Protein AF-0000000069700325 (afdb_homodimer)

Solvent-accessible surface area (backbone atoms only — not comparable to full-atom values): 22956 Å² total; per-residue (Å²): 132,89,83,74,77,67,70,79,57,58,68,39,50,51,52,53,48,63,68,46,52,84,75,38,42,82,45,92,32,44,57,68,37,73,42,68,58,60,57,96,91,34,53,35,29,36,43,39,59,43,49,35,41,29,40,29,34,63,90,79,58,39,40,77,47,75,44,62,65,64,44,80,44,40,67,42,45,70,77,44,76,69,79,56,53,33,39,31,19,68,33,64,30,46,34,28,37,34,49,44,70,57,50,52,52,49,32,61,75,67,66,35,34,60,37,52,31,48,50,40,21,38,52,36,43,39,53,55,45,47,46,61,38,66,65,55,86,45,72,61,55,27,52,51,42,51,51,58,54,52,66,74,47,54,71,71,57,27,70,72,44,29,51,66,57,58,49,44,42,51,44,81,61,52,71,67,61,52,52,53,52,52,50,52,35,40,75,69,59,22,36,44,56,46,92,84,40,23,60,70,48,72,75,55,77,72,91,77,123,132,89,84,73,77,68,68,80,59,57,69,39,47,50,53,52,47,64,68,46,53,86,72,39,42,81,45,92,33,44,58,68,38,72,42,69,57,60,57,97,91,34,54,35,28,36,41,38,59,44,48,35,40,28,39,29,33,64,89,78,58,39,40,75,47,74,44,63,64,62,43,78,45,40,68,40,44,70,77,45,74,68,79,54,52,31,38,31,19,67,32,63,29,46,34,27,35,34,48,45,69,59,51,51,51,48,30,61,75,68,66,36,34,58,37,52,30,48,52,40,21,39,52,34,43,39,52,55,45,46,44,63,37,65,66,56,86,44,72,63,54,27,51,50,43,49,51,58,55,51,66,72,48,54,72,70,58,28,70,73,43,30,52,66,58,56,49,43,42,52,44,80,62,50,71,67,59,52,50,52,52,51,50,52,36,40,74,70,58,22,38,45,57,46,90,84,41,23,60,71,49,73,76,54,76,73,91,78,124

Radius of gyration: 22.25 Å; Cα contacts (8 Å, |Δi|>4): 697; chains: 2; bounding box: 56×55×49 Å

Foldseek 3Di:
DDQDADDDPVVLFVVLCVQCVVVWAWDFAAAFDKAFQDDPRFGKKKWFDAAKKWKFFPPPGATQDIDGHTGIDRPCCNVPPDRRIIMHGNHGTTMIMDTPVVSVVSCVVVVSVVSVVSRVVSVVRNNVSSCQLADDDDPLSNLVSQLVVLVVDDLVVLVVAASLRSSVSHYVDDSVSNVVSVVVCVVVVQFDADPVRRGDDGPDDDPPD/DDQDADDDPVVLFVVLCVQCVVVWAWDFAAAFDKAFQDDPRFGKKKWFDAAKKWKFFPPPGATQDIDGHTGIDRPCCNVVPDRRIIMHGNHGTTMIMDTPVVSVVSCVVVVSVVSVVSRVVSVVRNNVSSCQLAPDDDPLSNLVSQLVVLVVDDLVVLVVAASLRSSVSHYVDDSVSNVVSVVVCVVVVQFDDDPVRRGDDGPDDDPPD

pLDDT: mean 95.8, std 4.56, range [57.22, 98.88]

Organism: Klebsiella variicola (NCBI:txid244366)

Nearest PDB structures (foldseek):
  4d7s-assembly1_A  TM=7.593E-01  e=1.023E-05  Spirochaeta thermophila DSM 6192
  7rys-assembly1_A  TM=7.926E-01  e=2.111E-05  Spirochaeta thermophila
  7tj6-assembly1_A  TM=7.792E-01  e=2.687E-05  Spirochaeta thermophila DSM 6578
  6vxz-assembly1_A  TM=6.273E-01  e=1.987E-05  Spirochaeta thermophila DSM 6578
  7ru0-assembly1_A  TM=7.202E-01  e=2.360E-04  Spirochaeta thermophila

Secondary structure (DSSP, 8-state):
--PPPPPP-HHHHHHHHHHHGGG-EEEEE-TT-EE-SEETTEEEEEEEEES-EEEEETTT--EEEEE-S-EEE-HHHHHS----EEEEESSSEEEEEEEHHHHHHHHHHTT-HHHHHHHHHHHHHHHHHHHHHH--SSHHHHHHHHHHHHTTS-HHHHTTS-HHHHHHHHS---HHHHHHHHHHHHHTTSEEEETTTEEEEES---S--/--PPPPPP-HHHHHHHHHHHGGG-EEEEE-TT-EE-SEETTEEEEEEEEES-EEEEETTT--EEEEE-S-EEE-HHHHHS----EEEEESSSEEEEEEEHHHHHHHHHHTT-HHHHHHHHHHHHHHHHHHHHHH--SSHHHHHHHHHHHHTTS-HHHHTTS-HHHHHHHHS---HHHHHHHHHHHHHTTSEEEETTTEEEEES---S--

Sequence (418 aa):
MNIKPPIRPQKAIDRLIDVLEPHATPVNAIARKRLTWEYKGKTQLFIFKKGELSIIRNSDKLLMVTVYEPHLFGVAEMLQPSRSHSLRAEVSSELLRIDYDLASALFRQHNLWEEVTSLLAYHTSYLVYRDDLVLQQRTYSVIRNHLLEMMLLTAETRQRVSILEYIQDRTHLSRSSILNVLSALKKGGYITFARGGYLQSIASLPEKFMNIKPPIRPQKAIDRLIDVLEPHATPVNAIARKRLTWEYKGKTQLFIFKKGELSIIRNSDKLLMVTVYEPHLFGVAEMLQPSRSHSLRAEVSSELLRIDYDLASALFRQHNLWEEVTSLLAYHTSYLVYRDDLVLQQRTYSVIRNHLLEMMLLTAETRQRVSILEYIQDRTHLSRSSILNVLSALKKGGYITFARGGYLQSIASLPEKF

InterPro domains:
  IPR014710 RmlC-like jelly roll fold [G3DSA:2.60.120.10] (20-203)
  IPR018490 Cyclic nucleotide-binding domain superfamily [SSF51206] (18-113)
  IPR041687 IprA, winged helix-turn-helix domain [PF15977] (139-206)

Structure (mmCIF, N/CA/C/O backbone):
data_AF-0000000069700325-model_v1
#
loop_
_entity.id
_entity.type
_entity.pdbx_description
1 polymer 'IprA winged helix-turn-helix domain-containing protein'
#
loop_
_atom_site.group_PDB
_atom_site.id
_atom_site.type_symbol
_atom_site.label_atom_id
_atom_site.label_alt_id
_atom_site.label_comp_id
_atom_site.label_asym_id
_atom_site.label_entity_id
_atom_site.label_seq_id
_atom_site.pdbx_PDB_ins_code
_atom_site.Cartn_x
_atom_site.Cartn_y
_atom_site.Cartn_z
_atom_site.occupancy
_atom_site.B_iso_or_equiv
_atom_site.auth_seq_id
_atom_site.auth_comp_id
_atom_site.auth_asym_id
_atom_site.auth_atom_id
_atom_site.pdbx_PDB_model_num
ATOM 1 N N . MET A 1 1 ? -8.719 -5.133 16.797 1 57.22 1 MET A N 1
ATOM 2 C CA . MET A 1 1 ? -7.316 -4.867 17.094 1 57.22 1 MET A CA 1
ATOM 3 C C . MET A 1 1 ? -6.945 -3.432 16.734 1 57.22 1 MET A C 1
ATOM 5 O O . MET A 1 1 ? -7.441 -2.889 15.742 1 57.22 1 MET A O 1
ATOM 9 N N . ASN A 1 2 ? -6.289 -2.674 17.609 1 65.25 2 ASN A N 1
ATOM 10 C CA . ASN A 1 2 ? -5.863 -1.302 17.359 1 65.25 2 ASN A CA 1
ATOM 11 C C . ASN A 1 2 ? -4.664 -1.249 16.422 1 65.25 2 ASN A C 1
ATOM 13 O O . ASN A 1 2 ? -3.619 -1.842 16.703 1 65.25 2 ASN A O 1
ATOM 17 N N . ILE A 1 3 ? -4.883 -0.774 15.188 1 80.88 3 ILE A N 1
ATOM 18 C CA . ILE A 1 3 ? -3.812 -0.625 14.211 1 80.88 3 ILE A CA 1
ATOM 19 C C . ILE A 1 3 ? -3.021 0.649 14.492 1 80.88 3 ILE A C 1
ATOM 21 O O . ILE A 1 3 ? -3.605 1.71 14.727 1 80.88 3 ILE A O 1
ATOM 25 N N . LYS A 1 4 ? -1.722 0.549 14.688 1 86.56 4 LYS A N 1
ATOM 26 C CA . LYS A 1 4 ? -0.87 1.704 14.961 1 86.56 4 LYS A CA 1
ATOM 27 C C . LYS A 1 4 ? -0.24 2.232 13.672 1 86.56 4 LYS A C 1
ATOM 29 O O . LYS A 1 4 ? 0.267 1.457 12.859 1 86.56 4 LYS A O 1
ATOM 34 N N . PRO A 1 5 ? -0.366 3.562 13.516 1 93.69 5 PRO A N 1
ATOM 35 C CA . PRO A 1 5 ? 0.284 4.125 12.328 1 93.69 5 PRO A CA 1
ATOM 36 C C . PRO A 1 5 ? 1.802 3.961 12.359 1 93.69 5 PRO A C 1
ATOM 38 O O . PRO A 1 5 ? 2.391 3.799 13.43 1 93.69 5 PRO A O 1
ATOM 41 N N . PRO A 1 6 ? 2.447 3.953 11.211 1 96.5 6 PRO A N 1
ATOM 42 C CA . PRO A 1 6 ? 3.91 3.891 11.188 1 96.5 6 PRO A CA 1
ATOM 43 C C . PRO A 1 6 ? 4.566 5.148 11.758 1 96.5 6 PRO A C 1
ATOM 45 O O . PRO A 1 6 ? 3.887 6.156 11.977 1 96.5 6 PRO A O 1
ATOM 48 N N . ILE A 1 7 ? 5.863 5.02 11.977 1 96.56 7 ILE A N 1
ATOM 49 C CA . ILE A 1 7 ? 6.609 6.117 12.586 1 96.56 7 ILE A CA 1
ATOM 50 C C . ILE A 1 7 ? 7.406 6.855 11.508 1 96.56 7 ILE A C 1
ATOM 52 O O . ILE A 1 7 ? 8.18 6.242 10.773 1 96.56 7 ILE A O 1
ATOM 56 N N . ARG A 1 8 ? 7.227 8.125 11.484 1 97.38 8 ARG A N 1
ATOM 57 C CA . ARG A 1 8 ? 7.93 8.953 10.516 1 97.38 8 ARG A CA 1
ATOM 58 C C . ARG A 1 8 ? 9.43 8.938 10.766 1 97.38 8 ARG A C 1
ATOM 60 O O . ARG A 1 8 ? 9.883 9.203 11.883 1 97.38 8 ARG A O 1
ATOM 67 N N . PRO A 1 9 ? 10.203 8.609 9.758 1 98.19 9 PRO A N 1
ATOM 68 C CA . PRO A 1 9 ? 11.656 8.711 9.93 1 98.19 9 PRO A CA 1
ATOM 69 C C . PRO A 1 9 ? 12.172 10.141 9.805 1 98.19 9 PRO A C 1
ATOM 71 O O . PRO A 1 9 ? 12.82 10.484 8.812 1 98.19 9 PRO A O 1
ATOM 74 N N . GLN A 1 10 ? 12.023 10.906 10.828 1 98.38 10 GLN A N 1
ATOM 75 C CA . GLN A 1 10 ? 12.219 12.359 10.812 1 98.38 10 GLN A CA 1
ATOM 76 C C . GLN A 1 10 ? 13.648 12.719 10.438 1 98.38 10 GLN A C 1
ATOM 78 O O . GLN A 1 10 ? 13.875 13.594 9.602 1 98.38 10 GLN A O 1
ATOM 83 N N . LYS A 1 11 ? 14.594 12.039 11.008 1 98.31 11 LYS A N 1
ATOM 84 C CA . LYS A 1 11 ? 15.992 12.359 10.742 1 98.31 11 LYS A CA 1
ATOM 85 C C . LYS A 1 11 ? 16.344 12.156 9.273 1 98.31 11 LYS A C 1
ATOM 87 O O . LYS A 1 11 ? 17.031 12.977 8.672 1 98.31 11 LYS A O 1
ATOM 92 N N . ALA A 1 12 ? 15.898 11.039 8.719 1 98.56 12 ALA A N 1
ATOM 93 C CA . ALA A 1 12 ? 16.156 10.758 7.309 1 98.56 12 ALA A CA 1
ATOM 94 C C . ALA A 1 12 ? 15.508 11.812 6.41 1 98.56 12 ALA A C 1
ATOM 96 O O . ALA A 1 12 ? 16.141 12.312 5.477 1 98.56 12 ALA A O 1
ATOM 97 N N . ILE A 1 13 ? 14.281 12.211 6.688 1 98.75 13 ILE A N 1
ATOM 98 C CA . ILE A 1 13 ? 13.555 13.195 5.891 1 98.75 13 ILE A CA 1
ATOM 99 C C . ILE A 1 13 ? 14.273 14.547 5.957 1 98.75 13 ILE A C 1
ATOM 101 O O . ILE A 1 13 ? 14.477 15.195 4.934 1 98.75 13 ILE A O 1
ATOM 105 N N . ASP A 1 14 ? 14.656 14.906 7.152 1 98.75 14 ASP A N 1
ATOM 106 C CA . ASP A 1 14 ? 15.359 16.172 7.328 1 98.75 14 ASP A CA 1
ATOM 107 C C . ASP A 1 14 ? 16.641 16.219 6.496 1 98.75 14 ASP A C 1
ATOM 109 O O . ASP A 1 14 ? 16.922 17.203 5.828 1 98.75 14 ASP A O 1
ATOM 113 N N . ARG A 1 15 ? 17.375 15.164 6.574 1 98.81 15 ARG A N 1
ATOM 114 C CA . ARG A 1 15 ? 18.641 15.109 5.852 1 98.81 15 ARG A CA 1
ATOM 115 C C . ARG A 1 15 ? 18.406 15.172 4.344 1 98.81 15 ARG A C 1
ATOM 117 O O . ARG A 1 15 ? 19.125 15.867 3.629 1 98.81 15 ARG A O 1
ATOM 124 N N . LEU A 1 16 ? 17.469 14.43 3.863 1 98.88 16 LEU A N 1
ATOM 125 C CA . LEU A 1 16 ? 17.141 14.445 2.441 1 98.88 16 LEU A CA 1
ATOM 126 C C . LEU A 1 16 ? 16.766 15.844 1.982 1 98.88 16 LEU A C 1
ATOM 128 O O . LEU A 1 16 ? 17.281 16.328 0.973 1 98.88 16 LEU A O 1
ATOM 132 N N . ILE A 1 17 ? 15.914 16.484 2.729 1 98.81 17 ILE A N 1
ATOM 133 C CA . ILE A 1 17 ? 15.453 17.828 2.371 1 98.81 17 ILE A CA 1
ATOM 134 C C . ILE A 1 17 ? 16.625 18.797 2.41 1 98.81 17 ILE A C 1
ATOM 136 O O . ILE A 1 17 ? 16.781 19.625 1.501 1 98.81 17 ILE A O 1
ATOM 140 N N . ASP A 1 18 ? 17.438 18.688 3.4 1 98.75 18 ASP A N 1
ATOM 141 C CA . ASP A 1 18 ? 18.562 19.594 3.562 1 98.75 18 ASP A CA 1
ATOM 142 C C . ASP A 1 18 ? 19.5 19.531 2.35 1 98.75 18 ASP A C 1
ATOM 144 O O . ASP A 1 18 ? 20 20.562 1.895 1 98.75 18 ASP A O 1
ATOM 148 N N . VAL A 1 19 ? 19.734 18.406 1.861 1 98.81 19 VAL A N 1
ATOM 149 C CA . VAL A 1 19 ? 20.672 18.219 0.77 1 98.81 19 VAL A CA 1
ATOM 150 C C . VAL A 1 19 ? 20.031 18.625 -0.552 1 98.81 19 VAL A C 1
ATOM 152 O O . VAL A 1 19 ? 20.688 19.219 -1.412 1 98.81 19 VAL A O 1
ATOM 155 N N . LEU A 1 20 ? 18.766 18.359 -0.744 1 98.81 20 LEU A N 1
ATOM 156 C CA . LEU A 1 20 ? 18.125 18.547 -2.041 1 98.81 20 LEU A CA 1
ATOM 157 C C . LEU A 1 20 ? 17.641 19.984 -2.209 1 98.81 20 LEU A C 1
ATOM 159 O O . LEU A 1 20 ? 17.625 20.516 -3.324 1 98.81 20 LEU A O 1
ATOM 163 N N . GLU A 1 21 ? 17.219 20.625 -1.154 1 98.69 21 GLU A N 1
ATOM 164 C CA . GLU A 1 21 ? 16.5 21.891 -1.189 1 98.69 21 GLU A CA 1
ATOM 165 C C . GLU A 1 21 ? 17.312 22.969 -1.928 1 98.69 21 GLU A C 1
ATOM 167 O O . GLU A 1 21 ? 16.766 23.688 -2.758 1 98.69 21 GLU A O 1
ATOM 172 N N . PRO A 1 22 ? 18.625 23.078 -1.701 1 98.62 22 PRO A N 1
ATOM 173 C CA . PRO A 1 22 ? 19.391 24.125 -2.383 1 98.62 22 PRO A CA 1
ATOM 174 C C . PRO A 1 22 ? 19.406 23.953 -3.9 1 98.62 22 PRO A C 1
ATOM 176 O O . PRO A 1 22 ? 19.734 24.891 -4.625 1 98.62 22 PRO A O 1
ATOM 179 N N . HIS A 1 23 ? 19.062 22.844 -4.406 1 98.69 23 HIS A N 1
ATOM 180 C CA . HIS A 1 23 ? 19.141 22.562 -5.836 1 98.69 23 HIS A CA 1
ATOM 181 C C . HIS A 1 23 ? 17.75 22.516 -6.457 1 98.69 23 HIS A C 1
ATOM 183 O O . HIS A 1 23 ? 17.594 22.234 -7.652 1 98.69 23 HIS A O 1
ATOM 189 N N . ALA A 1 24 ? 16.734 22.688 -5.66 1 98.69 24 ALA A N 1
ATOM 190 C CA . ALA A 1 24 ? 15.352 22.547 -6.102 1 98.69 24 ALA A CA 1
ATOM 191 C C . ALA A 1 24 ? 14.773 23.891 -6.52 1 98.69 24 ALA A C 1
ATOM 193 O O . ALA A 1 24 ? 15.367 24.953 -6.25 1 98.69 24 ALA A O 1
ATOM 194 N N . THR A 1 25 ? 13.648 23.891 -7.219 1 98.38 25 THR A N 1
ATOM 195 C CA . THR A 1 25 ? 12.977 25.078 -7.727 1 98.38 25 THR A CA 1
ATOM 196 C C . THR A 1 25 ? 11.594 25.234 -7.102 1 98.38 25 THR A C 1
ATOM 198 O O . THR A 1 25 ? 10.836 24.266 -7.016 1 98.38 25 THR A O 1
ATOM 201 N N . PRO A 1 26 ? 11.211 26.422 -6.742 1 97.62 26 PRO A N 1
ATOM 202 C CA . PRO A 1 26 ? 9.883 26.641 -6.156 1 97.62 26 PRO A CA 1
ATOM 203 C C . PRO A 1 26 ? 8.75 26.359 -7.141 1 97.62 26 PRO A C 1
ATOM 205 O O . PRO A 1 26 ? 8.875 26.656 -8.328 1 97.62 26 PRO A O 1
ATOM 208 N N . VAL A 1 27 ? 7.719 25.828 -6.656 1 97.06 27 VAL A N 1
ATOM 209 C CA . VAL A 1 27 ? 6.504 25.531 -7.414 1 97.06 27 VAL A CA 1
ATOM 210 C C . VAL A 1 27 ? 5.34 26.344 -6.852 1 97.06 27 VAL A C 1
ATOM 212 O O . VAL A 1 27 ? 5.191 26.469 -5.633 1 97.06 27 VAL A O 1
ATOM 215 N N . ASN A 1 28 ? 4.609 26.938 -7.699 1 92.62 28 ASN A N 1
ATOM 216 C CA . ASN A 1 28 ? 3.373 27.578 -7.285 1 92.62 28 ASN A CA 1
ATOM 217 C C . ASN A 1 28 ? 2.309 26.562 -6.887 1 92.62 28 ASN A C 1
ATOM 219 O O . ASN A 1 28 ? 1.722 25.906 -7.75 1 92.62 28 ASN A O 1
ATOM 223 N N . ALA A 1 29 ? 2.049 26.406 -5.641 1 95.31 29 ALA A N 1
ATOM 224 C CA . ALA A 1 29 ? 1.064 25.453 -5.125 1 95.31 29 ALA A CA 1
ATOM 225 C C . ALA A 1 29 ? -0.058 26.188 -4.387 1 95.31 29 ALA A C 1
ATOM 227 O O . ALA A 1 29 ? -0.144 26.125 -3.156 1 95.31 29 ALA A O 1
ATOM 228 N N . ILE A 1 30 ? -0.955 26.719 -5.16 1 96.12 30 ILE A N 1
ATOM 229 C CA . ILE A 1 30 ? -2.111 27.391 -4.586 1 96.12 30 ILE A CA 1
ATOM 230 C C . ILE A 1 30 ? -3.166 26.359 -4.188 1 96.12 30 ILE A C 1
ATOM 232 O O . ILE A 1 30 ? -3.072 25.203 -4.562 1 96.12 30 ILE A O 1
ATOM 236 N N . ALA A 1 31 ? -4.137 26.828 -3.508 1 95.19 31 ALA A N 1
ATOM 237 C CA . ALA A 1 31 ? -5.184 25.938 -2.998 1 95.19 31 ALA A CA 1
ATOM 238 C C . ALA A 1 31 ? -5.887 25.203 -4.137 1 95.19 31 ALA A C 1
ATOM 240 O O . ALA A 1 31 ? -6.219 25.812 -5.16 1 95.19 31 ALA A O 1
ATOM 241 N N . ARG A 1 32 ? -5.977 23.906 -3.943 1 94.31 32 ARG A N 1
ATOM 242 C CA . ARG A 1 32 ? -6.715 22.984 -4.801 1 94.31 32 ARG A CA 1
ATOM 243 C C . ARG A 1 32 ? -5.941 22.688 -6.082 1 94.31 32 ARG A C 1
ATOM 245 O O . ARG A 1 32 ? -6.41 21.938 -6.938 1 94.31 32 ARG A O 1
ATOM 252 N N . LYS A 1 33 ? -4.77 23.25 -6.238 1 96 33 LYS A N 1
ATOM 253 C CA . LYS A 1 33 ? -3.965 22.938 -7.414 1 96 33 LYS A CA 1
ATOM 254 C C . LYS A 1 33 ? -3.512 21.484 -7.398 1 96 33 LYS A C 1
ATOM 256 O O . LYS A 1 33 ? -3.027 20.984 -6.375 1 96 33 LYS A O 1
ATOM 261 N N . ARG A 1 34 ? -3.645 20.828 -8.531 1 95.62 34 ARG A N 1
ATOM 262 C CA . ARG A 1 34 ? -3.146 19.469 -8.719 1 95.62 34 ARG A CA 1
ATOM 263 C C . ARG A 1 34 ? -1.786 19.469 -9.414 1 95.62 34 ARG A C 1
ATOM 265 O O . ARG A 1 34 ? -1.555 20.266 -10.328 1 95.62 34 ARG A O 1
ATOM 272 N N . LEU A 1 35 ? -0.944 18.703 -8.93 1 95.62 35 LEU A N 1
ATOM 273 C CA . LEU A 1 35 ? 0.399 18.609 -9.484 1 95.62 35 LEU A CA 1
ATOM 274 C C . LEU A 1 35 ? 0.674 17.188 -9.992 1 95.62 35 LEU A C 1
ATOM 276 O O . LEU A 1 35 ? 0.336 16.203 -9.328 1 95.62 35 LEU A O 1
ATOM 280 N N . THR A 1 36 ? 1.208 17.156 -11.156 1 92.31 36 THR A N 1
ATOM 281 C CA . THR A 1 36 ? 1.618 15.875 -11.734 1 92.31 36 THR A CA 1
ATOM 282 C C . THR A 1 36 ? 3.104 15.625 -11.484 1 92.31 36 THR A C 1
ATOM 284 O O . THR A 1 36 ? 3.83 16.531 -11.07 1 92.31 36 THR A O 1
ATOM 287 N N . TRP A 1 37 ? 3.531 14.438 -11.773 1 94.69 37 TRP A N 1
ATOM 288 C CA . TRP A 1 37 ? 4.887 14.016 -11.438 1 94.69 37 TRP A CA 1
ATOM 289 C C . TRP A 1 37 ? 5.871 14.422 -12.531 1 94.69 37 TRP A C 1
ATOM 291 O O . TRP A 1 37 ? 7.074 14.18 -12.414 1 94.69 37 TRP A O 1
ATOM 301 N N . GLU A 1 38 ? 5.395 15.055 -13.57 1 93.25 38 GLU A N 1
ATOM 302 C CA . GLU A 1 38 ? 6.238 15.406 -14.703 1 93.25 38 GLU A CA 1
ATOM 303 C C . GLU A 1 38 ? 6.223 16.906 -14.953 1 93.25 38 GLU A C 1
ATOM 305 O O . GLU A 1 38 ? 5.184 17.562 -14.805 1 93.25 38 GLU A O 1
ATOM 310 N N . TYR A 1 39 ? 7.414 17.406 -15.25 1 92.94 39 TYR A N 1
ATOM 311 C CA . TYR A 1 39 ? 7.605 18.781 -15.68 1 92.94 39 TYR A CA 1
ATOM 312 C C . TYR A 1 39 ? 8.57 18.859 -16.859 1 92.94 39 TYR A C 1
ATOM 314 O O . TYR A 1 39 ? 9.719 18.422 -16.766 1 92.94 39 TYR A O 1
ATOM 322 N N . LYS A 1 40 ? 8.141 19.406 -17.984 1 93.12 40 LYS A N 1
ATOM 323 C CA . LYS A 1 40 ? 8.93 19.547 -19.203 1 93.12 40 LYS A CA 1
ATOM 324 C C . LYS A 1 40 ? 9.539 18.219 -19.625 1 93.12 40 LYS A C 1
ATOM 326 O O . LYS A 1 40 ? 10.734 18.141 -19.906 1 93.12 40 LYS A O 1
ATOM 331 N N . GLY A 1 41 ? 8.75 17.125 -19.469 1 90.31 41 GLY A N 1
ATOM 332 C CA . GLY A 1 41 ? 9.125 15.82 -19.969 1 90.31 41 GLY A CA 1
ATOM 333 C C . GLY A 1 41 ? 10 15.039 -19.016 1 90.31 41 GLY A C 1
ATOM 334 O O . GLY A 1 41 ? 10.445 13.93 -19.328 1 90.31 41 GLY A O 1
ATOM 335 N N . LYS A 1 42 ? 10.195 15.656 -17.859 1 93.81 42 LYS A N 1
ATOM 336 C CA . LYS A 1 42 ? 11.07 14.984 -16.906 1 93.81 42 LYS A CA 1
ATOM 337 C C . LYS A 1 42 ? 10.32 14.648 -15.617 1 93.81 42 LYS A C 1
ATOM 339 O O . LYS A 1 42 ? 9.5 15.438 -15.148 1 93.81 42 LYS A O 1
ATOM 344 N N . THR A 1 43 ? 10.609 13.484 -15.086 1 94.75 43 THR A N 1
ATOM 345 C CA . THR A 1 43 ? 10.039 13.094 -13.805 1 94.75 43 THR A CA 1
ATOM 346 C C . THR A 1 43 ? 10.586 13.961 -12.68 1 94.75 43 THR A C 1
ATOM 348 O O . THR A 1 43 ? 11.789 14.242 -12.633 1 94.75 43 THR A O 1
ATOM 351 N N . GLN A 1 44 ? 9.672 14.375 -11.82 1 96.75 44 GLN A N 1
ATOM 352 C CA . GLN A 1 44 ? 10.055 15.289 -10.75 1 96.75 44 GLN A CA 1
ATOM 353 C C . GLN A 1 44 ? 9.867 14.633 -9.383 1 96.75 44 GLN A C 1
ATOM 355 O O . GLN A 1 44 ? 9.016 13.75 -9.219 1 96.75 44 GLN A O 1
ATOM 360 N N . LEU A 1 45 ? 10.719 15.023 -8.414 1 98.25 45 LEU A N 1
ATOM 361 C CA . LEU A 1 45 ? 10.43 14.883 -6.992 1 98.25 45 LEU A CA 1
ATOM 362 C C . LEU A 1 45 ? 9.945 16.203 -6.402 1 98.25 45 LEU A C 1
ATOM 364 O O . LEU A 1 45 ? 10.297 17.281 -6.898 1 98.25 45 LEU A O 1
ATOM 368 N N . PHE A 1 46 ? 9.18 16.109 -5.328 1 98.69 46 PHE A N 1
ATOM 369 C CA . PHE A 1 46 ? 8.633 17.312 -4.707 1 98.69 46 PHE A CA 1
ATOM 370 C C . PHE A 1 46 ? 9.023 17.391 -3.236 1 98.69 46 PHE A C 1
ATOM 372 O O . PHE A 1 46 ? 8.875 16.422 -2.498 1 98.69 46 PHE A O 1
ATOM 379 N N . ILE A 1 47 ? 9.547 18.484 -2.869 1 98.81 47 ILE A N 1
ATOM 380 C CA . ILE A 1 47 ? 9.844 18.797 -1.475 1 98.81 47 ILE A CA 1
ATOM 381 C C . ILE A 1 47 ? 8.727 19.672 -0.897 1 98.81 47 ILE A C 1
ATOM 383 O O . ILE A 1 47 ? 8.57 20.828 -1.292 1 98.81 47 ILE A O 1
ATOM 387 N N . PHE A 1 48 ? 7.973 19.094 -0.035 1 98.81 48 PHE A N 1
ATOM 388 C CA . PHE A 1 48 ? 6.91 19.797 0.667 1 98.81 48 PHE A CA 1
ATOM 389 C C . PHE A 1 48 ? 7.434 20.438 1.952 1 98.81 48 PHE A C 1
ATOM 391 O O . PHE A 1 48 ? 7.949 19.734 2.826 1 98.81 48 PHE A O 1
ATOM 398 N N . LYS A 1 49 ? 7.262 21.719 2.1 1 98.38 49 LYS A N 1
ATOM 399 C CA . LYS A 1 49 ? 7.844 22.422 3.246 1 98.38 49 LYS A CA 1
ATOM 400 C C . LYS A 1 49 ? 6.766 22.812 4.254 1 98.38 49 LYS A C 1
ATOM 402 O O . LYS A 1 49 ? 6.957 22.641 5.465 1 98.38 49 LYS A O 1
ATOM 407 N N . LYS A 1 50 ? 5.742 23.391 3.807 1 97.62 50 LYS A N 1
ATOM 408 C CA . LYS A 1 50 ? 4.691 23.922 4.66 1 97.62 50 LYS A CA 1
ATOM 409 C C . LYS A 1 50 ? 3.342 23.922 3.943 1 97.62 50 LYS A C 1
ATOM 411 O O . LYS A 1 50 ? 3.27 24.203 2.744 1 97.62 50 LYS A O 1
ATOM 416 N N . GLY A 1 51 ? 2.252 23.734 4.734 1 96.62 51 GLY A N 1
ATOM 417 C CA . GLY A 1 51 ? 0.905 23.703 4.184 1 96.62 51 GLY A CA 1
ATOM 418 C C . GLY A 1 51 ? 0.196 22.375 4.438 1 96.62 51 GLY A C 1
ATOM 419 O O . GLY A 1 51 ? 0.326 21.797 5.512 1 96.62 51 GLY A O 1
ATOM 420 N N . GLU A 1 52 ? -0.644 22.031 3.506 1 96.62 52 GLU A N 1
ATOM 421 C CA . GLU A 1 52 ? -1.432 20.797 3.514 1 96.62 52 GLU A CA 1
ATOM 422 C C . GLU A 1 52 ? -1.461 20.156 2.131 1 96.62 52 GLU A C 1
ATOM 424 O O . GLU A 1 52 ? -2.049 20.703 1.196 1 96.62 52 GLU A O 1
ATOM 429 N N . LEU A 1 53 ? -0.791 19.031 2.055 1 98 53 LEU A N 1
ATOM 430 C CA . LEU A 1 53 ? -0.636 18.375 0.757 1 98 53 LEU A CA 1
ATOM 431 C C . LEU A 1 53 ? -1.224 16.969 0.781 1 98 53 LEU A C 1
ATOM 433 O O . LEU A 1 53 ? -0.918 16.188 1.677 1 98 53 LEU A O 1
ATOM 437 N N . SER A 1 54 ? -2.066 16.656 -0.215 1 98 54 SER A N 1
ATOM 438 C CA . SER A 1 54 ? -2.725 15.352 -0.28 1 98 54 SER A CA 1
ATOM 439 C C . SER A 1 54 ? -2.254 14.555 -1.492 1 98 54 SER A C 1
ATOM 441 O O . SER A 1 54 ? -1.84 15.133 -2.5 1 98 54 SER A O 1
ATOM 443 N N . ILE A 1 55 ? -2.203 13.273 -1.395 1 97.94 55 ILE A N 1
ATOM 444 C CA . ILE A 1 55 ? -2.076 12.367 -2.529 1 97.94 55 ILE A CA 1
ATOM 445 C C . ILE A 1 55 ? -3.459 11.875 -2.951 1 97.94 55 ILE A C 1
ATOM 447 O O . ILE A 1 55 ? -4.199 11.32 -2.139 1 97.94 55 ILE A O 1
ATOM 451 N N . ILE A 1 56 ? -3.781 12.07 -4.246 1 97.69 56 ILE A N 1
ATOM 452 C CA . ILE A 1 56 ? -5.105 11.766 -4.773 1 97.69 56 ILE A CA 1
ATOM 453 C C . ILE A 1 56 ? -5 10.695 -5.859 1 97.69 56 ILE A C 1
ATOM 455 O O . ILE A 1 56 ? -4.188 10.82 -6.781 1 97.69 56 ILE A O 1
ATOM 459 N N . ARG A 1 57 ? -5.758 9.641 -5.699 1 96.25 57 ARG A N 1
ATOM 460 C CA . ARG A 1 57 ? -5.828 8.625 -6.738 1 96.25 57 ARG A CA 1
ATOM 461 C C . ARG A 1 57 ? -6.547 9.148 -7.977 1 96.25 57 ARG A C 1
ATOM 463 O O . ARG A 1 57 ? -7.648 9.688 -7.879 1 96.25 57 ARG A O 1
ATOM 470 N N . ASN A 1 58 ? -5.977 8.969 -9.133 1 94.56 58 ASN A N 1
ATOM 471 C CA . ASN A 1 58 ? -6.477 9.609 -10.336 1 94.56 58 ASN A CA 1
ATOM 472 C C . ASN A 1 58 ? -7.727 8.922 -10.867 1 94.56 58 ASN A C 1
ATOM 474 O O . ASN A 1 58 ? -8.578 9.562 -11.484 1 94.56 58 ASN A O 1
ATOM 478 N N . SER A 1 59 ? -7.91 7.688 -10.641 1 92 59 SER A N 1
ATOM 479 C CA . SER A 1 59 ? -8.977 6.891 -11.234 1 92 59 SER A CA 1
ATOM 480 C C . SER A 1 59 ? -10.344 7.289 -10.68 1 92 59 SER A C 1
ATOM 482 O O . SER A 1 59 ? -11.344 7.277 -11.398 1 92 59 SER A O 1
ATOM 484 N N . ASP A 1 60 ? -10.383 7.695 -9.43 1 94.56 60 ASP A N 1
ATOM 485 C CA . ASP A 1 60 ? -11.688 7.949 -8.82 1 94.56 60 ASP A CA 1
ATOM 486 C C . ASP A 1 60 ? -11.602 9.078 -7.801 1 94.56 60 ASP A C 1
ATOM 488 O O . ASP A 1 60 ? -12.539 9.297 -7.027 1 94.56 60 ASP A O 1
ATOM 492 N N . LYS A 1 61 ? -10.438 9.68 -7.648 1 95.19 61 LYS A N 1
ATOM 493 C CA . LYS A 1 61 ? -10.219 10.898 -6.867 1 95.19 61 LYS A CA 1
ATOM 494 C C . LYS A 1 61 ? -10.234 10.594 -5.371 1 95.19 61 LYS A C 1
ATOM 496 O O . LYS A 1 61 ? -10.414 11.5 -4.555 1 95.19 61 LYS A O 1
ATOM 501 N N . LEU A 1 62 ? -10.008 9.359 -5.027 1 96.75 62 LEU A N 1
ATOM 502 C CA . LEU A 1 62 ? -9.891 9.039 -3.609 1 96.75 62 LEU A CA 1
ATOM 503 C C . LEU A 1 62 ? -8.664 9.703 -3 1 96.75 62 LEU A C 1
ATOM 505 O O . LEU A 1 62 ? -7.594 9.719 -3.611 1 96.75 62 LEU A O 1
ATOM 509 N N . LEU A 1 63 ? -8.852 10.297 -1.853 1 97.75 63 LEU A N 1
ATOM 510 C CA . LEU A 1 63 ? -7.754 10.867 -1.085 1 97.75 63 LEU A CA 1
ATOM 511 C C . LEU A 1 63 ? -7.031 9.789 -0.284 1 97.75 63 LEU A C 1
ATOM 513 O O . LEU A 1 63 ? -7.625 9.156 0.592 1 97.75 63 LEU A O 1
ATOM 517 N N . MET A 1 64 ? -5.801 9.617 -0.559 1 96.81 64 MET A N 1
ATOM 518 C CA . MET A 1 64 ? -5.055 8.516 0.053 1 96.81 64 MET A CA 1
ATOM 519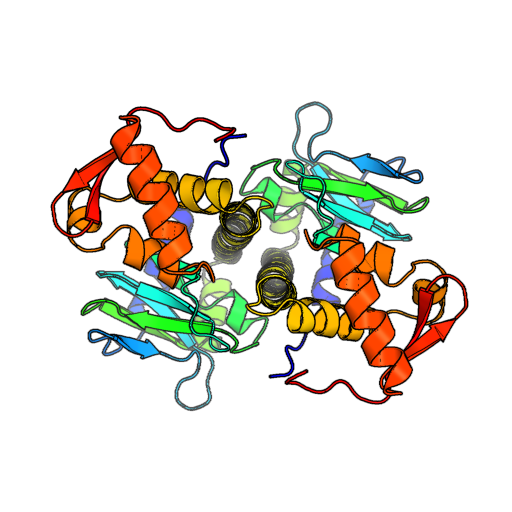 C C . MET A 1 64 ? -4.418 8.961 1.368 1 96.81 64 MET A C 1
ATOM 521 O O . MET A 1 64 ? -4.398 8.195 2.336 1 96.81 64 MET A O 1
ATOM 525 N N . VAL A 1 65 ? -3.912 10.117 1.381 1 96.25 65 VAL A N 1
ATOM 526 C CA . VAL A 1 65 ? -3.238 10.641 2.566 1 96.25 65 VAL A CA 1
ATOM 527 C C . VAL A 1 65 ? -3.105 12.156 2.461 1 96.25 65 VAL A C 1
ATOM 529 O O . VAL A 1 65 ? -3.039 12.703 1.359 1 96.25 65 VAL A O 1
ATOM 532 N N . THR A 1 66 ? -3.176 12.789 3.557 1 97 66 THR A N 1
ATOM 533 C CA . THR A 1 66 ? -2.826 14.203 3.664 1 97 66 THR A CA 1
ATOM 534 C C . THR A 1 66 ? -1.622 14.391 4.578 1 97 66 THR A C 1
ATOM 536 O O . THR A 1 66 ? -1.591 13.867 5.691 1 97 66 THR A O 1
ATOM 539 N N . VAL A 1 67 ? -0.712 15.141 4.113 1 97.25 67 VAL A N 1
ATOM 540 C CA . VAL A 1 67 ? 0.523 15.375 4.855 1 97.25 67 VAL A CA 1
ATOM 541 C C . VAL A 1 67 ? 0.606 16.844 5.273 1 97.25 67 VAL A C 1
ATOM 543 O O . VAL A 1 67 ? 0.346 17.734 4.473 1 97.25 67 VAL A O 1
ATOM 546 N N . TYR A 1 68 ? 1.028 17.047 6.531 1 95.88 68 TYR A N 1
ATOM 547 C CA . TYR A 1 68 ? 1.05 18.391 7.094 1 95.88 68 TYR A CA 1
ATOM 548 C C . TYR A 1 68 ? 2.471 18.812 7.445 1 95.88 68 TYR A C 1
ATOM 550 O O . TYR A 1 68 ? 2.736 20 7.672 1 95.88 68 TYR A O 1
ATOM 558 N N . GLU A 1 69 ? 3.377 17.859 7.57 1 96.94 69 GLU A N 1
ATOM 559 C CA . GLU A 1 69 ? 4.77 18.125 7.922 1 96.94 69 GLU A CA 1
ATOM 560 C C . GLU A 1 69 ? 5.668 18.062 6.688 1 96.94 69 GLU A C 1
ATOM 562 O O . GLU A 1 69 ? 5.324 17.438 5.688 1 96.94 69 GLU A O 1
ATOM 567 N N . PRO A 1 70 ? 6.848 18.734 6.781 1 98.5 70 PRO A N 1
ATOM 568 C CA . PRO A 1 70 ? 7.773 18.656 5.648 1 98.5 70 PRO A CA 1
ATOM 569 C C . PRO A 1 70 ? 8.055 17.219 5.215 1 98.5 70 PRO A C 1
ATOM 571 O O . PRO A 1 70 ? 8.164 16.328 6.059 1 98.5 70 PRO A O 1
ATOM 574 N N . HIS A 1 71 ? 8.141 17.062 3.945 1 98.75 71 HIS A N 1
ATOM 575 C CA . HIS A 1 71 ? 8.211 15.703 3.416 1 98.75 71 HIS A CA 1
ATOM 576 C C . HIS A 1 71 ? 8.766 15.695 1.996 1 98.75 71 HIS A C 1
ATOM 578 O O . HIS A 1 71 ? 8.766 16.719 1.318 1 98.75 71 HIS A O 1
ATOM 584 N N . LEU A 1 72 ? 9.359 14.562 1.592 1 98.75 72 LEU A N 1
ATOM 585 C CA . LEU A 1 72 ? 9.812 14.344 0.222 1 98.75 72 LEU A CA 1
ATOM 586 C C . LEU A 1 72 ? 8.914 13.344 -0.497 1 98.75 72 LEU A C 1
ATOM 588 O O . LEU A 1 72 ? 8.703 12.234 -0.012 1 98.75 72 LEU A O 1
ATOM 592 N N . PHE A 1 73 ? 8.359 13.734 -1.657 1 98.25 73 PHE A N 1
ATOM 593 C CA . PHE A 1 73 ? 7.477 12.891 -2.453 1 98.25 73 PHE A CA 1
ATOM 594 C C . PHE A 1 73 ? 8.125 12.531 -3.785 1 98.25 73 PHE A C 1
ATOM 596 O O . PHE A 1 73 ? 8.945 13.289 -4.309 1 98.25 73 PHE A O 1
ATOM 603 N N . GLY A 1 74 ? 7.742 11.32 -4.309 1 97.19 74 GLY A N 1
ATOM 604 C CA . GLY A 1 74 ? 8.023 11.047 -5.707 1 97.19 74 GLY A CA 1
ATOM 605 C C . GLY A 1 74 ? 9.094 9.992 -5.906 1 97.19 74 GLY A C 1
ATOM 606 O O . GLY A 1 74 ? 9.375 9.586 -7.035 1 97.19 74 GLY A O 1
ATOM 607 N N . VAL A 1 75 ? 9.664 9.477 -4.879 1 96.5 75 VAL A N 1
ATOM 608 C CA . VAL A 1 75 ? 10.75 8.516 -5.008 1 96.5 75 VAL A CA 1
ATOM 609 C C . VAL A 1 75 ? 10.242 7.234 -5.656 1 96.5 75 VAL A C 1
ATOM 611 O O . VAL A 1 75 ? 10.844 6.727 -6.609 1 96.5 75 VAL A O 1
ATOM 614 N N . ALA A 1 76 ? 9.148 6.727 -5.125 1 95.75 76 ALA A N 1
ATOM 615 C CA . ALA A 1 76 ? 8.586 5.508 -5.703 1 95.75 76 ALA A CA 1
ATOM 616 C C . ALA A 1 76 ? 8.18 5.73 -7.16 1 95.75 76 ALA A C 1
ATOM 618 O O . ALA A 1 76 ? 8.406 4.871 -8.016 1 95.75 76 ALA A O 1
ATOM 619 N N . GLU A 1 77 ? 7.625 6.84 -7.445 1 93.31 77 GLU A N 1
ATOM 620 C CA . GLU A 1 77 ? 7.176 7.168 -8.797 1 93.31 77 GLU A CA 1
ATOM 621 C C . GLU A 1 77 ? 8.352 7.254 -9.766 1 93.31 77 GLU A C 1
ATOM 623 O O . GLU A 1 77 ? 8.219 6.898 -10.938 1 93.31 77 GLU A O 1
ATOM 628 N N . MET A 1 78 ? 9.383 7.699 -9.32 1 91.31 78 MET A N 1
ATOM 629 C CA . MET A 1 78 ? 10.586 7.828 -10.141 1 91.31 78 MET A CA 1
ATOM 630 C C . MET A 1 78 ? 11.094 6.461 -10.57 1 91.31 78 MET A C 1
ATOM 632 O O . MET A 1 78 ? 11.539 6.289 -11.711 1 91.31 78 MET A O 1
ATOM 636 N N . LEU A 1 79 ? 11 5.574 -9.742 1 93.94 79 LEU A N 1
ATOM 637 C CA . LEU A 1 79 ? 11.586 4.254 -9.969 1 93.94 79 LEU A CA 1
ATOM 638 C C . LEU A 1 79 ? 10.555 3.301 -10.562 1 93.94 79 LEU A C 1
ATOM 640 O O . LEU A 1 79 ? 10.914 2.305 -11.195 1 93.94 79 LEU A O 1
ATOM 644 N N . GLN A 1 80 ? 9.281 3.588 -10.242 1 95.12 80 GLN A N 1
ATOM 645 C CA . GLN A 1 80 ? 8.133 2.842 -10.742 1 95.12 80 GLN A CA 1
ATOM 646 C C . GLN A 1 80 ? 7.055 3.781 -11.281 1 95.12 80 GLN A C 1
ATOM 648 O O . GLN A 1 80 ? 6.016 3.971 -10.641 1 95.12 80 GLN A O 1
ATOM 653 N N . PRO A 1 81 ? 7.293 4.305 -12.461 1 91.5 81 PRO A N 1
ATOM 654 C CA . PRO A 1 81 ? 6.32 5.281 -12.961 1 91.5 81 PRO A CA 1
ATOM 655 C C . PRO A 1 81 ? 4.965 4.652 -13.273 1 91.5 81 PRO A C 1
ATOM 657 O O . PRO A 1 81 ? 4.887 3.719 -14.078 1 91.5 81 PRO A O 1
ATOM 660 N N . SER A 1 82 ? 4.012 5.051 -12.625 1 88.12 82 SER A N 1
ATOM 661 C CA . SER A 1 82 ? 2.65 4.578 -12.859 1 88.12 82 SER A CA 1
ATOM 662 C C . SER A 1 82 ? 1.709 5.734 -13.18 1 88.12 82 SER A C 1
ATOM 664 O O . SER A 1 82 ? 0.744 5.566 -13.93 1 88.12 82 SER A O 1
ATOM 666 N N . ARG A 1 83 ? 1.935 6.871 -12.594 1 87.81 83 ARG A N 1
ATOM 667 C CA . ARG A 1 83 ? 1.151 8.094 -12.734 1 87.81 83 ARG A CA 1
ATOM 668 C C . ARG A 1 83 ? -0.305 7.859 -12.352 1 87.81 83 ARG A C 1
ATOM 670 O O . ARG A 1 83 ? -1.211 8.461 -12.93 1 87.81 83 ARG A O 1
ATOM 677 N N . SER A 1 84 ? -0.508 6.969 -11.438 1 92.75 84 SER A N 1
ATOM 678 C CA . SER A 1 84 ? -1.855 6.613 -11.008 1 92.75 84 SER A CA 1
ATOM 679 C C . SER A 1 84 ? -2.369 7.578 -9.945 1 92.75 84 SER A C 1
ATOM 681 O O . SER A 1 84 ? -3.561 7.586 -9.633 1 92.75 84 SER A O 1
ATOM 683 N N . HIS A 1 85 ? -1.439 8.422 -9.43 1 95.31 85 HIS A N 1
ATOM 684 C CA . HIS A 1 85 ? -1.778 9.383 -8.383 1 95.31 85 HIS A CA 1
ATOM 685 C C . HIS A 1 85 ? -1.189 10.75 -8.688 1 95.31 85 HIS A C 1
ATOM 687 O O . HIS A 1 85 ? -0.277 10.875 -9.508 1 95.31 85 HIS A O 1
ATOM 693 N N . SER A 1 86 ? -1.785 11.711 -8.047 1 96.75 86 SER A N 1
ATOM 694 C CA . SER A 1 86 ? -1.293 13.078 -8.141 1 96.75 86 SER A CA 1
ATOM 695 C C . SER A 1 86 ? -1.261 13.75 -6.773 1 96.75 86 SER A C 1
ATOM 697 O O . SER A 1 86 ? -1.812 13.219 -5.805 1 96.75 86 SER A O 1
ATOM 699 N N . LEU A 1 87 ? -0.54 14.836 -6.73 1 97.62 87 LEU A N 1
ATOM 700 C CA . LEU A 1 87 ? -0.54 15.672 -5.535 1 97.62 87 LEU A CA 1
ATOM 701 C C . LEU A 1 87 ? -1.563 16.797 -5.656 1 97.62 87 LEU A C 1
ATOM 703 O O . LEU A 1 87 ? -1.79 17.328 -6.754 1 97.62 87 LEU A O 1
ATOM 707 N N . ARG A 1 88 ? -2.156 17.109 -4.562 1 98.06 88 ARG A N 1
ATOM 708 C CA . ARG A 1 88 ? -3.039 18.266 -4.527 1 98.06 88 ARG A CA 1
ATOM 709 C C . ARG A 1 88 ? -2.77 19.125 -3.295 1 98.06 88 ARG A C 1
ATOM 711 O O . ARG A 1 88 ? -2.77 18.625 -2.17 1 98.06 88 ARG A O 1
ATOM 718 N N . ALA A 1 89 ? -2.539 20.406 -3.529 1 98 89 ALA A N 1
ATOM 719 C CA . ALA A 1 89 ? -2.434 21.344 -2.416 1 98 89 ALA A CA 1
ATOM 720 C C . ALA A 1 89 ? -3.811 21.688 -1.86 1 98 8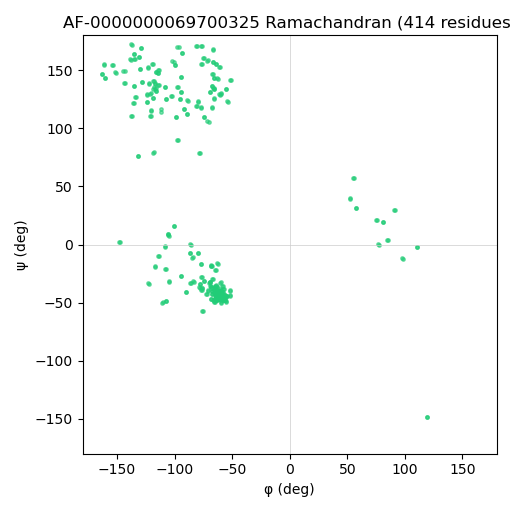9 ALA A C 1
ATOM 722 O O . ALA A 1 89 ? -4.637 22.281 -2.559 1 98 89 ALA A O 1
ATOM 723 N N . GLU A 1 90 ? -4.039 21.359 -0.617 1 95.44 90 GLU A N 1
ATOM 724 C CA . GLU A 1 90 ? -5.34 21.656 -0.02 1 95.44 90 GLU A CA 1
ATOM 725 C C . GLU A 1 90 ? -5.457 23.125 0.356 1 95.44 90 GLU A C 1
ATOM 727 O O . GLU A 1 90 ? -6.555 23.672 0.381 1 95.44 90 GLU A O 1
ATOM 732 N N . VAL A 1 91 ? -4.43 23.719 0.743 1 95.38 91 VAL A N 1
ATOM 733 C CA . VAL A 1 91 ? -4.254 25.141 0.976 1 95.38 91 VAL A CA 1
ATOM 734 C C . VAL A 1 91 ? -3.01 25.641 0.245 1 95.38 91 VAL A C 1
ATOM 736 O O . VAL A 1 91 ? -2.248 24.844 -0.309 1 95.38 91 VAL A O 1
ATOM 739 N N . SER A 1 92 ? -2.881 27 0.205 1 97.31 92 SER A N 1
ATOM 740 C CA . SER A 1 92 ? -1.618 27.5 -0.315 1 97.31 92 SER A CA 1
ATOM 741 C C . SER A 1 92 ? -0.43 26.906 0.428 1 97.31 92 SER A C 1
ATOM 743 O O . SER A 1 92 ? -0.357 26.984 1.656 1 97.31 92 SER A O 1
ATOM 745 N N . SER A 1 93 ? 0.487 26.25 -0.352 1 97.69 93 SER A N 1
ATOM 746 C CA . SER A 1 93 ? 1.556 25.469 0.264 1 97.69 93 SER A CA 1
ATOM 747 C C . SER A 1 93 ? 2.914 25.828 -0.327 1 97.69 93 SER A C 1
ATOM 749 O O . SER A 1 93 ? 2.996 26.312 -1.457 1 97.69 93 SER A O 1
ATOM 751 N N . GLU A 1 94 ? 3.91 25.672 0.465 1 98.44 94 GLU A N 1
ATOM 752 C CA . GLU A 1 94 ? 5.289 25.828 0.016 1 98.44 94 GLU A CA 1
ATOM 753 C C . GLU A 1 94 ? 5.855 24.516 -0.507 1 98.44 94 GLU A C 1
ATOM 755 O O . GLU A 1 94 ? 6.086 23.578 0.265 1 98.44 94 GLU A O 1
ATOM 760 N N . LEU A 1 95 ? 6.09 24.516 -1.776 1 98.44 95 LEU A N 1
ATOM 761 C CA . LEU A 1 95 ? 6.5 23.297 -2.477 1 98.44 95 LEU A CA 1
ATOM 762 C C . LEU A 1 95 ? 7.648 23.578 -3.436 1 98.44 95 LEU A C 1
ATOM 764 O O . LEU A 1 95 ? 7.656 24.625 -4.109 1 98.44 95 LEU A O 1
ATOM 768 N N . LEU A 1 96 ? 8.641 22.703 -3.449 1 98.69 96 LEU A N 1
ATOM 769 C CA . LEU A 1 96 ? 9.727 22.75 -4.422 1 98.69 96 LEU A CA 1
ATOM 770 C C . LEU A 1 96 ? 9.766 21.484 -5.262 1 98.69 96 LEU A C 1
ATOM 772 O O . LEU A 1 96 ? 9.297 20.438 -4.824 1 98.69 96 LEU A O 1
ATOM 776 N N . ARG A 1 97 ? 10.305 21.562 -6.438 1 98.5 97 ARG A N 1
ATOM 777 C CA . ARG A 1 97 ? 10.5 20.391 -7.289 1 98.5 97 ARG A CA 1
ATOM 778 C C . ARG A 1 97 ? 11.969 20.234 -7.676 1 98.5 97 ARG A C 1
ATOM 780 O O . ARG A 1 97 ? 12.711 21.219 -7.746 1 98.5 97 ARG A O 1
ATOM 787 N N . ILE A 1 98 ? 12.375 19.062 -7.918 1 98.44 98 ILE A N 1
ATOM 788 C CA . ILE A 1 98 ? 13.719 18.75 -8.375 1 98.44 98 ILE A CA 1
ATOM 789 C C . ILE A 1 98 ? 13.672 17.594 -9.375 1 98.44 98 ILE A C 1
ATOM 791 O O . ILE A 1 98 ? 12.922 16.641 -9.188 1 98.44 98 ILE A O 1
ATOM 795 N N . ASP A 1 99 ? 14.453 17.672 -10.453 1 97.56 99 ASP A N 1
ATOM 796 C CA . ASP A 1 99 ? 14.523 16.625 -11.461 1 97.56 99 ASP A CA 1
ATOM 797 C C . ASP A 1 99 ? 15.055 15.32 -10.852 1 97.56 99 ASP A C 1
ATOM 799 O O . ASP A 1 99 ? 15.984 15.344 -10.039 1 97.56 99 ASP A O 1
ATOM 803 N N . TYR A 1 100 ? 14.484 14.281 -11.312 1 95.5 100 TYR A N 1
ATOM 804 C CA . TYR A 1 100 ? 14.891 12.969 -10.812 1 95.5 100 TYR A CA 1
ATOM 805 C C . TYR A 1 100 ? 16.391 12.75 -11.008 1 95.5 100 TYR A C 1
ATOM 807 O O . TYR A 1 100 ? 17.078 12.273 -10.102 1 95.5 100 TYR A O 1
ATOM 815 N N . ASP A 1 101 ? 16.859 13.055 -12.219 1 96.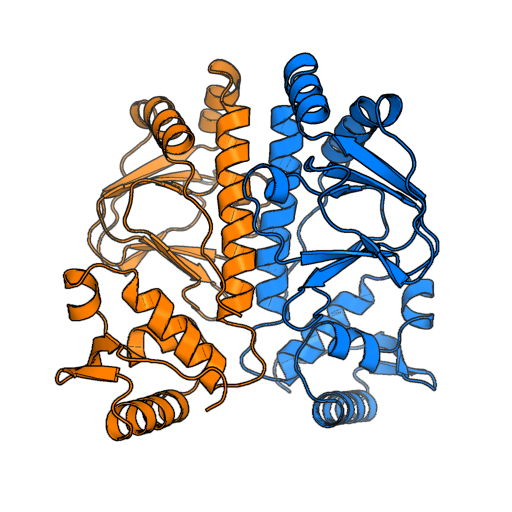56 101 ASP A N 1
ATOM 816 C CA . ASP A 1 101 ? 18.266 12.805 -12.523 1 96.56 101 ASP A CA 1
ATOM 817 C C . ASP A 1 101 ? 19.172 13.539 -11.547 1 96.56 101 ASP A C 1
ATOM 819 O O . ASP A 1 101 ? 20.172 12.984 -11.07 1 96.56 101 ASP A O 1
ATOM 823 N N . LEU A 1 102 ? 18.844 14.742 -11.352 1 98 102 LEU A N 1
ATOM 824 C CA . LEU A 1 102 ? 19.641 15.539 -10.422 1 98 102 LEU A CA 1
ATOM 825 C C . LEU A 1 102 ? 19.547 14.992 -9.008 1 98 102 LEU A C 1
ATOM 827 O O . LEU A 1 102 ? 20.547 14.875 -8.305 1 98 102 LEU A O 1
ATOM 831 N N . ALA A 1 103 ? 18.344 14.672 -8.516 1 98.25 103 ALA A N 1
ATOM 832 C CA . ALA A 1 103 ? 18.156 14.109 -7.18 1 98.25 103 ALA A CA 1
ATOM 833 C C . ALA A 1 103 ? 18.953 12.82 -7.004 1 98.25 103 ALA A C 1
ATOM 835 O O . ALA A 1 103 ? 19.625 12.633 -5.98 1 98.25 103 ALA A O 1
ATOM 836 N N . SER A 1 104 ? 18.875 11.992 -8.016 1 96.75 104 SER A N 1
ATOM 837 C CA . SER A 1 104 ? 19.609 10.727 -7.977 1 96.75 104 SER A CA 1
ATOM 838 C C . SER A 1 104 ? 21.109 10.953 -7.875 1 96.75 104 SER A C 1
ATOM 840 O O . SER A 1 104 ? 21.797 10.234 -7.145 1 96.75 104 SER A O 1
ATOM 842 N N . ALA A 1 105 ? 21.625 11.883 -8.625 1 97.88 105 ALA A N 1
ATOM 843 C CA . ALA A 1 105 ? 23.031 12.219 -8.555 1 97.88 105 ALA A CA 1
ATOM 844 C C . ALA A 1 105 ? 23.406 12.695 -7.152 1 97.88 105 ALA A C 1
ATOM 846 O O . ALA A 1 105 ? 24.469 12.344 -6.633 1 97.88 105 ALA A O 1
ATOM 847 N N . LEU A 1 106 ? 22.578 13.469 -6.574 1 98.56 106 LEU A N 1
ATOM 848 C CA . LEU A 1 106 ? 22.828 13.977 -5.23 1 98.56 106 LEU A CA 1
ATOM 849 C C . LEU A 1 106 ? 22.766 12.859 -4.199 1 98.56 106 LEU A C 1
ATOM 851 O O . LEU A 1 106 ? 23.547 12.828 -3.252 1 98.56 106 LEU A O 1
ATOM 855 N N . PHE A 1 107 ? 21.797 11.914 -4.348 1 97.94 107 PHE A N 1
ATOM 856 C CA . PHE A 1 107 ? 21.75 10.75 -3.465 1 97.94 107 PHE A CA 1
ATOM 857 C C . PHE A 1 107 ? 23.062 10 -3.473 1 97.94 107 PHE A C 1
ATOM 859 O O . PHE A 1 107 ? 23.578 9.609 -2.42 1 97.94 107 PHE A O 1
ATOM 866 N N . ARG A 1 108 ? 23.594 9.812 -4.648 1 96.62 108 ARG A N 1
ATOM 867 C CA . ARG A 1 108 ? 24.844 9.094 -4.789 1 96.62 108 ARG A CA 1
ATOM 868 C C . ARG A 1 108 ? 26.016 9.891 -4.203 1 96.62 108 ARG A C 1
ATOM 870 O O . ARG A 1 108 ? 26.828 9.352 -3.451 1 96.62 108 ARG A O 1
ATOM 877 N N . GLN A 1 109 ? 26.078 11.117 -4.531 1 97.75 109 GLN A N 1
ATOM 878 C CA . GLN A 1 109 ? 27.172 11.992 -4.113 1 97.75 109 GLN A CA 1
ATOM 879 C C . GLN A 1 109 ? 27.25 12.078 -2.592 1 97.75 109 GLN A C 1
ATOM 881 O O . GLN A 1 109 ? 28.344 12.102 -2.021 1 97.75 109 GLN A O 1
ATOM 886 N N . HIS A 1 110 ? 26.141 12.125 -1.954 1 97.88 110 HIS A N 1
ATOM 887 C CA . HIS A 1 110 ? 26.125 12.344 -0.513 1 97.88 110 HIS A CA 1
ATOM 888 C C . HIS A 1 110 ? 25.797 11.055 0.237 1 97.88 110 HIS A C 1
ATOM 890 O O . HIS A 1 110 ? 25.547 11.078 1.443 1 97.88 110 HIS A O 1
ATOM 896 N N . ASN A 1 111 ? 25.75 9.93 -0.469 1 96 111 ASN A N 1
ATOM 897 C CA . ASN A 1 111 ? 25.484 8.617 0.119 1 96 111 ASN A CA 1
ATOM 898 C C . ASN A 1 111 ? 24.188 8.609 0.918 1 96 111 ASN A C 1
ATOM 900 O O . ASN A 1 111 ? 24.188 8.234 2.092 1 96 111 ASN A O 1
ATOM 904 N N . LEU A 1 112 ? 23.062 8.961 0.245 1 98 112 LEU A N 1
ATOM 905 C CA . LEU A 1 112 ? 21.797 9.18 0.938 1 98 112 LEU A CA 1
ATOM 906 C C . LEU A 1 112 ? 20.844 8.016 0.691 1 98 112 LEU A C 1
ATOM 908 O O . LEU A 1 112 ? 19.688 8.07 1.097 1 98 112 LEU A O 1
ATOM 912 N N . TRP A 1 113 ? 21.312 6.977 0.093 1 97.5 113 TRP A N 1
ATOM 913 C CA . TRP A 1 113 ? 20.391 5.914 -0.304 1 97.5 113 TRP A CA 1
ATOM 914 C C . TRP A 1 113 ? 19.797 5.219 0.919 1 97.5 113 TRP A C 1
ATOM 916 O O . TRP A 1 113 ? 18.672 4.727 0.878 1 97.5 113 TRP A O 1
ATOM 926 N N . GLU A 1 114 ? 20.5 5.172 1.964 1 96.81 114 GLU A N 1
ATOM 927 C CA . GLU A 1 114 ? 19.922 4.625 3.191 1 96.81 114 GLU A CA 1
ATOM 928 C C . GLU A 1 114 ? 18.75 5.469 3.678 1 96.81 114 GLU A C 1
ATOM 930 O O . GLU A 1 114 ? 17.719 4.93 4.105 1 96.81 114 GLU A O 1
ATOM 935 N N . GLU A 1 115 ? 18.906 6.773 3.672 1 98.25 115 GLU A N 1
ATOM 936 C CA . GLU A 1 115 ? 17.828 7.68 4.039 1 98.25 115 GLU A CA 1
ATOM 937 C C . GLU A 1 115 ? 16.641 7.527 3.098 1 98.25 115 GLU A C 1
ATOM 939 O O . GLU A 1 115 ? 15.484 7.539 3.535 1 98.25 115 GLU A O 1
ATOM 944 N N . VAL A 1 116 ? 16.906 7.359 1.83 1 98.5 116 VAL A N 1
ATOM 945 C CA . VAL A 1 116 ? 15.844 7.172 0.845 1 98.5 116 VAL A CA 1
ATOM 946 C C . VAL A 1 116 ? 15.102 5.867 1.125 1 98.5 116 VAL A C 1
ATOM 948 O O . VAL A 1 116 ? 13.875 5.812 1.048 1 98.5 116 VAL A O 1
ATOM 951 N N . THR A 1 117 ? 15.852 4.875 1.432 1 98.19 117 THR A N 1
ATOM 952 C CA . THR A 1 117 ? 15.273 3.582 1.78 1 98.19 117 THR A CA 1
ATOM 953 C C . THR A 1 117 ? 14.359 3.709 2.998 1 98.19 117 THR A C 1
ATOM 955 O O . THR A 1 117 ? 13.258 3.162 3.014 1 98.19 117 THR A O 1
ATOM 958 N N . SER A 1 118 ? 14.828 4.418 3.977 1 98.12 118 SER A N 1
ATOM 959 C CA . SER A 1 118 ? 14.031 4.641 5.18 1 98.12 118 SER A CA 1
ATOM 960 C C . SER A 1 118 ? 12.727 5.348 4.859 1 98.12 118 SER A C 1
ATOM 962 O O . SER A 1 118 ? 11.672 4.996 5.395 1 98.12 118 SER A O 1
ATOM 964 N N . LEU A 1 119 ? 12.781 6.266 4.062 1 98.62 119 LEU A N 1
ATOM 965 C CA . LEU A 1 119 ? 11.594 6.996 3.635 1 98.62 119 LEU A CA 1
ATOM 966 C C . LEU A 1 119 ? 10.609 6.07 2.93 1 98.62 119 LEU A C 1
ATOM 968 O O . LEU A 1 119 ? 9.414 6.082 3.232 1 98.62 119 LEU A O 1
ATOM 972 N N . LEU A 1 120 ? 11.086 5.246 2.018 1 98.44 120 LEU A N 1
ATOM 973 C CA . LEU A 1 120 ? 10.211 4.352 1.267 1 98.44 120 LEU A CA 1
ATOM 974 C C . LEU A 1 120 ? 9.641 3.266 2.172 1 98.44 120 LEU A C 1
ATOM 976 O O . LEU A 1 120 ? 8.508 2.824 1.979 1 98.44 120 LEU A O 1
ATOM 980 N N . ALA A 1 121 ? 10.453 2.84 3.102 1 98.25 121 ALA A N 1
ATOM 981 C CA . ALA A 1 121 ? 9.922 1.89 4.074 1 98.25 121 ALA A CA 1
ATOM 982 C C . ALA A 1 121 ? 8.734 2.482 4.828 1 98.25 121 ALA A C 1
ATOM 984 O O . ALA A 1 121 ? 7.742 1.795 5.074 1 98.25 121 ALA A O 1
ATOM 985 N N . TYR A 1 122 ? 8.844 3.707 5.211 1 98.5 122 TYR A N 1
ATOM 986 C CA . TYR A 1 122 ? 7.75 4.422 5.867 1 98.5 122 TYR A CA 1
ATOM 987 C C . TYR A 1 122 ? 6.527 4.496 4.965 1 98.5 122 TYR A C 1
ATOM 989 O O . TYR A 1 122 ? 5.406 4.23 5.406 1 98.5 122 TYR A O 1
ATOM 997 N N . HIS A 1 123 ? 6.715 4.844 3.693 1 98.31 123 HIS A N 1
ATOM 998 C CA . HIS A 1 123 ? 5.605 4.91 2.748 1 98.31 123 HIS A CA 1
ATOM 999 C C . HIS A 1 123 ? 4.941 3.549 2.586 1 98.31 123 HIS A C 1
ATOM 1001 O O . HIS A 1 123 ? 3.711 3.455 2.572 1 98.31 123 HIS A O 1
ATOM 1007 N N . THR A 1 124 ? 5.73 2.572 2.414 1 97.62 124 THR A N 1
ATOM 1008 C CA . THR A 1 124 ? 5.215 1.215 2.281 1 97.62 124 THR A CA 1
ATOM 1009 C C . THR A 1 124 ? 4.383 0.831 3.502 1 97.62 124 THR A C 1
ATOM 1011 O O . THR A 1 124 ? 3.266 0.328 3.363 1 97.62 124 THR A O 1
ATOM 1014 N N . SER A 1 125 ? 4.934 1.111 4.633 1 97.19 125 SER A N 1
ATOM 1015 C CA . SER A 1 125 ? 4.234 0.783 5.875 1 97.19 125 SER A CA 1
ATOM 1016 C C . SER A 1 125 ? 2.945 1.586 6.012 1 97.19 125 SER A C 1
ATOM 1018 O O . SER A 1 125 ? 1.951 1.087 6.543 1 97.19 125 SER A O 1
ATOM 1020 N N . TYR A 1 126 ? 2.982 2.771 5.586 1 97.06 126 TYR A N 1
ATOM 1021 C CA . TYR A 1 126 ? 1.771 3.582 5.633 1 97.06 126 TYR A CA 1
ATOM 1022 C C . TYR A 1 126 ? 0.68 2.984 4.754 1 97.06 126 TYR A C 1
ATOM 1024 O O . TYR A 1 126 ? -0.494 2.975 5.129 1 97.06 126 TYR A O 1
ATOM 1032 N N . LEU A 1 127 ? 1.06 2.566 3.568 1 96.81 127 LEU A N 1
ATOM 1033 C CA . LEU A 1 127 ? 0.071 1.987 2.666 1 96.81 127 LEU A CA 1
ATOM 1034 C C . LEU A 1 127 ? -0.522 0.711 3.254 1 96.81 127 LEU A C 1
ATOM 1036 O O . LEU A 1 127 ? -1.706 0.426 3.062 1 96.81 127 LEU A O 1
ATOM 1040 N N . VAL A 1 128 ? 0.289 -0.045 3.934 1 95.62 128 VAL A N 1
ATOM 1041 C CA . VAL A 1 128 ? -0.199 -1.229 4.637 1 95.62 128 VAL A CA 1
ATOM 1042 C C . VAL A 1 128 ? -1.18 -0.813 5.73 1 95.62 128 VAL A C 1
ATOM 1044 O O . VAL A 1 128 ? -2.258 -1.398 5.859 1 95.62 128 VAL A O 1
ATOM 1047 N N . TYR A 1 129 ? -0.799 0.152 6.492 1 95.75 129 TYR A N 1
ATOM 1048 C CA . TYR A 1 129 ? -1.65 0.722 7.531 1 95.75 129 TYR A CA 1
ATOM 1049 C C . TYR A 1 129 ? -2.969 1.212 6.945 1 95.75 129 TYR A C 1
ATOM 1051 O O . TYR A 1 129 ? -4.043 0.909 7.473 1 95.75 129 TYR A O 1
ATOM 1059 N N . ARG A 1 130 ? -2.893 1.928 5.879 1 95.56 130 ARG A N 1
ATOM 1060 C CA . ARG A 1 130 ? -4.082 2.445 5.215 1 95.56 130 ARG A CA 1
ATOM 1061 C C . ARG A 1 130 ? -4.996 1.31 4.762 1 95.56 130 ARG A C 1
ATOM 1063 O O . ARG A 1 130 ? -6.219 1.417 4.852 1 95.56 130 ARG A O 1
ATOM 1070 N N . ASP A 1 131 ? -4.414 0.327 4.223 1 95 131 ASP A N 1
ATOM 1071 C CA . ASP A 1 131 ? -5.191 -0.839 3.812 1 95 131 ASP A CA 1
ATOM 1072 C C . ASP A 1 131 ? -6.062 -1.349 4.957 1 95 131 ASP A C 1
ATOM 1074 O O . ASP A 1 131 ? -7.234 -1.674 4.754 1 95 131 ASP A O 1
ATOM 1078 N N . ASP A 1 132 ? -5.551 -1.338 6.117 1 93.44 132 ASP A N 1
ATOM 1079 C CA . ASP A 1 132 ? -6.289 -1.765 7.301 1 93.44 132 ASP A CA 1
ATOM 1080 C C . ASP A 1 132 ? -7.406 -0.781 7.637 1 93.44 132 ASP A C 1
ATOM 1082 O O . ASP A 1 132 ? -8.445 -1.172 8.172 1 93.44 132 ASP A O 1
ATOM 1086 N N . LEU A 1 133 ? -7.16 0.406 7.348 1 93.75 133 LEU A N 1
ATOM 1087 C CA . LEU A 1 133 ? -8.148 1.431 7.66 1 93.75 133 LEU A CA 1
ATOM 1088 C C . LEU A 1 133 ? -9.359 1.316 6.734 1 93.75 133 LEU A C 1
ATOM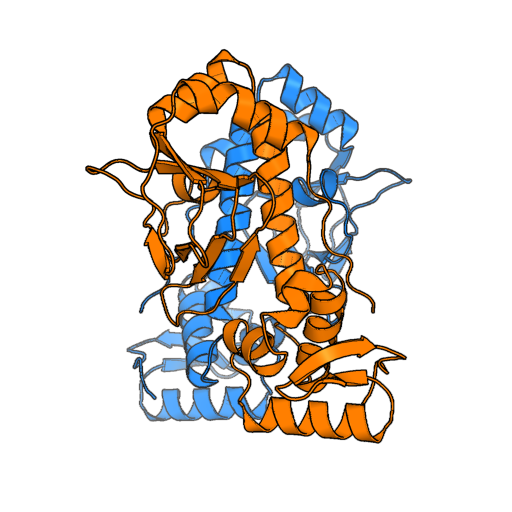 1090 O O . LEU A 1 133 ? -10.5 1.422 7.184 1 93.75 133 LEU A O 1
ATOM 1094 N N . VAL A 1 134 ? -9.086 1.028 5.48 1 95.5 134 VAL A N 1
ATOM 1095 C CA . VAL A 1 134 ? -10.125 1.257 4.488 1 95.5 134 VAL A CA 1
ATOM 1096 C C . VAL A 1 134 ? -10.742 -0.077 4.066 1 95.5 134 VAL A C 1
ATOM 1098 O O . VAL A 1 134 ? -11.867 -0.12 3.572 1 95.5 134 VAL A O 1
ATOM 1101 N N . LEU A 1 135 ? -9.992 -1.096 4.07 1 94.38 135 LEU A N 1
ATOM 1102 C CA . LEU A 1 135 ? -10.477 -2.402 3.635 1 94.38 135 LEU A CA 1
ATOM 1103 C C . LEU A 1 135 ? -10.883 -3.258 4.832 1 94.38 135 LEU A C 1
ATOM 1105 O O . LEU A 1 135 ? -10.062 -4.008 5.367 1 94.38 135 LEU A O 1
ATOM 1109 N N . GLN A 1 136 ? -12.109 -3.125 5.191 1 92.81 136 GLN A N 1
ATOM 1110 C CA . GLN A 1 136 ? -12.703 -3.846 6.312 1 92.81 136 GLN A CA 1
ATOM 1111 C C . GLN A 1 136 ? -14.023 -4.504 5.906 1 92.81 136 GLN A C 1
ATOM 1113 O O . GLN A 1 136 ? -14.641 -4.113 4.91 1 92.81 136 GLN A O 1
ATOM 1118 N N . GLN A 1 137 ? -14.391 -5.445 6.707 1 89.62 137 GLN A N 1
ATOM 1119 C CA . GLN A 1 137 ? -15.602 -6.199 6.395 1 89.62 137 GLN A CA 1
ATOM 1120 C C . GLN A 1 137 ? -16.859 -5.395 6.719 1 89.62 137 GLN A C 1
ATOM 1122 O O . GLN A 1 137 ? -17.844 -5.445 5.984 1 89.62 137 GLN A O 1
ATOM 1127 N N . ARG A 1 138 ? -16.75 -4.645 7.836 1 93.38 138 ARG A N 1
ATOM 1128 C CA . ARG A 1 138 ? -17.922 -3.914 8.297 1 93.38 138 ARG A CA 1
ATOM 1129 C C . ARG A 1 138 ? -17.766 -2.416 8.07 1 93.38 138 ARG A C 1
ATOM 1131 O O . ARG A 1 138 ? -16.688 -1.856 8.305 1 93.38 138 ARG A O 1
ATOM 1138 N N . THR A 1 139 ? -18.844 -1.895 7.586 1 95.19 139 THR A N 1
ATOM 1139 C CA . THR A 1 139 ? -18.906 -0.449 7.402 1 95.19 139 THR A CA 1
ATOM 1140 C C . THR A 1 139 ? -18.516 0.275 8.688 1 95.19 139 THR A C 1
ATOM 1142 O O . THR A 1 139 ? -17.734 1.223 8.656 1 95.19 139 THR A O 1
ATOM 1145 N N . TYR A 1 140 ? -19 -0.14 9.844 1 97 140 TYR A N 1
ATOM 1146 C CA . TYR A 1 140 ? -18.688 0.471 11.133 1 97 140 TYR A CA 1
ATOM 1147 C C . TYR A 1 140 ? -17.188 0.495 11.375 1 97 140 TYR A C 1
ATOM 1149 O O . TYR A 1 140 ? -16.641 1.495 11.844 1 97 140 TYR A O 1
ATOM 1157 N N . SER A 1 141 ? -16.562 -0.591 11.078 1 95.75 141 SER A N 1
ATOM 1158 C CA . SER A 1 141 ? -15.125 -0.679 11.328 1 95.75 141 SER A CA 1
ATOM 1159 C C . SER A 1 141 ? -14.359 0.377 10.539 1 95.75 141 SER A C 1
ATOM 1161 O O . SER A 1 141 ? -13.398 0.964 11.047 1 95.75 141 SER A O 1
ATOM 1163 N N . VAL A 1 142 ? -14.734 0.585 9.312 1 96.81 142 VAL A N 1
ATOM 1164 C CA . VAL A 1 142 ? -14.094 1.596 8.477 1 96.81 142 VAL A CA 1
ATOM 1165 C C . VAL A 1 142 ? -14.297 2.979 9.086 1 96.81 142 VAL A C 1
ATOM 1167 O O . VAL A 1 142 ? -13.352 3.758 9.203 1 96.81 142 VAL A O 1
ATOM 1170 N N . ILE A 1 143 ? -15.5 3.244 9.469 1 97.94 143 ILE A N 1
ATOM 1171 C CA . ILE A 1 143 ? -15.836 4.543 10.047 1 97.94 143 ILE A CA 1
ATOM 1172 C C . ILE A 1 143 ? -15.094 4.727 11.367 1 97.94 143 ILE A C 1
ATOM 1174 O O . ILE A 1 143 ? -14.484 5.773 11.602 1 97.94 143 ILE A O 1
ATOM 1178 N N . ARG A 1 144 ? -15.125 3.723 12.211 1 96.75 144 ARG A N 1
ATOM 1179 C CA . ARG A 1 144 ? -14.422 3.748 13.492 1 96.75 144 ARG A CA 1
ATOM 1180 C C . ARG A 1 144 ? -12.938 4.039 13.297 1 96.75 144 ARG A C 1
ATOM 1182 O O . ARG A 1 144 ? -12.367 4.883 13.992 1 96.75 144 ARG A O 1
ATOM 1189 N N . ASN A 1 145 ? -12.352 3.334 12.406 1 95.62 145 ASN A N 1
ATOM 1190 C CA . ASN A 1 145 ? -10.93 3.506 12.148 1 95.62 145 ASN A CA 1
ATOM 1191 C C . ASN A 1 145 ? -10.602 4.934 11.719 1 95.62 145 ASN A C 1
ATOM 1193 O O . ASN A 1 145 ? -9.594 5.504 12.141 1 95.62 145 ASN A O 1
ATOM 1197 N N . HIS A 1 146 ? -11.461 5.492 10.898 1 97.12 146 HIS A N 1
ATOM 1198 C CA . HIS A 1 146 ? -11.195 6.84 10.406 1 97.12 146 HIS A CA 1
ATOM 1199 C C . HIS A 1 146 ? -11.445 7.879 11.492 1 97.12 146 HIS A C 1
ATOM 1201 O O . HIS A 1 146 ? -10.789 8.922 11.523 1 97.12 146 HIS A O 1
ATOM 1207 N N . LEU A 1 147 ? -12.398 7.594 12.383 1 97.38 147 LEU A N 1
ATOM 1208 C CA . LEU A 1 147 ? -12.586 8.469 13.539 1 97.38 147 LEU A CA 1
ATOM 1209 C C . LEU A 1 147 ? -11.344 8.484 14.422 1 97.38 147 LEU A C 1
ATOM 1211 O O . LEU A 1 147 ? -10.898 9.547 14.852 1 97.38 147 LEU A O 1
ATOM 1215 N N . LEU A 1 148 ? -10.844 7.371 14.672 1 95.81 148 LEU A N 1
ATOM 1216 C CA . LEU A 1 148 ? -9.641 7.262 15.484 1 95.81 148 LEU A CA 1
ATOM 1217 C C . LEU A 1 148 ? -8.461 7.957 14.812 1 95.81 148 LEU A C 1
ATOM 1219 O O . LEU A 1 148 ? -7.66 8.609 15.484 1 95.81 148 LEU A O 1
ATOM 1223 N N . GLU A 1 149 ? -8.359 7.785 13.523 1 95.19 149 GLU A N 1
ATOM 1224 C CA . GLU A 1 149 ? -7.32 8.484 12.766 1 95.19 149 GLU A CA 1
ATOM 1225 C C . GLU A 1 149 ? -7.477 10 12.883 1 95.19 149 GLU A C 1
ATOM 1227 O O . GLU A 1 149 ? -6.488 10.719 13.016 1 95.19 149 GLU A O 1
ATOM 1232 N N . MET A 1 150 ? -8.688 10.469 12.781 1 95.75 150 MET A N 1
ATOM 1233 C CA . MET A 1 150 ? -8.969 11.898 12.867 1 95.75 150 MET A CA 1
ATOM 1234 C C . MET A 1 150 ? -8.523 12.453 14.219 1 95.75 150 MET A C 1
ATOM 1236 O O . MET A 1 150 ? -8.117 13.617 14.312 1 95.75 150 MET A O 1
ATOM 1240 N N . MET A 1 151 ? -8.617 11.641 15.219 1 95.38 151 MET A N 1
ATOM 1241 C CA . MET A 1 151 ? -8.266 12.086 16.562 1 95.38 151 MET A CA 1
ATOM 1242 C C . MET A 1 151 ? -6.766 12.328 16.672 1 95.38 151 MET A C 1
ATOM 1244 O O . MET A 1 151 ? -6.309 12.984 17.609 1 95.38 151 MET A O 1
ATOM 1248 N N . LEU A 1 152 ? -5.996 11.781 15.758 1 93.06 152 LEU A N 1
ATOM 1249 C CA . LEU A 1 152 ? -4.559 12.016 15.75 1 93.06 152 LEU A CA 1
ATOM 1250 C C . LEU A 1 152 ? -4.242 13.398 15.188 1 93.06 152 LEU A C 1
ATOM 1252 O O . LEU A 1 152 ? -3.127 13.898 15.352 1 93.06 152 LEU A O 1
ATOM 1256 N N . LEU A 1 153 ? -5.18 14.016 14.508 1 94.44 153 LEU A N 1
ATOM 1257 C CA . LEU A 1 153 ? -5 15.367 13.984 1 94.44 153 LEU A CA 1
ATOM 1258 C C . LEU A 1 153 ? -5.094 16.406 15.094 1 94.44 153 LEU A C 1
ATOM 1260 O O . LEU A 1 153 ? -5.641 16.125 16.156 1 94.44 153 LEU A O 1
ATOM 1264 N N . THR A 1 154 ? -4.555 17.594 14.836 1 94.25 154 THR A N 1
ATOM 1265 C CA . THR A 1 154 ? -4.684 18.688 15.797 1 94.25 154 THR A CA 1
ATOM 1266 C C . THR A 1 154 ? -6.141 19.125 15.914 1 94.25 154 THR A C 1
ATOM 1268 O O . THR A 1 154 ? -6.934 18.922 14.992 1 94.25 154 THR A O 1
ATOM 1271 N N . ALA A 1 155 ? -6.48 19.719 16.984 1 94.19 155 ALA A N 1
ATOM 1272 C CA . ALA A 1 155 ? -7.82 20.266 17.172 1 94.19 155 ALA A CA 1
ATOM 1273 C C . ALA A 1 155 ? -8.164 21.266 16.078 1 94.19 155 ALA A C 1
ATOM 1275 O O . ALA A 1 155 ? -9.305 21.312 15.609 1 94.19 155 ALA A O 1
ATOM 1276 N N . GLU A 1 156 ? -7.199 22.016 15.711 1 93.44 156 GLU A N 1
ATOM 1277 C CA . GLU A 1 156 ? -7.402 23.016 14.664 1 93.44 156 GLU A CA 1
ATOM 1278 C C . GLU A 1 156 ? -7.809 22.359 13.352 1 93.44 156 GLU A C 1
ATOM 1280 O O . GLU A 1 156 ? -8.742 22.828 12.688 1 93.44 156 GLU A O 1
ATOM 1285 N N . THR A 1 157 ? -7.133 21.328 13.016 1 92.56 157 THR A N 1
ATOM 1286 C CA . THR A 1 157 ? -7.445 20.641 11.766 1 92.56 157 THR A CA 1
ATOM 1287 C C . THR A 1 157 ? -8.836 20.016 11.828 1 92.56 157 THR A C 1
ATOM 1289 O O . THR A 1 157 ? -9.594 20.062 10.859 1 92.56 157 THR A O 1
ATOM 1292 N N . ARG A 1 158 ? -9.234 19.453 12.938 1 95.44 158 ARG A N 1
ATOM 1293 C CA . ARG A 1 158 ? -10.523 18.797 13.109 1 95.44 158 ARG A CA 1
ATOM 1294 C C . ARG A 1 158 ? -11.664 19.797 13.055 1 95.44 158 ARG A C 1
ATOM 1296 O O . ARG A 1 158 ? -12.82 19.422 12.828 1 95.44 158 ARG A O 1
ATOM 1303 N N . GLN A 1 159 ? -11.359 21.062 13.242 1 94.5 159 GLN A N 1
ATOM 1304 C CA . GLN A 1 159 ? -12.375 22.109 13.172 1 94.5 159 GLN A CA 1
ATOM 1305 C C . GLN A 1 159 ? -12.57 22.594 11.742 1 94.5 159 GLN A C 1
ATOM 1307 O O . GLN A 1 159 ? -13.516 23.328 11.445 1 94.5 159 GLN A O 1
ATOM 1312 N N . ARG A 1 160 ? -11.711 22.125 10.867 1 92.81 160 ARG A N 1
ATOM 1313 C CA . ARG A 1 160 ? -11.773 22.609 9.492 1 92.81 160 ARG A CA 1
ATOM 1314 C C . ARG A 1 160 ? -12.336 21.547 8.562 1 92.81 160 ARG A C 1
ATOM 1316 O O . ARG A 1 160 ? -12.75 21.844 7.445 1 92.81 160 ARG A O 1
ATOM 1323 N N . VAL A 1 161 ? -12.281 20.359 8.961 1 95.56 161 VAL A N 1
ATOM 1324 C CA . VAL A 1 161 ? -12.766 19.266 8.125 1 95.56 161 VAL A CA 1
ATOM 1325 C C . VAL A 1 161 ? -13.82 18.469 8.883 1 95.56 161 VAL A C 1
ATOM 1327 O O . VAL A 1 161 ? -13.547 17.938 9.969 1 95.56 161 VAL A O 1
ATOM 1330 N N . SER A 1 162 ? -15 18.359 8.312 1 98 162 SER A N 1
ATOM 1331 C CA . SER A 1 162 ? -16.047 17.594 8.969 1 98 162 SER A CA 1
ATOM 1332 C C . SER A 1 162 ? -15.766 16.094 8.914 1 98 162 SER A C 1
ATOM 1334 O O . SER A 1 162 ? -15.016 15.633 8.047 1 98 162 SER A O 1
ATOM 1336 N N . ILE A 1 163 ? -16.375 15.344 9.836 1 98.56 163 ILE A N 1
ATOM 1337 C CA . ILE A 1 163 ? -16.234 13.891 9.867 1 98.56 163 ILE A CA 1
ATOM 1338 C C . ILE A 1 163 ? -16.688 13.297 8.539 1 98.56 163 ILE A C 1
ATOM 1340 O O . ILE A 1 163 ? -15.992 12.453 7.961 1 98.56 163 ILE A O 1
ATOM 1344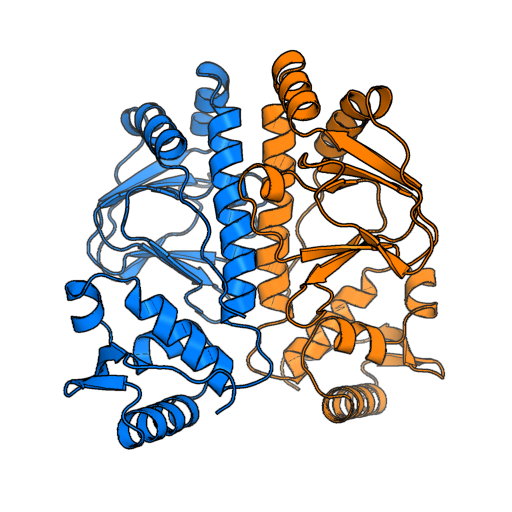 N N . LEU A 1 164 ? -17.828 13.781 8.07 1 98.5 164 LEU A N 1
ATOM 1345 C CA . LEU A 1 164 ? -18.406 13.273 6.828 1 98.5 164 LEU A CA 1
ATOM 1346 C C . LEU A 1 164 ? -17.438 13.477 5.66 1 98.5 164 LEU A C 1
ATOM 1348 O O . LEU A 1 164 ? -17.156 12.531 4.922 1 98.5 164 LEU A O 1
ATOM 1352 N N . GLU A 1 165 ? -16.938 14.656 5.516 1 97.56 165 GLU A N 1
ATOM 1353 C CA . GLU A 1 165 ? -16 14.977 4.434 1 97.56 165 GLU A CA 1
ATOM 1354 C C . GLU A 1 165 ? -14.742 14.125 4.527 1 97.56 165 GLU A C 1
ATOM 1356 O O . GLU A 1 165 ? -14.273 13.586 3.521 1 97.56 165 GLU A O 1
ATOM 1361 N N . TYR A 1 166 ? -14.234 14.008 5.711 1 98.12 166 TYR A N 1
ATOM 1362 C CA . TYR A 1 166 ? -13 13.273 5.945 1 98.12 166 TYR A CA 1
ATOM 1363 C C . TYR A 1 166 ? -13.141 11.82 5.496 1 98.12 166 TYR A C 1
ATOM 1365 O O . TYR A 1 166 ? -12.266 11.297 4.797 1 98.12 166 TYR A O 1
ATOM 1373 N N . ILE A 1 167 ? -14.195 11.203 5.863 1 98.38 167 ILE A N 1
ATOM 1374 C CA . ILE A 1 167 ? -14.383 9.789 5.586 1 98.38 167 ILE A CA 1
ATOM 1375 C C . ILE A 1 167 ? -14.766 9.594 4.121 1 98.38 167 ILE A C 1
ATOM 1377 O O . ILE A 1 167 ? -14.234 8.711 3.445 1 98.38 167 ILE A O 1
ATOM 1381 N N . GLN A 1 168 ? -15.555 10.422 3.576 1 97.62 168 GLN A N 1
ATOM 1382 C CA . GLN A 1 168 ? -16.016 10.289 2.195 1 97.62 168 GLN A CA 1
ATOM 1383 C C . GLN A 1 168 ? -14.859 10.516 1.215 1 97.62 168 GLN A C 1
ATOM 1385 O O . GLN A 1 168 ? -14.812 9.883 0.156 1 97.62 168 GLN A O 1
ATOM 1390 N N . ASP A 1 169 ? -14.016 11.406 1.557 1 97.25 169 ASP A N 1
ATOM 1391 C CA . ASP A 1 169 ? -12.875 11.672 0.686 1 97.25 169 ASP A CA 1
ATOM 1392 C C . ASP A 1 169 ? -11.961 10.461 0.598 1 97.25 169 ASP A C 1
ATOM 1394 O O . ASP A 1 169 ? -11.203 10.312 -0.366 1 97.25 169 ASP A O 1
ATOM 1398 N N . ARG A 1 170 ? -12.047 9.594 1.575 1 97.69 170 ARG A N 1
ATOM 1399 C CA . ARG A 1 170 ? -11.031 8.562 1.721 1 97.69 170 ARG A CA 1
ATOM 1400 C C . ARG A 1 170 ? -11.617 7.172 1.479 1 97.69 170 ARG A C 1
ATOM 1402 O O . ARG A 1 170 ? -10.883 6.184 1.429 1 97.69 170 ARG A O 1
ATOM 1409 N N . THR A 1 171 ? -12.914 7.086 1.384 1 97.69 171 THR A N 1
ATOM 1410 C CA . THR A 1 171 ? -13.594 5.809 1.217 1 97.69 171 THR A CA 1
ATOM 1411 C C . THR A 1 171 ? -14.711 5.918 0.181 1 97.69 171 THR A C 1
ATOM 1413 O O . THR A 1 171 ? -15.039 7.02 -0.272 1 97.69 171 THR A O 1
ATOM 1416 N N . HIS A 1 172 ? -15.289 4.766 -0.176 1 96.25 172 HIS A N 1
ATOM 1417 C CA . HIS A 1 172 ? -16.422 4.754 -1.091 1 96.25 172 HIS A CA 1
ATOM 1418 C C . HIS A 1 172 ? -17.75 4.586 -0.335 1 96.25 172 HIS A C 1
ATOM 1420 O O . HIS A 1 172 ? -18.766 4.242 -0.931 1 96.25 172 HIS A O 1
ATOM 1426 N N . LEU A 1 173 ? -17.656 4.824 0.965 1 96.88 173 LEU A N 1
ATOM 1427 C CA . LEU A 1 173 ? -18.891 4.723 1.738 1 96.88 173 LEU A CA 1
ATOM 1428 C C . LEU A 1 173 ? -19.875 5.824 1.346 1 96.88 173 LEU A C 1
ATOM 1430 O O . LEU A 1 173 ? -19.453 6.945 1.042 1 96.88 173 LEU A O 1
ATOM 1434 N N . SER A 1 174 ? -21.125 5.469 1.422 1 96.81 174 SER A N 1
ATOM 1435 C CA . SER A 1 174 ? -22.141 6.457 1.101 1 96.81 174 SER A CA 1
ATOM 1436 C C . SER A 1 174 ? -22.344 7.445 2.248 1 96.81 174 SER A C 1
ATOM 1438 O O . SER A 1 174 ? -22.094 7.113 3.408 1 96.81 174 SER A O 1
ATOM 1440 N N . ARG A 1 175 ? -22.828 8.625 1.834 1 97.69 175 ARG A N 1
ATOM 1441 C CA . ARG A 1 175 ? -23.156 9.656 2.818 1 97.69 175 ARG A CA 1
ATOM 1442 C C . ARG A 1 175 ? -24.125 9.117 3.873 1 97.69 175 ARG A C 1
ATOM 1444 O O . ARG A 1 175 ? -23.891 9.289 5.07 1 97.69 175 ARG A O 1
ATOM 1451 N N . SER A 1 176 ? -25.156 8.391 3.447 1 97.88 176 SER A N 1
ATOM 1452 C CA . SER A 1 176 ? -26.188 7.871 4.34 1 97.88 176 SER A CA 1
ATOM 1453 C C . SER A 1 176 ? -25.609 6.867 5.328 1 97.88 176 SER A C 1
ATOM 1455 O O . SER A 1 176 ? -25.922 6.914 6.523 1 97.88 176 SER A O 1
ATOM 1457 N N . SER A 1 177 ? -24.75 6.031 4.871 1 97.12 177 SER A N 1
ATOM 1458 C CA . SER A 1 177 ? -24.141 5.02 5.727 1 97.12 177 SER A CA 1
ATOM 1459 C C . SER A 1 177 ? -23.297 5.656 6.82 1 97.12 177 SER A C 1
ATOM 1461 O O . SER A 1 177 ? -23.359 5.25 7.984 1 97.12 177 SER A O 1
ATOM 1463 N N . ILE A 1 178 ? -22.547 6.633 6.453 1 98.44 178 ILE A N 1
ATOM 1464 C CA . ILE A 1 178 ? -21.672 7.309 7.402 1 98.44 178 ILE A CA 1
ATOM 1465 C C . ILE A 1 178 ? -22.5 8.039 8.445 1 98.44 178 ILE A C 1
ATOM 1467 O O . ILE A 1 178 ? -22.281 7.879 9.648 1 98.44 178 ILE A O 1
ATOM 1471 N N . LEU A 1 179 ? -23.469 8.789 7.965 1 98.12 179 LEU A N 1
ATOM 1472 C CA . LEU A 1 179 ? -24.266 9.609 8.867 1 98.12 179 LEU A CA 1
ATOM 1473 C C . LEU A 1 179 ? -25.078 8.742 9.828 1 98.12 179 LEU A C 1
ATOM 1475 O O . LEU A 1 179 ? -25.281 9.109 10.984 1 98.12 179 LEU A O 1
ATOM 1479 N N . ASN A 1 180 ? -25.562 7.578 9.359 1 98.06 180 ASN A N 1
ATOM 1480 C CA . ASN A 1 180 ? -26.297 6.648 10.219 1 98.06 180 ASN A CA 1
ATOM 1481 C C . ASN A 1 180 ? -25.422 6.152 11.367 1 98.06 180 ASN A C 1
ATOM 1483 O O . ASN A 1 180 ? -25.859 6.125 12.516 1 98.06 180 ASN A O 1
ATOM 1487 N N . VAL A 1 181 ? -24.25 5.809 11.055 1 97.94 181 VAL A N 1
ATOM 1488 C CA . VAL A 1 181 ? -23.328 5.309 12.078 1 97.94 181 VAL A CA 1
ATOM 1489 C C . VAL A 1 181 ? -22.969 6.434 13.047 1 97.94 181 VAL A C 1
ATOM 1491 O O . VAL A 1 181 ? -22.938 6.23 14.258 1 97.94 181 VAL A O 1
ATOM 1494 N N . LEU A 1 182 ? -22.703 7.637 12.531 1 97.81 182 LEU A N 1
ATOM 1495 C CA . LEU A 1 182 ? -22.344 8.773 13.367 1 97.81 182 LEU A CA 1
ATOM 1496 C C . LEU A 1 182 ? -23.469 9.133 14.32 1 97.81 182 LEU A C 1
ATOM 1498 O O . LEU A 1 182 ? -23.234 9.445 15.484 1 97.81 182 LEU A O 1
ATOM 1502 N N . SER A 1 183 ? -24.656 9.078 13.805 1 97.62 183 SER A N 1
ATOM 1503 C CA . SER A 1 183 ? -25.812 9.375 14.625 1 97.62 183 SER A CA 1
ATOM 1504 C C . SER A 1 183 ? -25.953 8.383 15.773 1 97.62 183 SER A C 1
ATOM 1506 O O . SER A 1 183 ? -26.203 8.773 16.922 1 97.62 183 SER A O 1
ATOM 1508 N N . ALA A 1 184 ? -25.781 7.125 15.453 1 97.44 184 ALA A N 1
ATOM 1509 C CA . ALA A 1 184 ? -25.875 6.074 16.469 1 97.44 184 ALA A CA 1
ATOM 1510 C C . ALA A 1 184 ? -24.781 6.246 17.516 1 97.44 184 ALA A C 1
ATOM 1512 O O . ALA A 1 184 ? -25.031 6.078 18.719 1 97.44 184 ALA A O 1
ATOM 1513 N N . LEU A 1 185 ? -23.594 6.531 17.109 1 97.5 185 LEU A N 1
ATOM 1514 C CA . LEU A 1 185 ? -22.484 6.719 18.031 1 97.5 185 LEU A CA 1
ATOM 1515 C C . LEU A 1 185 ? -22.719 7.918 18.938 1 97.5 185 LEU A C 1
ATOM 1517 O O . LEU A 1 185 ? -22.406 7.875 20.125 1 97.5 185 LEU A O 1
ATOM 1521 N N . LYS A 1 186 ? -23.234 8.961 18.391 1 96.94 186 LYS A N 1
ATOM 1522 C CA . LYS A 1 186 ? -23.547 10.148 19.188 1 96.94 186 LYS A CA 1
ATOM 1523 C C . LYS A 1 186 ? -24.641 9.836 20.219 1 96.94 186 LYS A C 1
ATOM 1525 O O . LYS A 1 186 ? -24.516 10.195 21.391 1 96.94 186 LYS A O 1
ATOM 1530 N N . LYS A 1 187 ? -25.672 9.211 19.766 1 96.75 187 LYS A N 1
ATOM 1531 C CA . LYS A 1 187 ? -26.781 8.852 20.641 1 96.75 187 LYS A CA 1
ATOM 1532 C C . LYS A 1 187 ? -26.297 7.969 21.797 1 96.75 187 LYS A C 1
ATOM 1534 O O . LYS A 1 187 ? -26.797 8.086 22.922 1 96.75 187 LYS A O 1
ATOM 1539 N N . GLY A 1 188 ? -25.375 7.152 21.484 1 95.88 188 GLY A N 1
ATOM 1540 C CA . GLY A 1 188 ? -24.828 6.254 22.484 1 95.88 188 GLY A CA 1
ATOM 1541 C C . GLY A 1 188 ? -23.812 6.922 23.391 1 95.88 188 GLY A C 1
ATOM 1542 O O . GLY A 1 188 ? -23.344 6.312 24.359 1 95.88 188 GLY A O 1
ATOM 1543 N N . GLY A 1 189 ? -23.469 8.078 23.094 1 96.19 189 GLY A N 1
ATOM 1544 C CA . GLY A 1 189 ? -22.516 8.82 23.906 1 96.19 189 GLY A CA 1
ATOM 1545 C C . GLY A 1 189 ? -21.078 8.445 23.625 1 96.19 189 GLY A C 1
ATOM 1546 O O . GLY A 1 189 ? -20.203 8.695 24.453 1 96.19 189 GLY A O 1
ATOM 1547 N N . TYR A 1 190 ? -20.781 7.852 22.516 1 97.56 190 TYR A N 1
ATOM 1548 C CA . TYR A 1 190 ? -19.438 7.367 22.203 1 97.56 190 TYR A CA 1
ATOM 1549 C C . TYR A 1 190 ? -18.578 8.484 21.625 1 97.56 190 TYR A C 1
ATOM 1551 O O . TYR A 1 190 ? -17.359 8.477 21.781 1 97.56 190 TYR A O 1
ATOM 1559 N N . ILE A 1 191 ? -19.219 9.398 20.922 1 98 191 ILE A N 1
ATOM 1560 C CA . ILE A 1 191 ? -18.484 10.523 20.328 1 98 191 ILE A CA 1
ATOM 1561 C C . ILE A 1 191 ? -19.297 11.805 20.5 1 98 191 ILE A C 1
ATOM 1563 O O . ILE A 1 191 ? -20.5 11.758 20.734 1 98 191 ILE A O 1
ATOM 1567 N N . THR A 1 192 ? -18.641 12.898 20.406 1 97.44 192 THR A N 1
ATOM 1568 C CA . THR A 1 192 ? -19.266 14.211 20.344 1 97.44 192 THR A CA 1
ATOM 1569 C C . THR A 1 192 ? -18.734 15.016 19.156 1 97.44 192 THR A C 1
ATOM 1571 O O . THR A 1 192 ? -17.547 14.914 18.828 1 97.44 192 THR A O 1
ATOM 1574 N N . PHE A 1 193 ? -19.594 15.695 18.516 1 97 193 PHE A N 1
ATOM 1575 C CA . PHE A 1 193 ? -19.156 16.594 17.453 1 97 193 PHE A CA 1
ATOM 1576 C C . PHE A 1 193 ? -20.031 17.844 17.422 1 97 193 PHE A C 1
ATOM 1578 O O . PHE A 1 193 ? -21.188 17.828 17.844 1 97 193 PHE A O 1
ATOM 1585 N N . ALA A 1 194 ? -19.453 18.906 17.031 1 96.12 194 ALA A N 1
ATOM 1586 C CA . ALA A 1 194 ? -20.125 20.203 16.938 1 96.12 194 ALA A CA 1
ATOM 1587 C C . ALA A 1 194 ? -21.031 20.266 15.711 1 96.12 194 ALA A C 1
ATOM 1589 O O . ALA A 1 194 ? -21 19.375 14.859 1 96.12 194 ALA A O 1
ATOM 1590 N N . ARG A 1 195 ? -21.828 21.406 15.727 1 95.44 195 ARG A N 1
ATOM 1591 C CA . ARG A 1 195 ? -22.641 21.656 14.539 1 95.44 195 ARG A CA 1
ATOM 1592 C C . ARG A 1 195 ? -21.781 21.688 13.281 1 95.44 195 ARG A C 1
ATOM 1594 O O . ARG A 1 195 ? -20.688 22.25 13.281 1 95.44 195 ARG A O 1
ATOM 1601 N N . GLY A 1 196 ? -22.266 21 12.281 1 95.5 196 GLY A N 1
ATOM 1602 C CA . GLY A 1 196 ? -21.5 20.859 11.055 1 95.5 196 GLY A CA 1
ATOM 1603 C C . GLY A 1 196 ? -20.734 19.562 10.969 1 95.5 196 GLY A C 1
ATOM 1604 O O . GLY A 1 196 ? -20.172 19.234 9.922 1 95.5 196 GLY A O 1
ATOM 1605 N N . GLY A 1 197 ? -20.656 18.844 12.055 1 97.56 197 GLY A N 1
ATOM 1606 C CA . GLY A 1 197 ? -20.062 17.516 12.039 1 97.56 197 GLY A CA 1
ATOM 1607 C C . GLY A 1 197 ? -18.578 17.516 12.328 1 97.56 197 GLY A C 1
ATOM 1608 O O . GLY A 1 197 ? -17.844 16.672 11.82 1 97.56 197 GLY A O 1
ATOM 1609 N N . TYR A 1 198 ? -18.125 18.5 13.117 1 98.31 198 TYR A N 1
ATOM 1610 C CA . TYR A 1 198 ? -16.703 18.625 13.43 1 98.31 198 TYR A CA 1
ATOM 1611 C C . TYR A 1 198 ? -16.359 17.875 14.711 1 98.31 198 TYR A C 1
ATOM 1613 O O . TYR A 1 198 ? -16.859 18.203 15.789 1 98.31 198 TYR A O 1
ATOM 1621 N N . LEU A 1 199 ? -15.516 16.844 14.609 1 98.25 199 LEU A N 1
ATOM 1622 C CA . LEU A 1 199 ? -15.219 15.914 15.688 1 98.25 199 LEU A CA 1
ATOM 1623 C C . LEU A 1 199 ? -14.609 16.641 16.875 1 98.25 199 LEU A C 1
ATOM 1625 O O . LEU A 1 199 ? -13.641 17.391 16.734 1 98.25 199 LEU A O 1
ATOM 1629 N N . GLN A 1 200 ? -15.156 16.422 18 1 97.56 200 GLN A N 1
ATOM 1630 C CA . GLN A 1 200 ? -14.656 17.062 19.219 1 97.56 200 GLN A CA 1
ATOM 1631 C C . GLN A 1 200 ? -13.992 16.047 20.141 1 97.56 200 GLN A C 1
ATOM 1633 O O . GLN A 1 200 ? -12.883 16.281 20.641 1 97.56 200 GLN A O 1
ATOM 1638 N N . SER A 1 201 ? -14.672 14.961 20.391 1 97 201 SER A N 1
ATOM 1639 C CA . SER A 1 201 ? -14.094 13.977 21.312 1 97 201 SER A CA 1
ATOM 1640 C C . SER A 1 201 ? -14.625 12.578 21.031 1 97 201 SER A C 1
ATOM 1642 O O . SER A 1 201 ? -15.672 12.422 20.406 1 97 201 SER A O 1
ATOM 1644 N N . ILE A 1 202 ? -13.82 11.633 21.406 1 96.94 202 ILE A N 1
ATOM 1645 C CA . ILE A 1 202 ? -14.211 10.227 21.406 1 96.94 202 ILE A CA 1
ATOM 1646 C C . ILE A 1 202 ? -14.102 9.664 22.828 1 96.94 202 ILE A C 1
ATOM 1648 O O . ILE A 1 202 ? -13.031 9.68 23.422 1 96.94 202 ILE A O 1
ATOM 1652 N N . ALA A 1 203 ? -15.172 9.289 23.406 1 95.31 203 ALA A N 1
ATOM 1653 C CA . ALA A 1 203 ? -15.164 8.656 24.719 1 95.31 203 ALA A CA 1
ATOM 1654 C C . ALA A 1 203 ? -14.695 7.211 24.641 1 95.31 203 ALA A C 1
ATOM 1656 O O . ALA A 1 203 ? -13.781 6.801 25.375 1 95.31 203 ALA A O 1
ATOM 1657 N N . SER A 1 204 ? -15.367 6.43 23.859 1 91.81 204 SER A N 1
ATOM 1658 C CA . SER A 1 204 ? -15.016 5.047 23.562 1 91.81 204 SER A CA 1
ATOM 1659 C C . SER A 1 204 ? -15.695 4.559 22.281 1 91.81 204 SER A C 1
ATOM 1661 O O . SER A 1 204 ? -16.812 4.973 21.969 1 91.81 204 SER A O 1
ATOM 1663 N N . LEU A 1 205 ? -14.938 3.748 21.562 1 93.31 205 LEU A N 1
ATOM 1664 C CA . LEU A 1 205 ? -15.531 3.129 20.375 1 93.31 205 LEU A CA 1
ATOM 1665 C C . LEU A 1 205 ? -15.477 1.607 20.484 1 93.31 205 LEU A C 1
ATOM 1667 O O . LEU A 1 205 ? -14.406 1.012 20.406 1 93.31 205 LEU A O 1
ATOM 1671 N N . PRO A 1 206 ? -16.656 1.06 20.641 1 89.25 206 PRO A N 1
ATOM 1672 C CA . PRO A 1 206 ? -16.656 -0.401 20.75 1 89.25 206 PRO A CA 1
ATOM 1673 C C . PRO A 1 206 ? -16.109 -1.091 19.5 1 89.25 206 PRO A C 1
ATOM 1675 O O . PRO A 1 206 ? -16.219 -0.562 18.391 1 89.25 206 PRO A O 1
ATOM 1678 N N . GLU A 1 207 ? -15.547 -2.277 19.641 1 82.38 207 GLU A N 1
ATOM 1679 C CA . GLU A 1 207 ? -15.008 -3.041 18.516 1 82.38 207 GLU A CA 1
ATOM 1680 C C . GLU A 1 207 ? -16.125 -3.584 17.641 1 82.38 207 GLU A C 1
ATOM 1682 O O . GLU A 1 207 ? -16 -3.609 16.406 1 82.38 207 GLU A O 1
ATOM 1687 N N . LYS A 1 208 ? -17.188 -4.105 18.359 1 82 208 LYS A N 1
ATOM 1688 C CA . LYS A 1 208 ? -18.375 -4.586 17.641 1 82 208 LYS A CA 1
ATOM 1689 C C . LYS A 1 208 ? -19.578 -3.693 17.922 1 82 208 LYS A C 1
ATOM 1691 O O . LYS A 1 208 ? -19.844 -3.324 19.062 1 82 208 LYS A O 1
ATOM 1696 N N . PHE A 1 209 ? -20 -3.102 16.859 1 80.69 209 PHE A N 1
ATOM 1697 C CA . PHE A 1 209 ? -21.141 -2.191 16.969 1 80.69 209 PHE A CA 1
ATOM 1698 C C . PHE A 1 209 ? -22.219 -2.549 15.961 1 80.69 209 PHE A C 1
ATOM 1700 O O . PHE A 1 209 ? -21.938 -2.791 14.789 1 80.69 209 PHE A O 1
ATOM 1707 N N . MET B 1 1 ? -10.547 2.25 -16.562 1 57.25 1 MET B N 1
ATOM 1708 C CA . MET B 1 1 ? -9.133 2.432 -16.875 1 57.25 1 MET B CA 1
ATOM 1709 C C . MET B 1 1 ? -8.336 1.173 -16.547 1 57.25 1 MET B C 1
ATOM 1711 O O . MET B 1 1 ? -8.633 0.488 -15.562 1 57.25 1 MET B O 1
ATOM 1715 N N . ASN B 1 2 ? -7.504 0.662 -17.469 1 65.25 2 ASN B N 1
ATOM 1716 C CA . ASN B 1 2 ? -6.668 -0.515 -17.25 1 65.25 2 ASN B CA 1
ATOM 1717 C C . ASN B 1 2 ? -5.484 -0.203 -16.344 1 65.25 2 ASN B C 1
ATOM 1719 O O . ASN B 1 2 ? -4.684 0.684 -16.641 1 65.25 2 ASN B O 1
ATOM 1723 N N . ILE B 1 3 ? -5.508 -0.732 -15.094 1 81.56 3 ILE B N 1
ATOM 17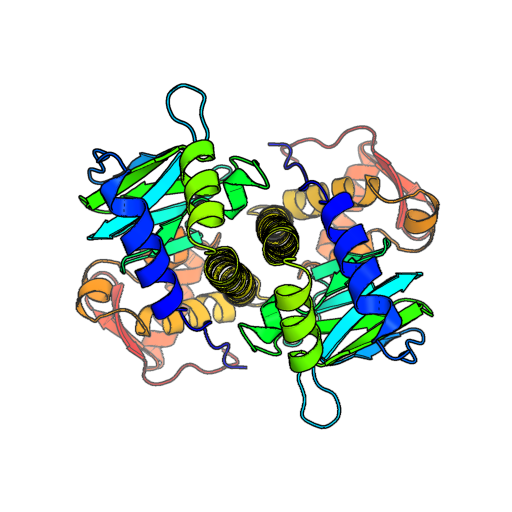24 C CA . ILE B 1 3 ? -4.418 -0.557 -14.141 1 81.56 3 ILE B CA 1
ATOM 1725 C C . ILE B 1 3 ? -3.285 -1.526 -14.461 1 81.56 3 ILE B C 1
ATOM 1727 O O . ILE B 1 3 ? -3.521 -2.717 -14.688 1 81.56 3 ILE B O 1
ATOM 1731 N N . LYS B 1 4 ? -2.086 -1.022 -14.703 1 86.81 4 LYS B N 1
ATOM 1732 C CA . LYS B 1 4 ? -0.932 -1.862 -15.016 1 86.81 4 LYS B CA 1
ATOM 1733 C C . LYS B 1 4 ? -0.124 -2.17 -13.758 1 86.81 4 LYS B C 1
ATOM 1735 O O . LYS B 1 4 ? 0.154 -1.274 -12.961 1 86.81 4 LYS B O 1
ATOM 1740 N N . PRO B 1 5 ? 0.17 -3.488 -13.617 1 93.81 5 PRO B N 1
ATOM 1741 C CA . PRO B 1 5 ? 1.005 -3.822 -12.461 1 93.81 5 PRO B CA 1
ATOM 1742 C C . PRO B 1 5 ? 2.4 -3.207 -12.539 1 93.81 5 PRO B C 1
ATOM 1744 O O . PRO B 1 5 ? 2.869 -2.879 -13.633 1 93.81 5 PRO B O 1
ATOM 1747 N N . PRO B 1 6 ? 3.057 -2.994 -11.422 1 96.56 6 PRO B N 1
ATOM 1748 C CA . PRO B 1 6 ? 4.434 -2.494 -11.453 1 96.56 6 PRO B CA 1
ATOM 1749 C C . PRO B 1 6 ? 5.414 -3.5 -12.055 1 96.56 6 PRO B C 1
ATOM 1751 O O . PRO B 1 6 ? 5.062 -4.668 -12.25 1 96.56 6 PRO B O 1
ATOM 1754 N N . ILE B 1 7 ? 6.598 -2.982 -12.328 1 96.62 7 ILE B N 1
ATOM 1755 C CA . ILE B 1 7 ? 7.617 -3.807 -12.969 1 96.62 7 ILE B CA 1
ATOM 1756 C C . ILE B 1 7 ? 8.641 -4.266 -11.93 1 96.62 7 ILE B C 1
ATOM 1758 O O . ILE B 1 7 ? 9.219 -3.441 -11.219 1 96.62 7 ILE B O 1
ATOM 1762 N N . ARG B 1 8 ? 8.859 -5.543 -11.906 1 97.38 8 ARG B N 1
ATOM 1763 C CA . ARG B 1 8 ? 9.82 -6.113 -10.969 1 97.38 8 ARG B CA 1
ATOM 1764 C C . ARG B 1 8 ? 11.234 -5.648 -11.281 1 97.38 8 ARG B C 1
ATOM 1766 O O . ARG B 1 8 ? 11.695 -5.773 -12.414 1 97.38 8 ARG B O 1
ATOM 1773 N N . PRO B 1 9 ? 11.906 -5.082 -10.305 1 98.19 9 PRO B N 1
ATOM 1774 C CA . PRO B 1 9 ? 13.312 -4.742 -10.531 1 98.19 9 PRO B CA 1
ATOM 1775 C C . PRO B 1 9 ? 14.234 -5.957 -10.43 1 98.19 9 PRO B C 1
ATOM 1777 O O . PRO B 1 9 ? 15 -6.078 -9.469 1 98.19 9 PRO B O 1
ATOM 1780 N N . GLN B 1 10 ? 14.281 -6.742 -11.461 1 98.38 10 GLN B N 1
ATOM 1781 C CA . GLN B 1 10 ? 14.898 -8.062 -11.461 1 98.38 10 GLN B CA 1
ATOM 1782 C C . GLN B 1 10 ? 16.391 -7.98 -11.141 1 98.38 10 GLN B C 1
ATOM 1784 O O . GLN B 1 10 ? 16.891 -8.742 -10.32 1 98.38 10 GLN B O 1
ATOM 1789 N N . LYS B 1 11 ? 17.062 -7.059 -11.742 1 98.31 11 LYS B N 1
ATOM 1790 C CA . LYS B 1 11 ? 18.516 -6.941 -11.547 1 98.31 11 LYS B CA 1
ATOM 1791 C C . LYS B 1 11 ? 18.844 -6.633 -10.086 1 98.31 11 LYS B C 1
ATOM 1793 O O . LYS B 1 11 ? 19.766 -7.203 -9.516 1 98.31 11 LYS B O 1
ATOM 1798 N N . ALA B 1 12 ? 18.094 -5.695 -9.508 1 98.56 12 ALA B N 1
ATOM 1799 C CA . ALA B 1 12 ? 18.312 -5.336 -8.109 1 98.56 12 ALA B CA 1
ATOM 1800 C C . ALA B 1 12 ? 18.047 -6.527 -7.191 1 98.56 12 ALA B C 1
ATOM 1802 O O . ALA B 1 12 ? 18.844 -6.809 -6.289 1 98.56 12 ALA B O 1
ATOM 1803 N N . ILE B 1 13 ? 16.984 -7.281 -7.422 1 98.75 13 ILE B N 1
ATOM 1804 C CA . ILE B 1 13 ? 16.625 -8.43 -6.598 1 98.75 13 ILE B CA 1
ATOM 1805 C C . ILE B 1 13 ? 17.703 -9.5 -6.707 1 98.75 13 ILE B C 1
ATOM 1807 O O . ILE B 1 13 ? 18.141 -10.055 -5.691 1 98.75 13 ILE B O 1
ATOM 1811 N N . ASP B 1 14 ? 18.141 -9.734 -7.914 1 98.75 14 ASP B N 1
ATOM 1812 C CA . ASP B 1 14 ? 19.188 -10.734 -8.125 1 98.75 14 ASP B CA 1
ATOM 1813 C C . ASP B 1 14 ? 20.453 -10.383 -7.348 1 98.75 14 ASP B C 1
ATOM 1815 O O . ASP B 1 14 ? 21.047 -11.25 -6.695 1 98.75 14 ASP B O 1
ATOM 1819 N N . ARG B 1 15 ? 20.828 -9.172 -7.453 1 98.81 15 ARG B N 1
ATOM 1820 C CA . ARG B 1 15 ? 22.047 -8.734 -6.781 1 98.81 15 ARG B CA 1
ATOM 1821 C C . ARG B 1 15 ? 21.906 -8.852 -5.266 1 98.81 15 ARG B C 1
ATOM 1823 O O . ARG B 1 15 ? 22.828 -9.297 -4.582 1 98.81 15 ARG B O 1
ATOM 1830 N N . LEU B 1 16 ? 20.797 -8.43 -4.738 1 98.88 16 LEU B N 1
ATOM 1831 C CA . LEU B 1 16 ? 20.547 -8.531 -3.307 1 98.88 16 LEU B CA 1
ATOM 1832 C C . LEU B 1 16 ? 20.625 -9.977 -2.842 1 98.88 16 LEU B C 1
ATOM 1834 O O . LEU B 1 16 ? 21.297 -10.281 -1.855 1 98.88 16 LEU B O 1
ATOM 1838 N N . ILE B 1 17 ? 19.984 -10.844 -3.562 1 98.81 17 ILE B N 1
ATOM 1839 C CA . ILE B 1 17 ? 19.953 -12.258 -3.191 1 98.81 17 ILE B CA 1
ATOM 1840 C C . ILE B 1 17 ? 21.359 -12.844 -3.287 1 98.81 17 ILE B C 1
ATOM 1842 O O . ILE B 1 17 ? 21.797 -13.57 -2.389 1 98.81 17 ILE B O 1
ATOM 1846 N N . ASP B 1 18 ? 22.062 -12.5 -4.305 1 98.75 18 ASP B N 1
ATOM 1847 C CA . ASP B 1 18 ? 23.406 -13.023 -4.52 1 98.75 18 ASP B CA 1
ATOM 1848 C C . ASP B 1 18 ? 24.328 -12.68 -3.342 1 98.75 18 ASP B C 1
ATOM 1850 O O . ASP B 1 18 ? 25.125 -13.516 -2.914 1 98.75 18 ASP B O 1
ATOM 1854 N N . VAL B 1 19 ? 24.219 -11.539 -2.861 1 98.81 19 VAL B N 1
ATOM 1855 C CA . VAL B 1 19 ? 25.109 -11.07 -1.806 1 98.81 19 VAL B CA 1
ATOM 1856 C C . VAL B 1 19 ? 24.672 -11.641 -0.461 1 98.81 19 VAL B C 1
ATOM 1858 O O . VAL B 1 19 ? 25.516 -12.008 0.369 1 98.81 19 VAL B O 1
ATOM 1861 N N . LEU B 1 20 ? 23.391 -11.773 -0.219 1 98.81 20 LEU B N 1
ATOM 1862 C CA . LEU B 1 20 ? 22.891 -12.125 1.102 1 98.81 20 LEU B CA 1
ATOM 1863 C C . LEU B 1 20 ? 22.859 -13.641 1.282 1 98.81 20 LEU B C 1
ATOM 1865 O O . LEU B 1 20 ? 23.047 -14.141 2.393 1 98.81 20 LEU B O 1
ATOM 1869 N N . GLU B 1 21 ? 22.609 -14.383 0.245 1 98.69 21 GLU B N 1
ATOM 1870 C CA . GLU B 1 21 ? 22.312 -15.812 0.303 1 98.69 21 GLU B CA 1
ATOM 1871 C C . GLU B 1 21 ? 23.422 -16.578 1.003 1 98.69 21 GLU B C 1
ATOM 1873 O O . GLU B 1 21 ? 23.156 -17.438 1.851 1 98.69 21 GLU B O 1
ATOM 1878 N N . PRO B 1 22 ? 24.719 -16.297 0.716 1 98.62 22 PRO B N 1
ATOM 1879 C CA . PRO B 1 22 ? 25.797 -17.047 1.359 1 98.62 22 PRO B CA 1
ATOM 1880 C C . PRO B 1 22 ? 25.812 -16.875 2.877 1 98.62 22 PRO B C 1
ATOM 1882 O O . PRO B 1 22 ? 26.438 -17.672 3.584 1 98.62 22 PRO B O 1
ATOM 1885 N N . HIS B 1 23 ? 25.172 -15.93 3.398 1 98.69 23 HIS B N 1
ATOM 1886 C CA . HIS B 1 23 ? 25.219 -15.625 4.824 1 98.69 23 HIS B CA 1
ATOM 1887 C C . HIS B 1 23 ? 23.891 -15.992 5.504 1 98.69 23 HIS B C 1
ATOM 1889 O O . HIS B 1 23 ? 23.734 -15.773 6.707 1 98.69 23 HIS B O 1
ATOM 1895 N N . ALA B 1 24 ? 22.953 -16.469 4.754 1 98.69 24 ALA B N 1
ATOM 1896 C CA . ALA B 1 24 ? 21.609 -16.75 5.25 1 98.69 24 ALA B CA 1
ATOM 1897 C C . ALA B 1 24 ? 21.484 -18.203 5.688 1 98.69 24 ALA B C 1
ATOM 1899 O O . ALA B 1 24 ? 22.344 -19.031 5.387 1 98.69 24 ALA B O 1
ATOM 1900 N N . THR B 1 25 ? 20.438 -18.516 6.426 1 98.38 25 THR B N 1
ATOM 1901 C CA . THR B 1 25 ? 20.172 -19.859 6.957 1 98.38 25 THR B CA 1
ATOM 1902 C C . THR B 1 25 ? 18.891 -20.422 6.387 1 98.38 25 THR B C 1
ATOM 1904 O O . THR B 1 25 ? 17.859 -19.734 6.34 1 98.38 25 THR B O 1
ATOM 1907 N N . PRO B 1 26 ? 18.859 -21.688 6.035 1 97.62 26 PRO B N 1
ATOM 1908 C CA . PRO B 1 26 ? 17.641 -22.297 5.496 1 97.62 26 PRO B CA 1
ATOM 1909 C C . PRO B 1 26 ? 16.516 -22.359 6.527 1 97.62 26 PRO B C 1
ATOM 1911 O O . PRO B 1 26 ? 16.766 -22.609 7.711 1 97.62 26 PRO B O 1
ATOM 1914 N N . VAL B 1 27 ? 15.344 -22.156 6.086 1 97.06 27 VAL B N 1
ATOM 1915 C CA . VAL B 1 27 ? 14.133 -22.234 6.891 1 97.06 27 VAL B CA 1
ATOM 1916 C C . VAL B 1 27 ? 13.25 -23.375 6.375 1 97.06 27 VAL B C 1
ATOM 1918 O O . VAL B 1 27 ? 13.102 -23.547 5.164 1 97.06 27 VAL B O 1
ATOM 1921 N N . ASN B 1 28 ? 12.758 -24.125 7.258 1 92.69 28 ASN B N 1
ATOM 1922 C CA . ASN B 1 28 ? 11.758 -25.125 6.891 1 92.69 28 ASN B CA 1
ATOM 1923 C C . ASN B 1 28 ? 10.422 -24.469 6.539 1 92.69 28 ASN B C 1
ATOM 1925 O O . ASN B 1 28 ? 9.703 -24 7.422 1 92.69 28 ASN B O 1
ATOM 1929 N N . ALA B 1 29 ? 10.07 -24.422 5.305 1 95.44 29 ALA B N 1
ATOM 1930 C CA . ALA B 1 29 ? 8.828 -23.812 4.828 1 95.44 29 ALA B CA 1
ATOM 1931 C C . ALA B 1 29 ? 7.953 -24.844 4.125 1 95.44 29 ALA B C 1
ATOM 1933 O O . ALA B 1 29 ? 7.809 -24.812 2.9 1 95.44 29 ALA B O 1
ATOM 1934 N N . ILE B 1 30 ? 7.301 -25.625 4.93 1 96.06 30 ILE B N 1
ATOM 1935 C CA . ILE B 1 30 ? 6.383 -26.625 4.391 1 96.06 30 ILE B CA 1
ATOM 1936 C C . ILE B 1 30 ? 5.051 -25.969 4.039 1 96.06 30 ILE B C 1
ATOM 1938 O O . ILE B 1 30 ? 4.797 -24.828 4.426 1 96.06 30 ILE B O 1
ATOM 1942 N N . ALA B 1 31 ? 4.242 -26.703 3.393 1 95.19 31 ALA B N 1
ATOM 1943 C CA . ALA B 1 31 ? 2.959 -26.188 2.93 1 95.19 31 ALA B CA 1
ATOM 1944 C C . ALA B 1 31 ? 2.111 -25.703 4.102 1 95.19 31 ALA B C 1
ATOM 1946 O O . ALA B 1 31 ? 2.02 -26.359 5.133 1 95.19 31 ALA B O 1
ATOM 1947 N N . ARG B 1 32 ? 1.624 -24.469 3.914 1 94.31 32 ARG B N 1
ATOM 1948 C CA . ARG B 1 32 ? 0.674 -23.812 4.805 1 94.31 32 ARG B CA 1
ATOM 1949 C C . ARG B 1 32 ? 1.371 -23.281 6.059 1 94.31 32 ARG B C 1
ATOM 1951 O O . ARG B 1 32 ? 0.73 -22.688 6.93 1 94.31 32 ARG B O 1
ATOM 1958 N N . LYS B 1 33 ? 2.662 -23.469 6.18 1 96.06 33 LYS B N 1
ATOM 1959 C CA . LYS B 1 33 ? 3.381 -22.922 7.324 1 96.06 33 LYS B CA 1
ATOM 1960 C C . LYS B 1 33 ? 3.371 -21.391 7.297 1 96.06 33 LYS B C 1
ATOM 1962 O O . LYS B 1 33 ? 3.648 -20.781 6.258 1 96.06 33 LYS B O 1
ATOM 1967 N N . ARG B 1 34 ? 3.078 -20.797 8.438 1 95.75 34 ARG B N 1
ATOM 1968 C CA . ARG B 1 34 ? 3.154 -19.344 8.617 1 95.75 34 ARG B CA 1
ATOM 1969 C C . ARG B 1 34 ? 4.477 -18.938 9.25 1 95.75 34 ARG B C 1
ATOM 1971 O O . ARG B 1 34 ? 4.973 -19.625 10.156 1 95.75 34 ARG B O 1
ATOM 1978 N N . LEU B 1 35 ? 5.031 -17.969 8.734 1 95.69 35 LEU B N 1
ATOM 1979 C CA . LEU B 1 35 ? 6.305 -17.469 9.242 1 95.69 35 LEU B CA 1
ATOM 1980 C C . LEU B 1 35 ? 6.16 -16.031 9.75 1 95.69 35 LEU B C 1
ATOM 1982 O O . LEU B 1 35 ? 5.492 -15.211 9.117 1 95.69 35 LEU B O 1
ATOM 1986 N N . THR B 1 36 ? 6.73 -15.828 10.875 1 92.31 36 THR B N 1
ATOM 1987 C CA . THR B 1 36 ? 6.758 -14.484 11.445 1 92.31 36 THR B CA 1
ATOM 1988 C C . THR B 1 36 ? 8.086 -13.797 11.148 1 92.31 36 THR B C 1
ATOM 1990 O O . THR B 1 36 ? 9.039 -14.438 10.695 1 92.31 36 THR B O 1
ATOM 1993 N N . TRP B 1 37 ? 8.148 -12.539 11.43 1 94.75 37 TRP B N 1
ATOM 1994 C CA . TRP B 1 37 ? 9.305 -11.727 11.039 1 94.75 37 TRP B CA 1
ATOM 1995 C C . TRP B 1 37 ? 10.406 -11.812 12.094 1 94.75 37 TRP B C 1
ATOM 1997 O O . TRP B 1 37 ? 11.469 -11.203 11.938 1 94.75 37 TRP B O 1
ATOM 2007 N N . GLU B 1 38 ? 10.188 -12.562 13.148 1 93.25 38 GLU B N 1
ATOM 2008 C CA . GLU B 1 38 ? 11.141 -12.633 14.25 1 93.25 38 GLU B CA 1
ATOM 2009 C C . GLU B 1 38 ? 11.594 -14.07 14.492 1 93.25 38 GLU B C 1
ATOM 2011 O O . GLU B 1 38 ? 10.797 -15.008 14.383 1 93.25 38 GLU B O 1
ATOM 2016 N N . TYR B 1 39 ? 12.891 -14.18 14.734 1 93 39 TYR B N 1
ATOM 2017 C CA . TYR B 1 39 ? 13.508 -15.43 15.148 1 93 39 TYR B CA 1
ATOM 2018 C C . TYR B 1 39 ? 14.492 -15.211 16.297 1 93 39 TYR B C 1
ATOM 2020 O O . TYR B 1 39 ? 15.453 -14.445 16.156 1 93 39 TYR B O 1
ATOM 2028 N N . LYS B 1 40 ? 14.297 -15.852 17.422 1 93.12 40 LYS B N 1
ATOM 2029 C CA . LYS B 1 40 ? 15.133 -15.734 18.609 1 93.12 40 LYS B CA 1
ATOM 2030 C C . LYS B 1 40 ? 15.328 -14.273 19.016 1 93.12 40 LYS B C 1
ATOM 2032 O O . LYS B 1 40 ? 16.453 -13.836 19.25 1 93.12 40 LYS B O 1
ATOM 2037 N N . GLY B 1 41 ? 14.25 -13.484 18.906 1 90.44 41 GLY B N 1
ATOM 2038 C CA . GLY B 1 41 ? 14.227 -12.117 19.391 1 90.44 41 GLY B CA 1
ATOM 2039 C C . GLY B 1 41 ? 14.789 -11.117 18.406 1 90.44 41 GLY B C 1
ATOM 2040 O O . GLY B 1 41 ? 14.891 -9.93 18.703 1 90.44 41 GLY B O 1
ATOM 2041 N N . LYS B 1 42 ? 15.125 -11.641 17.25 1 93.88 42 LYS B N 1
ATOM 2042 C CA . LYS B 1 42 ? 15.711 -10.75 16.25 1 93.88 42 LYS B CA 1
ATOM 2043 C C . LYS B 1 42 ? 14.844 -10.664 15.008 1 93.88 42 LYS B C 1
ATOM 2045 O O . LYS B 1 42 ? 14.281 -11.672 14.57 1 93.88 42 LYS B O 1
ATOM 2050 N N . THR B 1 43 ? 14.75 -9.469 14.469 1 94.88 43 THR B N 1
ATOM 2051 C CA . THR B 1 43 ? 14.031 -9.273 13.211 1 94.88 43 THR B CA 1
ATOM 2052 C C . THR B 1 43 ? 14.766 -9.953 12.062 1 94.88 43 THR B C 1
ATOM 2054 O O . THR B 1 43 ? 15.992 -9.867 11.969 1 94.88 43 THR B O 1
ATOM 2057 N N . GLN B 1 44 ? 13.977 -10.617 11.242 1 96.81 44 GLN B N 1
ATOM 2058 C CA . GLN B 1 44 ? 14.562 -11.383 10.141 1 96.81 44 GLN B CA 1
ATOM 2059 C C . GLN B 1 44 ? 14.141 -10.82 8.789 1 96.81 44 GLN B C 1
ATOM 2061 O O . GLN B 1 44 ? 13.062 -10.234 8.672 1 96.81 44 GLN B O 1
ATOM 2066 N N . LEU B 1 45 ? 15.031 -10.938 7.793 1 98.25 45 LEU B N 1
ATOM 2067 C CA . LEU B 1 45 ? 14.656 -10.898 6.383 1 98.25 45 LEU B CA 1
ATOM 2068 C C . LEU B 1 45 ? 14.57 -12.305 5.805 1 98.25 45 LEU B C 1
ATOM 2070 O O . LEU B 1 45 ? 15.242 -13.227 6.277 1 98.25 45 LEU B O 1
ATOM 2074 N N . PHE B 1 46 ? 13.773 -12.461 4.758 1 98.69 46 PHE B N 1
ATOM 2075 C CA . PHE B 1 46 ? 13.586 -13.773 4.152 1 98.69 46 PHE B CA 1
ATOM 2076 C C . PHE B 1 46 ? 13.93 -13.734 2.668 1 98.69 46 PHE B C 1
ATOM 2078 O O . PHE B 1 46 ? 13.469 -12.852 1.943 1 98.69 46 PHE B O 1
ATOM 2085 N N . ILE B 1 47 ? 14.734 -14.633 2.281 1 98.81 47 ILE B N 1
ATOM 2086 C CA . ILE B 1 47 ? 15.055 -14.852 0.874 1 98.81 47 ILE B CA 1
ATOM 2087 C C . ILE B 1 47 ? 14.234 -16.016 0.335 1 98.81 47 ILE B C 1
ATOM 2089 O O . ILE B 1 47 ? 14.445 -17.172 0.731 1 98.81 47 ILE B O 1
ATOM 2093 N N . PHE B 1 48 ? 13.312 -15.695 -0.499 1 98.81 48 PHE B N 1
ATOM 2094 C CA . PHE B 1 48 ? 12.484 -16.703 -1.163 1 98.81 48 PHE B CA 1
ATOM 2095 C C . PHE B 1 48 ? 13.125 -17.156 -2.469 1 98.81 48 PHE B C 1
ATOM 2097 O O . PHE B 1 48 ? 13.383 -16.328 -3.357 1 98.81 48 PHE B O 1
ATOM 2104 N N . LYS B 1 49 ? 13.336 -18.438 -2.615 1 98.44 49 LYS B N 1
ATOM 2105 C CA . LYS B 1 49 ? 14.055 -18.922 -3.787 1 98.44 49 LYS B CA 1
ATOM 2106 C C . LYS B 1 49 ? 13.109 -19.625 -4.758 1 98.44 49 LYS B C 1
ATOM 2108 O O . LYS B 1 49 ? 13.188 -19.422 -5.969 1 98.44 49 LYS B O 1
ATOM 2113 N N . LYS B 1 50 ? 12.328 -20.484 -4.266 1 97.62 50 LYS B N 1
ATOM 2114 C CA . LYS B 1 50 ? 11.453 -21.328 -5.082 1 97.62 50 LYS B CA 1
ATOM 2115 C C . LYS B 1 50 ? 10.195 -21.719 -4.316 1 97.62 50 LYS B C 1
ATOM 2117 O O . LYS B 1 50 ? 10.258 -22.016 -3.117 1 97.62 50 LYS B O 1
ATOM 2122 N N . GLY B 1 51 ? 9.07 -21.875 -5.059 1 96.62 51 GLY B N 1
ATOM 2123 C CA . GLY B 1 51 ? 7.797 -22.234 -4.457 1 96.62 51 GLY B CA 1
ATOM 2124 C C . GLY B 1 51 ? 6.711 -21.203 -4.676 1 96.62 51 GLY B C 1
ATOM 2125 O O . GLY B 1 51 ? 6.617 -20.609 -5.754 1 96.62 51 GLY B O 1
ATOM 2126 N N . GLU B 1 52 ? 5.84 -21.125 -3.717 1 96.69 52 GLU B N 1
ATOM 2127 C CA . GLU B 1 52 ? 4.719 -20.188 -3.688 1 96.69 52 GLU B CA 1
ATOM 2128 C C . GLU B 1 52 ? 4.547 -19.562 -2.303 1 96.69 52 GLU B C 1
ATOM 2130 O O . GLU B 1 52 ? 4.184 -20.266 -1.35 1 96.69 52 GLU B O 1
ATOM 2135 N N . LEU B 1 53 ? 4.852 -18.297 -2.25 1 98 53 LEU B N 1
ATOM 2136 C CA . LEU B 1 53 ? 4.855 -17.625 -0.957 1 98 53 LEU B CA 1
ATOM 2137 C C . LEU B 1 53 ? 3.871 -16.453 -0.949 1 98 53 LEU B C 1
ATOM 2139 O O . LEU B 1 53 ? 3.891 -15.609 -1.851 1 98 53 LEU B O 1
ATOM 2143 N N . SER B 1 54 ? 3.012 -16.406 0.08 1 98 54 SER B N 1
ATOM 2144 C CA . SER B 1 54 ? 1.996 -15.359 0.18 1 98 54 SER B CA 1
ATOM 2145 C C . SER B 1 54 ? 2.252 -14.445 1.377 1 98 54 SER B C 1
ATOM 2147 O O . SER B 1 54 ? 2.859 -14.867 2.363 1 98 54 SER B O 1
ATOM 2149 N N . ILE B 1 55 ? 1.915 -13.219 1.285 1 98 55 ILE B N 1
ATOM 2150 C CA . ILE B 1 55 ? 1.806 -12.305 2.418 1 98 55 ILE B CA 1
ATOM 2151 C C . ILE B 1 55 ? 0.358 -12.25 2.9 1 98 55 ILE B C 1
ATOM 2153 O O . ILE B 1 55 ? -0.55 -11.953 2.121 1 98 55 ILE B O 1
ATOM 2157 N N . ILE B 1 56 ? 0.163 -12.516 4.195 1 97.69 56 ILE B N 1
ATOM 2158 C CA . ILE B 1 56 ? -1.169 -12.625 4.781 1 97.69 56 ILE B CA 1
ATOM 2159 C C . ILE B 1 56 ? -1.344 -11.562 5.867 1 97.69 56 ILE B C 1
ATOM 2161 O O . ILE B 1 56 ? -0.496 -11.422 6.75 1 97.69 56 ILE B O 1
ATOM 2165 N N . ARG B 1 57 ? -2.391 -10.789 5.746 1 96.25 57 ARG B N 1
ATOM 2166 C CA . ARG B 1 57 ? -2.719 -9.828 6.797 1 96.25 57 ARG B CA 1
ATOM 2167 C C . ARG B 1 57 ? -3.195 -10.531 8.062 1 96.25 57 ARG B C 1
ATOM 2169 O O . ARG B 1 57 ? -4.094 -11.375 8 1 96.25 57 ARG B O 1
ATOM 2176 N N . ASN B 1 58 ? -2.668 -10.172 9.188 1 94.56 58 ASN B N 1
ATOM 2177 C CA . ASN B 1 58 ? -2.906 -10.93 10.414 1 94.56 58 ASN B CA 1
ATOM 2178 C C . ASN B 1 58 ? -4.285 -10.641 10.992 1 94.56 58 ASN B C 1
ATOM 2180 O O . ASN B 1 58 ? -4.883 -11.492 11.648 1 94.56 58 ASN B O 1
ATOM 2184 N N . SER B 1 59 ? -4.832 -9.516 10.781 1 92 59 SER B N 1
ATOM 2185 C CA . SER B 1 59 ? -6.066 -9.07 11.422 1 92 59 SER B CA 1
ATOM 2186 C C . SER B 1 59 ? -7.27 -9.859 10.922 1 92 59 SER B C 1
ATOM 2188 O O . SER B 1 59 ? -8.195 -10.141 11.68 1 92 59 SER B O 1
ATOM 2190 N N . ASP B 1 60 ? -7.242 -10.281 9.68 1 94.62 60 ASP B N 1
ATOM 2191 C CA . ASP B 1 60 ? -8.43 -10.922 9.125 1 94.62 60 ASP B CA 1
ATOM 2192 C C . ASP B 1 60 ? -8.055 -11.984 8.094 1 94.62 60 ASP B C 1
ATOM 2194 O O . ASP B 1 60 ? -8.914 -12.477 7.363 1 94.62 60 ASP B O 1
ATOM 2198 N N . LYS B 1 61 ? -6.766 -12.203 7.895 1 95.19 61 LYS B N 1
ATOM 2199 C CA . LYS B 1 61 ? -6.223 -13.297 7.102 1 95.19 61 LYS B CA 1
ATOM 2200 C C . LYS B 1 61 ? -6.391 -13.039 5.609 1 95.19 61 LYS B C 1
ATOM 2202 O O . LYS B 1 61 ? -6.324 -13.961 4.797 1 95.19 61 LYS B O 1
ATOM 2207 N N . LEU B 1 62 ? -6.555 -11.797 5.258 1 96.75 62 LEU B N 1
ATOM 2208 C CA . LEU B 1 62 ? -6.602 -11.469 3.84 1 96.75 62 LEU B CA 1
ATOM 2209 C C . LEU B 1 62 ? -5.258 -11.742 3.174 1 96.75 62 LEU B C 1
ATOM 2211 O O . LEU B 1 62 ? -4.203 -11.43 3.736 1 96.75 62 LEU B O 1
ATOM 2215 N N . LEU B 1 63 ? -5.305 -12.383 2.039 1 97.81 63 LEU B N 1
ATOM 2216 C CA . LEU B 1 63 ? -4.117 -12.602 1.224 1 97.81 63 LEU B CA 1
ATOM 2217 C C . LEU B 1 63 ? -3.785 -11.367 0.396 1 97.81 63 LEU B C 1
ATOM 2219 O O . LEU B 1 63 ? -4.578 -10.953 -0.454 1 97.81 63 LEU B O 1
ATOM 2223 N N . MET B 1 64 ? -2.656 -10.828 0.613 1 96.88 64 MET B N 1
ATOM 2224 C CA . MET B 1 64 ? -2.305 -9.562 -0.02 1 96.88 64 MET B CA 1
ATOM 2225 C C . MET B 1 64 ? -1.62 -9.789 -1.363 1 96.88 64 MET B C 1
ATOM 2227 O O . MET B 1 64 ? -1.869 -9.062 -2.326 1 96.88 64 MET B O 1
ATOM 2231 N N . VAL B 1 65 ? -0.788 -10.734 -1.406 1 96.38 65 VAL B N 1
ATOM 2232 C CA . VAL B 1 65 ? -0.038 -11.031 -2.621 1 96.38 65 VAL B CA 1
ATOM 2233 C C . VAL B 1 65 ? 0.558 -12.438 -2.529 1 96.38 65 VAL B C 1
ATOM 2235 O O . VAL B 1 65 ? 0.83 -12.93 -1.433 1 96.38 65 VAL B O 1
ATOM 2238 N N . THR B 1 66 ? 0.644 -13.07 -3.617 1 97.06 66 THR B N 1
ATOM 2239 C CA . THR B 1 66 ? 1.399 -14.312 -3.744 1 97.06 66 THR B CA 1
ATOM 2240 C C . THR B 1 66 ? 2.57 -14.141 -4.707 1 97.06 66 THR B C 1
ATOM 2242 O O . THR B 1 66 ? 2.396 -13.633 -5.816 1 97.06 66 THR B O 1
ATOM 2245 N N . VAL B 1 67 ? 3.682 -14.57 -4.285 1 97.25 67 VAL B N 1
ATOM 2246 C CA . VAL B 1 67 ? 4.898 -14.43 -5.074 1 97.25 67 VAL B CA 1
ATOM 2247 C C . VAL B 1 67 ? 5.406 -15.805 -5.504 1 97.25 67 VAL B C 1
ATOM 2249 O O . VAL B 1 67 ? 5.457 -16.734 -4.695 1 97.25 67 VAL B O 1
ATOM 2252 N N . TYR B 1 68 ? 5.82 -15.883 -6.77 1 95.94 68 TYR B N 1
ATOM 2253 C CA . TYR B 1 68 ? 6.227 -17.172 -7.344 1 95.94 68 TYR B CA 1
ATOM 2254 C C . TYR B 1 68 ? 7.691 -17.141 -7.75 1 95.94 68 TYR B C 1
ATOM 2256 O O . TYR B 1 68 ? 8.297 -18.188 -7.992 1 95.94 68 TYR B O 1
ATOM 2264 N N . GLU B 1 69 ? 8.266 -15.953 -7.914 1 97 69 GLU B N 1
ATOM 2265 C CA . GLU B 1 69 ? 9.656 -15.773 -8.32 1 97 69 GLU B CA 1
ATOM 2266 C C . GLU B 1 69 ? 10.539 -15.453 -7.125 1 97 69 GLU B C 1
ATOM 2268 O O . GLU B 1 69 ? 10.062 -14.945 -6.105 1 97 69 GLU B O 1
ATOM 2273 N N . PRO B 1 70 ? 11.859 -15.734 -7.258 1 98.5 70 PRO B N 1
ATOM 2274 C CA . PRO B 1 70 ? 12.766 -15.375 -6.164 1 98.5 70 PRO B CA 1
ATOM 2275 C C . PRO B 1 70 ? 12.617 -13.922 -5.73 1 98.5 70 PRO B C 1
ATOM 2277 O O . PRO B 1 70 ? 12.422 -13.039 -6.574 1 98.5 70 PRO B O 1
ATOM 2280 N N . HIS B 1 71 ? 12.703 -13.742 -4.473 1 98.75 71 HIS B N 1
ATOM 2281 C CA . HIS B 1 71 ? 12.383 -12.422 -3.938 1 98.75 71 HIS B CA 1
ATOM 2282 C C . HIS B 1 71 ? 12.969 -12.242 -2.539 1 98.75 71 HIS B C 1
ATOM 2284 O O . HIS B 1 71 ? 13.297 -13.219 -1.865 1 98.75 71 HIS B O 1
ATOM 2290 N N . LEU B 1 72 ? 13.211 -10.977 -2.158 1 98.75 72 LEU B N 1
ATOM 2291 C CA . LEU B 1 72 ? 13.633 -10.625 -0.807 1 98.75 72 LEU B CA 1
ATOM 2292 C C . LEU B 1 72 ? 12.5 -9.938 -0.048 1 98.75 72 LEU B C 1
ATOM 2294 O O . LEU B 1 72 ? 11.945 -8.945 -0.521 1 98.75 72 LEU B O 1
ATOM 2298 N N . PHE B 1 73 ? 12.141 -10.461 1.136 1 98.25 73 PHE B N 1
ATOM 2299 C CA . PHE B 1 73 ? 11.078 -9.914 1.971 1 98.25 73 PHE B CA 1
ATOM 2300 C C . PHE B 1 73 ? 11.641 -9.375 3.279 1 98.25 73 PHE B C 1
ATOM 2302 O O . PHE B 1 73 ? 12.672 -9.844 3.766 1 98.25 73 PHE B O 1
ATOM 2309 N N . GLY B 1 74 ? 10.93 -8.328 3.822 1 97.25 74 GLY B N 1
ATOM 2310 C CA . GLY B 1 74 ? 11.172 -7.98 5.211 1 97.25 74 GLY B CA 1
ATOM 2311 C C . GLY B 1 74 ? 11.875 -6.648 5.379 1 97.25 74 GLY B C 1
ATOM 2312 O O . GLY B 1 74 ? 12.07 -6.176 6.5 1 97.25 74 GLY B O 1
ATOM 2313 N N . VAL B 1 75 ? 12.227 -5.988 4.332 1 96.56 75 VAL B N 1
ATOM 2314 C CA . VAL B 1 75 ? 12.984 -4.746 4.422 1 96.56 75 VAL B CA 1
ATOM 2315 C C . VAL B 1 75 ? 12.133 -3.674 5.105 1 96.56 75 VAL B C 1
ATOM 2317 O O . VAL B 1 75 ? 12.594 -3.01 6.035 1 96.56 75 VAL B O 1
ATOM 2320 N N . ALA B 1 76 ? 10.914 -3.52 4.621 1 95.88 76 ALA B N 1
ATOM 2321 C CA . ALA B 1 76 ? 10.039 -2.525 5.234 1 95.88 76 ALA B CA 1
ATOM 2322 C C . ALA B 1 76 ? 9.773 -2.854 6.699 1 95.88 76 ALA B C 1
ATOM 2324 O O . ALA B 1 76 ? 9.766 -1.962 7.551 1 95.88 76 ALA B O 1
ATOM 2325 N N . GLU B 1 77 ? 9.586 -4.074 7 1 93.31 77 GLU B N 1
ATOM 2326 C CA . GLU B 1 77 ? 9.312 -4.52 8.359 1 93.31 77 GLU B CA 1
ATOM 2327 C C . GLU B 1 77 ? 10.492 -4.246 9.281 1 93.31 77 GLU B C 1
ATOM 2329 O O . GLU B 1 77 ? 10.312 -3.936 10.461 1 93.31 77 GLU B O 1
ATOM 2334 N N . MET B 1 78 ? 11.594 -4.363 8.797 1 91.5 78 MET B N 1
ATOM 2335 C CA . MET B 1 78 ? 12.812 -4.125 9.562 1 91.5 78 MET B CA 1
ATOM 2336 C C . MET B 1 78 ? 12.914 -2.662 9.984 1 91.5 78 MET B C 1
ATOM 2338 O O . MET B 1 78 ? 13.328 -2.359 11.102 1 91.5 78 MET B O 1
ATOM 2342 N N . LEU B 1 79 ? 12.523 -1.85 9.164 1 94 79 LEU B N 1
ATOM 2343 C CA . LEU B 1 79 ? 12.695 -0.417 9.375 1 94 79 LEU B CA 1
ATOM 2344 C C . LEU B 1 79 ? 11.453 0.192 10.016 1 94 79 LEU B C 1
ATOM 2346 O O . LEU B 1 79 ? 11.523 1.257 10.633 1 94 79 LEU B O 1
ATOM 2350 N N . GLN B 1 80 ? 10.305 -0.465 9.742 1 95.06 80 GLN B N 1
ATOM 2351 C CA . GLN B 1 80 ? 9.008 -0.09 10.289 1 95.06 80 GLN B CA 1
ATOM 2352 C C . GLN B 1 80 ? 8.281 -1.305 10.859 1 95.06 80 GLN B C 1
ATOM 2354 O O . GLN B 1 80 ? 7.32 -1.795 10.266 1 95.06 80 GLN B O 1
ATOM 2359 N N . PRO B 1 81 ? 8.727 -1.731 12.031 1 91.56 81 PRO B N 1
ATOM 2360 C CA . PRO B 1 81 ? 8.117 -2.951 12.562 1 91.56 81 PRO B CA 1
ATOM 2361 C C . PRO B 1 81 ? 6.652 -2.756 12.945 1 91.56 81 PRO B C 1
ATOM 2363 O O . PRO B 1 81 ? 6.328 -1.881 13.75 1 91.56 81 PRO B O 1
ATOM 2366 N N . SER B 1 82 ? 5.832 -3.441 12.328 1 88.31 82 SER B N 1
ATOM 2367 C CA . SER B 1 82 ? 4.406 -3.393 12.625 1 88.31 82 SER B CA 1
ATOM 2368 C C . SER B 1 82 ? 3.865 -4.777 12.969 1 88.31 82 SER B C 1
ATOM 2370 O O . SER B 1 82 ? 2.92 -4.902 13.75 1 88.31 82 SER B O 1
ATOM 2372 N N . ARG B 1 83 ? 4.395 -5.789 12.367 1 88.06 83 ARG B N 1
ATOM 2373 C CA . ARG B 1 83 ? 4.016 -7.188 12.531 1 88.06 83 ARG B CA 1
ATOM 2374 C C . ARG B 1 83 ? 2.541 -7.398 12.203 1 88.06 83 ARG B C 1
ATOM 2376 O O . ARG B 1 83 ? 1.877 -8.234 12.812 1 88.06 83 ARG B O 1
ATOM 2383 N N . SER B 1 84 ? 2.051 -6.625 11.305 1 92.81 84 SER B N 1
ATOM 2384 C CA . SER B 1 84 ? 0.643 -6.691 10.93 1 92.81 84 SER B CA 1
ATOM 2385 C C . SER B 1 84 ? 0.398 -7.773 9.883 1 92.81 84 SER B C 1
ATOM 2387 O O . SER B 1 84 ? -0.749 -8.141 9.617 1 92.81 84 SER B O 1
ATOM 2389 N N . HIS B 1 85 ? 1.51 -8.297 9.312 1 95.38 85 HIS B N 1
ATOM 2390 C CA . HIS B 1 85 ? 1.431 -9.32 8.281 1 95.38 85 HIS B CA 1
ATOM 2391 C C . HIS B 1 85 ? 2.414 -10.453 8.547 1 95.38 85 HIS B C 1
ATOM 2393 O O . HIS B 1 85 ? 3.357 -10.289 9.328 1 95.38 85 HIS B O 1
ATOM 2399 N N . SER B 1 86 ? 2.098 -11.539 7.93 1 96.75 86 SER B N 1
ATOM 2400 C CA . SER B 1 86 ? 2.977 -12.703 7.996 1 96.75 86 SER B CA 1
ATOM 2401 C C . SER B 1 86 ? 3.158 -13.336 6.621 1 96.75 86 SER B C 1
ATOM 2403 O O . SER B 1 86 ? 2.439 -13 5.676 1 96.75 86 SER B O 1
ATOM 2405 N N . LEU B 1 87 ? 4.172 -14.164 6.547 1 97.69 87 LEU B N 1
ATOM 2406 C CA . LEU B 1 87 ? 4.379 -14.969 5.348 1 97.69 87 LEU B CA 1
ATOM 2407 C C . LEU B 1 87 ? 3.75 -16.344 5.504 1 97.69 87 LEU B C 1
ATOM 2409 O O . LEU B 1 87 ? 3.738 -16.906 6.602 1 97.69 87 LEU B O 1
ATOM 2413 N N . ARG B 1 88 ? 3.229 -16.828 4.426 1 98.12 88 ARG B N 1
ATOM 2414 C CA . ARG B 1 88 ? 2.736 -18.203 4.418 1 98.12 88 ARG B CA 1
ATOM 2415 C C . ARG B 1 88 ? 3.203 -18.953 3.17 1 98.12 88 ARG B C 1
ATOM 2417 O O . ARG B 1 88 ? 3.01 -18.469 2.049 1 98.12 88 ARG B O 1
ATOM 2424 N N . ALA B 1 89 ? 3.814 -20.094 3.396 1 98 89 ALA B N 1
ATOM 2425 C CA . ALA B 1 89 ? 4.152 -20.969 2.275 1 98 89 ALA B CA 1
ATOM 2426 C C . ALA B 1 89 ? 2.922 -21.719 1.774 1 98 89 ALA B C 1
ATOM 2428 O O . ALA B 1 89 ? 2.34 -22.516 2.502 1 98 89 ALA B O 1
ATOM 2429 N N . GLU B 1 90 ? 2.568 -21.469 0.536 1 95.5 90 GLU B N 1
ATOM 2430 C CA . GLU B 1 90 ? 1.394 -22.141 -0.011 1 95.5 90 GLU B CA 1
ATOM 2431 C C . GLU B 1 90 ? 1.714 -23.578 -0.394 1 95.5 90 GLU B C 1
ATOM 2433 O O . GLU B 1 90 ? 0.831 -24.438 -0.385 1 95.5 90 GLU B O 1
ATOM 2438 N N . VAL B 1 91 ? 2.85 -23.844 -0.825 1 95.38 91 VAL B N 1
ATOM 2439 C CA . VAL B 1 91 ? 3.438 -25.156 -1.075 1 95.38 91 VAL B CA 1
ATOM 2440 C C . VAL B 1 91 ? 4.805 -25.25 -0.397 1 95.38 91 VAL B C 1
ATOM 2442 O O . VAL B 1 91 ? 5.309 -24.25 0.131 1 95.38 91 VAL B O 1
ATOM 2445 N N . SER B 1 92 ? 5.336 -26.5 -0.367 1 97.31 92 SER B N 1
ATOM 2446 C CA . SER B 1 92 ? 6.715 -26.609 0.101 1 97.31 92 SER B CA 1
ATOM 2447 C C . SER B 1 92 ? 7.637 -25.688 -0.685 1 97.31 92 SER B C 1
ATOM 2449 O O . SER B 1 92 ? 7.68 -25.734 -1.916 1 97.31 92 SER B O 1
ATOM 2451 N N . SER B 1 93 ? 8.336 -24.781 0.064 1 97.69 93 SER B N 1
ATOM 2452 C CA . SER B 1 93 ? 9.102 -23.719 -0.587 1 97.69 93 SER B CA 1
ATOM 2453 C C . SER B 1 93 ? 10.523 -23.641 -0.054 1 97.69 93 SER B C 1
ATOM 2455 O O . SER B 1 93 ? 10.797 -24.078 1.068 1 97.69 93 SER B O 1
ATOM 2457 N N . GLU B 1 94 ? 11.398 -23.203 -0.874 1 98.44 94 GLU B N 1
ATOM 2458 C CA . GLU B 1 94 ? 12.773 -22.938 -0.48 1 98.44 94 GLU B CA 1
ATOM 2459 C C . GLU B 1 94 ? 12.938 -21.516 0.03 1 98.44 94 GLU B C 1
ATOM 2461 O O . GLU B 1 94 ? 12.844 -20.547 -0.745 1 98.44 94 GLU B O 1
ATOM 2466 N N . LEU B 1 95 ? 13.203 -21.422 1.284 1 98.44 95 LEU B N 1
ATOM 2467 C CA . LEU B 1 95 ? 13.258 -20.141 1.975 1 98.44 95 LEU B CA 1
ATOM 2468 C C . LEU B 1 95 ? 14.477 -20.062 2.889 1 98.44 95 LEU B C 1
ATOM 2470 O O . LEU B 1 95 ? 14.82 -21.047 3.557 1 98.44 95 LEU B O 1
ATOM 2474 N N . LEU B 1 96 ? 15.156 -18.93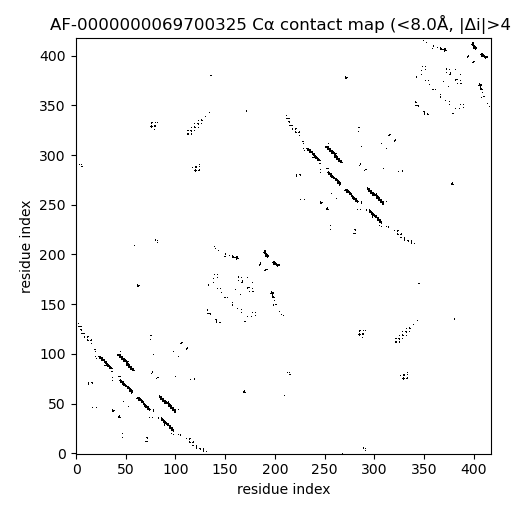8 2.867 1 98.69 96 LEU B N 1
ATOM 2475 C CA . LEU B 1 96 ? 16.25 -18.656 3.795 1 98.69 96 LEU B CA 1
ATOM 2476 C C . LEU B 1 96 ? 15.938 -17.422 4.637 1 98.69 96 LEU B C 1
ATOM 2478 O O . LEU B 1 96 ? 15.156 -16.562 4.227 1 98.69 96 LEU B O 1
ATOM 2482 N N . ARG B 1 97 ? 16.531 -17.328 5.797 1 98.5 97 ARG B N 1
ATOM 2483 C CA . ARG B 1 97 ? 16.391 -16.141 6.645 1 98.5 97 ARG B CA 1
ATOM 2484 C C . ARG B 1 97 ? 17.766 -15.547 6.969 1 98.5 97 ARG B C 1
ATOM 2486 O O . ARG B 1 97 ? 18.766 -16.266 7.004 1 98.5 97 ARG B O 1
ATOM 2493 N N . ILE B 1 98 ? 17.797 -14.312 7.203 1 98.44 98 ILE B N 1
ATOM 2494 C CA . ILE B 1 98 ? 19.016 -13.602 7.609 1 98.44 98 ILE B CA 1
ATOM 2495 C C . ILE B 1 98 ? 18.656 -12.516 8.617 1 98.44 98 ILE B C 1
ATOM 2497 O O . ILE B 1 98 ? 17.641 -11.82 8.461 1 98.44 98 ILE B O 1
ATOM 2501 N N . ASP B 1 99 ? 19.469 -12.344 9.664 1 97.62 99 ASP B N 1
ATOM 2502 C CA . ASP B 1 99 ? 19.25 -11.305 10.664 1 97.62 99 ASP B CA 1
ATOM 2503 C C . ASP B 1 99 ? 19.344 -9.914 10.047 1 97.62 99 ASP B C 1
ATOM 2505 O O . ASP B 1 99 ? 20.203 -9.664 9.195 1 97.62 99 ASP B O 1
ATOM 2509 N N . TYR B 1 100 ? 18.516 -9.086 10.539 1 95.56 100 TYR B N 1
ATOM 2510 C CA . TYR B 1 100 ? 18.484 -7.719 10.031 1 95.56 100 TYR B CA 1
ATOM 2511 C C . TYR B 1 100 ? 19.859 -7.066 10.172 1 95.56 100 TYR B C 1
ATOM 2513 O O . TYR B 1 100 ? 20.344 -6.414 9.242 1 95.56 100 TYR B O 1
ATOM 2521 N N . ASP B 1 101 ? 20.438 -7.207 11.359 1 96.56 101 ASP B N 1
ATOM 2522 C CA . ASP B 1 101 ? 21.719 -6.551 11.617 1 96.56 101 ASP B CA 1
ATOM 2523 C C . ASP B 1 101 ? 22.781 -6.984 10.602 1 96.56 101 ASP B C 1
ATOM 2525 O O . ASP B 1 101 ? 23.531 -6.156 10.094 1 96.56 101 ASP B O 1
ATOM 2529 N N . LEU B 1 102 ? 22.812 -8.227 10.406 1 98.06 102 LEU B N 1
ATOM 2530 C CA . LEU B 1 102 ? 23.766 -8.75 9.445 1 98.06 102 LEU B CA 1
ATOM 2531 C C . LEU B 1 102 ? 23.453 -8.273 8.031 1 98.06 102 LEU B C 1
ATOM 2533 O O . LEU B 1 102 ? 24.344 -7.863 7.293 1 98.06 102 LEU B O 1
ATOM 2537 N N . ALA B 1 103 ? 22.203 -8.32 7.582 1 98.25 103 ALA B N 1
ATOM 2538 C CA . ALA B 1 103 ? 21.797 -7.844 6.262 1 98.25 103 ALA B CA 1
ATOM 2539 C C . ALA B 1 103 ? 22.172 -6.379 6.066 1 98.25 103 ALA B C 1
ATOM 2541 O O . ALA B 1 103 ? 22.703 -6 5.02 1 98.25 103 ALA B O 1
ATOM 2542 N N . SER B 1 104 ? 21.891 -5.605 7.094 1 96.75 104 SER B N 1
ATOM 2543 C CA . SER B 1 104 ? 22.203 -4.18 7.035 1 96.75 104 SER B CA 1
ATOM 2544 C C . SER B 1 104 ? 23.688 -3.947 6.871 1 96.75 104 SER B C 1
ATOM 2546 O O . SER B 1 104 ? 24.109 -3.064 6.117 1 96.75 104 SER B O 1
ATOM 2548 N N . ALA B 1 105 ? 24.484 -4.672 7.598 1 97.94 105 ALA B N 1
ATOM 2549 C CA . ALA B 1 105 ? 25.938 -4.574 7.465 1 97.94 105 ALA B CA 1
ATOM 2550 C C . ALA B 1 105 ? 26.375 -4.922 6.047 1 97.94 105 ALA B C 1
ATOM 2552 O O . ALA B 1 105 ? 27.266 -4.266 5.488 1 97.94 105 ALA B O 1
ATOM 2553 N N . LEU B 1 106 ? 25.797 -5.91 5.496 1 98.62 106 LEU B N 1
ATOM 2554 C CA . LEU B 1 106 ? 26.125 -6.332 4.141 1 98.62 106 LEU B CA 1
ATOM 2555 C C . LEU B 1 106 ? 25.688 -5.289 3.119 1 98.62 106 LEU B C 1
ATOM 2557 O O . LEU B 1 106 ? 26.391 -5.035 2.141 1 98.62 106 LEU B O 1
ATOM 2561 N N . PHE B 1 107 ? 24.5 -4.676 3.309 1 98 107 PHE B N 1
ATOM 2562 C CA . PHE B 1 107 ? 24.062 -3.594 2.436 1 98 107 PHE B CA 1
ATOM 2563 C C . PHE B 1 107 ? 25.094 -2.48 2.395 1 98 107 PHE B C 1
ATOM 2565 O O . PHE B 1 107 ? 25.422 -1.963 1.322 1 98 107 PHE B O 1
ATOM 2572 N N . ARG B 1 108 ? 25.578 -2.129 3.545 1 96.69 108 ARG B N 1
ATOM 2573 C CA . ARG B 1 108 ? 26.562 -1.058 3.637 1 96.69 108 ARG B CA 1
ATOM 2574 C C . ARG B 1 108 ? 27.891 -1.474 3 1 96.69 108 ARG B C 1
ATOM 2576 O O . ARG B 1 108 ? 28.469 -0.722 2.215 1 96.69 108 ARG B O 1
ATOM 2583 N N . GLN B 1 109 ? 28.328 -2.637 3.324 1 97.75 109 GLN B N 1
ATOM 2584 C CA . GLN B 1 109 ? 29.625 -3.137 2.854 1 97.75 109 GLN B CA 1
ATOM 2585 C C . GLN B 1 109 ? 29.656 -3.209 1.33 1 97.75 109 GLN B C 1
ATOM 2587 O O . GLN B 1 109 ? 30.688 -2.908 0.715 1 97.75 109 GLN B O 1
ATOM 2592 N N . HIS B 1 110 ? 28.594 -3.588 0.744 1 97.88 110 HIS B N 1
ATOM 2593 C CA . HIS B 1 110 ? 28.578 -3.818 -0.696 1 97.88 110 HIS B CA 1
ATOM 2594 C C . HIS B 1 110 ? 27.859 -2.689 -1.425 1 97.88 110 HIS B C 1
ATOM 2596 O O . HIS B 1 110 ? 27.562 -2.799 -2.619 1 97.88 110 HIS B O 1
ATOM 2602 N N . ASN B 1 111 ? 27.5 -1.623 -0.707 1 96.06 111 ASN B N 1
ATOM 2603 C CA . ASN B 1 111 ? 26.844 -0.454 -1.276 1 96.06 111 ASN B CA 1
ATOM 2604 C C . ASN B 1 111 ? 25.562 -0.838 -2.023 1 96.06 111 ASN B C 1
ATOM 2606 O O . ASN B 1 111 ? 25.391 -0.486 -3.191 1 96.06 111 ASN B O 1
ATOM 2610 N N . LEU B 1 112 ? 24.625 -1.508 -1.311 1 98 112 LEU B N 1
ATOM 2611 C CA . LEU B 1 112 ? 23.469 -2.098 -1.952 1 98 112 LEU B CA 1
ATOM 2612 C C . LEU B 1 112 ? 22.203 -1.278 -1.658 1 98 112 LEU B C 1
ATOM 2614 O O . LEU B 1 112 ? 21.094 -1.684 -2.014 1 98 112 LEU B O 1
ATOM 2618 N N . TRP B 1 113 ? 22.359 -0.142 -1.076 1 97.5 113 TRP B N 1
ATOM 2619 C CA . TRP B 1 113 ? 21.188 0.598 -0.636 1 97.5 113 TRP B CA 1
ATOM 2620 C C . TRP B 1 113 ? 20.375 1.079 -1.83 1 97.5 113 TRP B C 1
ATOM 2622 O O . TRP B 1 113 ? 19.141 1.204 -1.742 1 97.5 113 TRP B O 1
ATOM 2632 N N . GLU B 1 114 ? 20.969 1.326 -2.902 1 96.81 114 GLU B N 1
ATOM 2633 C CA . GLU B 1 114 ? 20.219 1.669 -4.102 1 96.81 114 GLU B CA 1
ATOM 2634 C C . GLU B 1 114 ? 19.328 0.509 -4.547 1 96.81 114 GLU B C 1
ATOM 2636 O O . GLU B 1 114 ? 18.172 0.714 -4.93 1 96.81 114 GLU B O 1
ATOM 2641 N N . GLU B 1 115 ? 19.875 -0.691 -4.559 1 98.25 115 GLU B N 1
ATOM 2642 C CA . GLU B 1 115 ? 19.094 -1.884 -4.887 1 98.25 115 GLU B CA 1
ATOM 2643 C C . GLU B 1 115 ? 17.953 -2.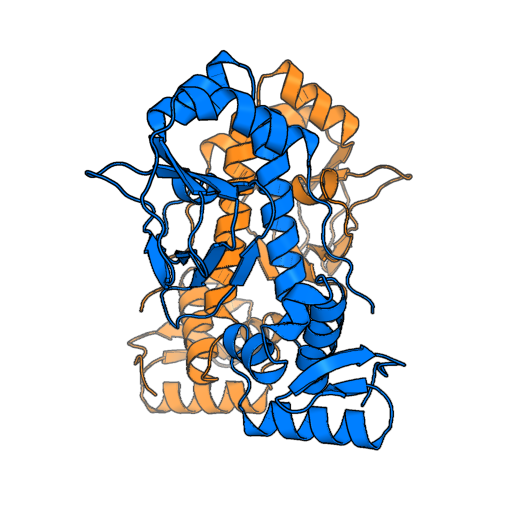09 -3.896 1 98.25 115 GLU B C 1
ATOM 2645 O O . GLU B 1 115 ? 16.844 -2.443 -4.289 1 98.25 115 GLU B O 1
ATOM 2650 N N . VAL B 1 116 ? 18.219 -1.844 -2.643 1 98.56 116 VAL B N 1
ATOM 2651 C CA . VAL B 1 116 ? 17.188 -1.977 -1.614 1 98.56 116 VAL B CA 1
ATOM 2652 C C . VAL B 1 116 ? 16.078 -0.954 -1.855 1 98.56 116 VAL B C 1
ATOM 2654 O O . VAL B 1 116 ? 14.898 -1.271 -1.728 1 98.56 116 VAL B O 1
ATOM 2657 N N . THR B 1 117 ? 16.484 0.217 -2.182 1 98.19 117 THR B N 1
ATOM 2658 C CA . THR B 1 117 ? 15.523 1.272 -2.498 1 98.19 117 THR B CA 1
ATOM 2659 C C . THR B 1 117 ? 14.648 0.872 -3.68 1 98.19 117 THR B C 1
ATOM 2661 O O . THR B 1 117 ? 13.43 1.062 -3.65 1 98.19 117 THR B O 1
ATOM 2664 N N . SER B 1 118 ? 15.273 0.33 -4.684 1 98.12 118 SER B N 1
ATOM 2665 C CA . SER B 1 118 ? 14.539 -0.129 -5.859 1 98.12 118 SER B CA 1
ATOM 2666 C C . SER B 1 118 ? 13.516 -1.196 -5.488 1 98.12 118 SER B C 1
ATOM 2668 O O . SER B 1 118 ? 12.383 -1.178 -5.98 1 98.12 118 SER B O 1
ATOM 2670 N N . LEU B 1 119 ? 13.875 -2.047 -4.703 1 98.62 119 LEU B N 1
ATOM 2671 C CA . LEU B 1 119 ? 12.977 -3.098 -4.23 1 98.62 119 LEU B CA 1
ATOM 2672 C C . LEU B 1 119 ? 11.789 -2.504 -3.482 1 98.62 119 LEU B C 1
ATOM 2674 O O . LEU B 1 119 ? 10.641 -2.875 -3.74 1 98.62 119 LEU B O 1
ATOM 2678 N N . LEU B 1 120 ? 12.039 -1.572 -2.574 1 98.44 120 LEU B N 1
ATOM 2679 C CA . LEU B 1 120 ? 10.969 -0.972 -1.786 1 98.44 120 LEU B CA 1
ATOM 2680 C C . LEU B 1 120 ? 10.062 -0.116 -2.664 1 98.44 120 LEU B C 1
ATOM 2682 O O . LEU B 1 120 ? 8.859 -0.033 -2.424 1 98.44 120 LEU B O 1
ATOM 2686 N N . ALA B 1 121 ? 10.672 0.527 -3.625 1 98.25 121 ALA B N 1
ATOM 2687 C CA . ALA B 1 121 ? 9.844 1.267 -4.574 1 98.25 121 ALA B CA 1
ATOM 2688 C C . ALA B 1 121 ? 8.859 0.34 -5.285 1 98.25 121 ALA B C 1
ATOM 2690 O O . ALA B 1 121 ? 7.695 0.695 -5.488 1 98.25 121 ALA B O 1
ATOM 2691 N N . TYR B 1 122 ? 9.312 -0.8 -5.68 1 98.5 122 TYR B N 1
ATOM 2692 C CA . TYR B 1 122 ? 8.461 -1.811 -6.297 1 98.5 122 TYR B CA 1
ATOM 2693 C C . TYR B 1 122 ? 7.348 -2.244 -5.348 1 98.5 122 TYR B C 1
ATOM 2695 O O . TYR B 1 122 ? 6.184 -2.332 -5.746 1 98.5 122 TYR B O 1
ATOM 2703 N N . HIS B 1 123 ? 7.684 -2.508 -4.082 1 98.31 123 HIS B N 1
ATOM 2704 C CA . HIS B 1 123 ? 6.68 -2.898 -3.096 1 98.31 123 HIS B CA 1
ATOM 2705 C C . HIS B 1 123 ? 5.645 -1.798 -2.9 1 98.31 123 HIS B C 1
ATOM 2707 O O . HIS B 1 123 ? 4.445 -2.074 -2.834 1 98.31 123 HIS B O 1
ATOM 2713 N N . THR B 1 124 ? 6.109 -0.628 -2.76 1 97.56 124 THR B N 1
ATOM 2714 C CA . THR B 1 124 ? 5.219 0.515 -2.596 1 97.56 124 THR B CA 1
ATOM 2715 C C . THR B 1 124 ? 4.262 0.627 -3.781 1 97.56 124 THR B C 1
ATOM 2717 O O . THR B 1 124 ? 3.051 0.775 -3.596 1 97.56 124 THR B O 1
ATOM 2720 N N . SER B 1 125 ? 4.82 0.509 -4.934 1 97.19 125 SER B N 1
ATOM 2721 C CA . SER B 1 125 ? 4.008 0.604 -6.141 1 97.19 125 SER B CA 1
ATOM 2722 C C . SER B 1 125 ? 3.014 -0.548 -6.23 1 97.19 125 SER B C 1
ATOM 2724 O O . SER B 1 125 ? 1.895 -0.374 -6.719 1 97.19 125 SER B O 1
ATOM 2726 N N . TYR B 1 126 ? 3.426 -1.667 -5.812 1 97.06 126 TYR B N 1
ATOM 2727 C CA . TYR B 1 126 ? 2.512 -2.803 -5.816 1 97.06 126 TYR B CA 1
ATOM 2728 C C . TYR B 1 126 ? 1.328 -2.557 -4.891 1 97.06 126 TYR B C 1
ATOM 2730 O O . TYR B 1 126 ? 0.191 -2.904 -5.219 1 97.06 126 TYR B O 1
ATOM 2738 N N . LEU B 1 127 ? 1.611 -2.029 -3.727 1 96.81 127 LEU B N 1
ATOM 2739 C CA . LEU B 1 127 ? 0.53 -1.767 -2.781 1 96.81 127 LEU B CA 1
ATOM 2740 C C . LEU B 1 127 ? -0.442 -0.733 -3.342 1 96.81 127 LEU B C 1
ATOM 2742 O O . LEU B 1 127 ? -1.648 -0.818 -3.104 1 96.81 127 LEU B O 1
ATOM 2746 N N . VAL B 1 128 ? 0.071 0.232 -4.047 1 95.56 128 VAL B N 1
ATOM 2747 C CA . VAL B 1 128 ? -0.776 1.209 -4.727 1 95.56 128 VAL B CA 1
ATOM 2748 C C . VAL B 1 128 ? -1.626 0.509 -5.781 1 95.56 128 VAL B C 1
ATOM 2750 O O . VAL B 1 128 ? -2.834 0.741 -5.871 1 95.56 128 VAL B O 1
ATOM 2753 N N . TYR B 1 129 ? -0.996 -0.309 -6.555 1 95.88 129 TYR B N 1
ATOM 2754 C CA . TYR B 1 129 ? -1.672 -1.118 -7.562 1 95.88 129 TYR B CA 1
ATOM 2755 C C . TYR B 1 129 ? -2.758 -1.98 -6.93 1 95.88 129 TYR B C 1
ATOM 2757 O O . TYR B 1 129 ? -3.891 -2.02 -7.418 1 95.88 129 TYR B O 1
ATOM 2765 N N . ARG B 1 130 ? -2.43 -2.629 -5.879 1 95.69 130 ARG B N 1
ATOM 2766 C CA . ARG B 1 130 ? -3.383 -3.479 -5.172 1 95.69 130 ARG B CA 1
ATOM 2767 C C . ARG B 1 130 ? -4.578 -2.668 -4.68 1 95.69 130 ARG B C 1
ATOM 2769 O O . ARG B 1 130 ? -5.715 -3.139 -4.73 1 95.69 130 ARG B O 1
ATOM 2776 N N . ASP B 1 131 ? -4.301 -1.554 -4.16 1 95.06 131 ASP B N 1
ATOM 2777 C CA . ASP B 1 131 ? -5.379 -0.672 -3.717 1 95.06 131 ASP B CA 1
ATOM 2778 C C . ASP B 1 131 ? -6.406 -0.459 -4.824 1 95.06 131 ASP B C 1
ATOM 2780 O O . ASP B 1 131 ? -7.613 -0.51 -4.578 1 95.06 131 ASP B O 1
ATOM 2784 N N . ASP B 1 132 ? -5.965 -0.322 -6.004 1 93.69 132 ASP B N 1
ATOM 2785 C CA . ASP B 1 132 ? -6.84 -0.142 -7.156 1 93.69 132 ASP B CA 1
ATOM 2786 C C . ASP B 1 132 ? -7.621 -1.419 -7.453 1 93.69 132 ASP B C 1
ATOM 2788 O O . ASP B 1 132 ? -8.75 -1.359 -7.945 1 93.69 132 ASP B O 1
ATOM 2792 N N . LEU B 1 133 ? -7.023 -2.477 -7.191 1 94 133 LEU B N 1
ATOM 2793 C CA . LEU B 1 133 ? -7.668 -3.752 -7.473 1 94 133 LEU B CA 1
ATOM 2794 C C . LEU B 1 133 ? -8.82 -4.008 -6.504 1 94 133 LEU B C 1
ATOM 2796 O O . LEU B 1 133 ? -9.891 -4.453 -6.914 1 94 133 LEU B O 1
ATOM 2800 N N . VAL B 1 134 ? -8.602 -3.646 -5.258 1 95.62 134 VAL B N 1
ATOM 2801 C CA . VAL B 1 134 ? -9.492 -4.18 -4.23 1 95.62 134 VAL B CA 1
ATOM 2802 C C . VAL B 1 134 ? -10.461 -3.092 -3.773 1 95.62 134 VAL B C 1
ATOM 2804 O O . VAL B 1 134 ? -11.531 -3.391 -3.238 1 95.62 134 VAL B O 1
ATOM 2807 N N . LEU B 1 135 ? -10.055 -1.892 -3.785 1 94.5 135 LEU B N 1
ATOM 2808 C CA . LEU B 1 135 ? -10.891 -0.79 -3.322 1 94.5 135 LEU B CA 1
ATOM 2809 C C . LEU B 1 135 ? -11.586 -0.106 -4.492 1 94.5 135 LEU B C 1
ATOM 2811 O O . LEU B 1 135 ? -11.062 0.858 -5.055 1 94.5 135 LEU B O 1
ATOM 2815 N N . GLN B 1 136 ? -12.742 -0.596 -4.797 1 93.06 136 GLN B N 1
ATOM 2816 C CA . GLN B 1 136 ? -13.578 -0.097 -5.891 1 93.06 136 GLN B CA 1
ATOM 2817 C C . GLN B 1 136 ? -15.008 0.142 -5.426 1 93.06 136 GLN B C 1
ATOM 2819 O O . GLN B 1 136 ? -15.438 -0.397 -4.402 1 93.06 136 GLN B O 1
ATOM 2824 N N . GLN B 1 137 ? -15.672 0.913 -6.203 1 89.81 137 GLN B N 1
ATOM 2825 C CA . GLN B 1 137 ? -17.047 1.27 -5.84 1 89.81 137 GLN B CA 1
ATOM 2826 C C . GLN B 1 137 ? -18 0.12 -6.125 1 89.81 137 GLN B C 1
ATOM 2828 O O . GLN B 1 137 ? -18.938 -0.128 -5.352 1 89.81 137 GLN B O 1
ATOM 2833 N N . ARG B 1 138 ? -17.719 -0.567 -7.242 1 93.38 138 ARG B N 1
ATOM 2834 C CA . ARG B 1 138 ? -18.641 -1.623 -7.668 1 93.38 138 ARG B CA 1
ATOM 2835 C C . ARG B 1 138 ? -18.016 -3 -7.449 1 93.38 138 ARG B C 1
ATOM 2837 O O . ARG B 1 138 ? -16.844 -3.213 -7.738 1 93.38 138 ARG B O 1
ATOM 2844 N N . THR B 1 139 ? -18.875 -3.826 -6.918 1 95.12 139 THR B N 1
ATOM 2845 C CA . THR B 1 139 ? -18.484 -5.219 -6.742 1 95.12 139 THR B CA 1
ATOM 2846 C C . THR B 1 139 ? -17.953 -5.801 -8.047 1 95.12 139 THR B C 1
ATOM 2848 O O . THR B 1 139 ? -16.906 -6.469 -8.047 1 95.12 139 THR B O 1
ATOM 2851 N N . TYR B 1 140 ? -18.578 -5.562 -9.18 1 97 140 TYR B N 1
ATOM 2852 C CA . TYR B 1 140 ? -18.156 -6.062 -10.484 1 97 140 TYR B CA 1
ATOM 2853 C C . TYR B 1 140 ? -16.719 -5.637 -10.781 1 97 140 TYR B C 1
ATOM 2855 O O . TYR B 1 140 ? -15.922 -6.43 -11.289 1 97 140 TYR B O 1
ATOM 2863 N N . SER B 1 141 ? -16.438 -4.41 -10.516 1 95.88 141 SER B N 1
ATOM 2864 C CA . SER B 1 141 ? -15.109 -3.898 -10.82 1 95.88 141 SER B CA 1
ATOM 2865 C C . SER B 1 141 ? -14.031 -4.672 -10.07 1 95.88 141 SER B C 1
ATOM 2867 O O . SER B 1 141 ? -12.961 -4.949 -10.625 1 95.88 141 SER B O 1
ATOM 2869 N N . VAL B 1 142 ? -14.266 -4.973 -8.836 1 96.88 142 VAL B N 1
ATOM 2870 C CA . VAL B 1 142 ? -13.32 -5.738 -8.031 1 96.88 142 VAL B CA 1
ATOM 2871 C C . VAL B 1 142 ? -13.125 -7.121 -8.641 1 96.88 142 VAL B C 1
ATOM 2873 O O . VAL B 1 142 ? -11.984 -7.582 -8.797 1 96.88 142 VAL B O 1
ATOM 2876 N N . ILE B 1 143 ? -14.203 -7.738 -8.969 1 97.94 143 ILE B N 1
ATOM 2877 C CA . ILE B 1 143 ? -14.156 -9.078 -9.539 1 97.94 143 ILE B CA 1
ATOM 2878 C C . ILE B 1 143 ? -13.453 -9.047 -10.891 1 97.94 143 ILE B C 1
ATOM 2880 O O . ILE B 1 143 ? -12.57 -9.867 -11.164 1 97.94 143 ILE B O 1
ATOM 2884 N N . ARG B 1 144 ? -13.82 -8.102 -11.727 1 96.94 144 ARG B N 1
ATOM 2885 C CA . ARG B 1 144 ? -13.188 -7.926 -13.031 1 96.94 144 ARG B CA 1
ATOM 2886 C C . ARG B 1 144 ? -11.68 -7.758 -12.891 1 96.94 144 ARG B C 1
ATOM 2888 O O . ARG B 1 144 ? -10.914 -8.391 -13.617 1 96.94 144 ARG B O 1
ATOM 2895 N N . ASN B 1 145 ? -11.289 -6.898 -12.023 1 95.94 145 ASN B N 1
ATOM 2896 C CA . ASN B 1 145 ? -9.875 -6.637 -11.812 1 95.94 145 ASN B CA 1
ATOM 2897 C C . ASN B 1 145 ? -9.125 -7.902 -11.414 1 95.94 145 ASN B C 1
ATOM 2899 O O . ASN B 1 145 ? -8.008 -8.148 -11.883 1 95.94 145 ASN B O 1
ATOM 2903 N N . HIS B 1 146 ? -9.742 -8.688 -10.57 1 97.25 146 HIS B N 1
ATOM 2904 C CA . HIS B 1 146 ? -9.07 -9.891 -10.102 1 97.25 146 HIS B CA 1
ATOM 2905 C C . HIS B 1 146 ? -9.031 -10.969 -11.18 1 97.25 146 HIS B C 1
ATOM 2907 O O . HIS B 1 146 ? -8.094 -11.758 -11.242 1 97.25 146 HIS B O 1
ATOM 2913 N N . LEU B 1 147 ? -10.062 -10.992 -12.031 1 97.5 147 LEU B N 1
ATOM 2914 C CA . LEU B 1 147 ? -10.031 -11.883 -13.18 1 97.5 147 LEU B CA 1
ATOM 2915 C C . LEU B 1 147 ? -8.875 -11.531 -14.109 1 97.5 147 LEU B C 1
ATOM 2917 O O . LEU B 1 147 ? -8.148 -12.414 -14.562 1 97.5 147 LEU B O 1
ATOM 2921 N N . LEU B 1 148 ? -8.742 -10.32 -14.375 1 95.94 148 LEU B N 1
ATOM 2922 C CA . LEU B 1 148 ? -7.664 -9.859 -15.234 1 95.94 148 LEU B CA 1
ATOM 2923 C C . LEU B 1 148 ? -6.305 -10.164 -14.617 1 95.94 148 LEU B C 1
ATOM 2925 O O . LEU B 1 148 ? -5.367 -10.547 -15.32 1 95.94 148 LEU B O 1
ATOM 2929 N N . GLU B 1 149 ? -6.203 -9.969 -13.328 1 95.38 149 GLU B N 1
ATOM 2930 C CA . GLU B 1 149 ? -4.973 -10.32 -12.617 1 95.38 149 GLU B CA 1
ATOM 2931 C C . GLU B 1 149 ? -4.668 -11.805 -12.742 1 95.38 149 GLU B C 1
ATOM 2933 O O . GLU B 1 149 ? -3.512 -12.203 -12.914 1 95.38 149 GLU B O 1
ATOM 2938 N N . MET B 1 150 ? -5.676 -12.609 -12.594 1 95.81 150 MET B N 1
ATOM 2939 C CA . MET B 1 150 ? -5.512 -14.055 -12.688 1 95.81 150 MET B CA 1
ATOM 2940 C C . MET B 1 150 ? -4.98 -14.461 -14.055 1 95.81 150 MET B C 1
ATOM 2942 O O . MET B 1 150 ? -4.242 -15.438 -14.18 1 95.81 150 MET B O 1
ATOM 2946 N N . MET B 1 151 ? -5.355 -13.719 -15.047 1 95.44 151 MET B N 1
ATOM 2947 C CA . MET B 1 151 ? -4.938 -14.039 -16.406 1 95.44 151 MET B CA 1
ATOM 2948 C C . MET B 1 151 ? -3.439 -13.82 -16.578 1 95.44 151 MET B C 1
ATOM 2950 O O . MET B 1 151 ? -2.846 -14.305 -17.547 1 95.44 151 MET B O 1
ATOM 2954 N N . LEU B 1 152 ? -2.832 -13.055 -15.695 1 93.12 152 LEU B N 1
ATOM 2955 C CA . LEU B 1 152 ? -1.389 -12.852 -15.742 1 93.12 152 LEU B CA 1
ATOM 2956 C C . LEU B 1 152 ? -0.649 -14.07 -15.195 1 93.12 152 LEU B C 1
ATOM 2958 O O . LEU B 1 152 ? 0.559 -14.211 -15.406 1 93.12 152 LEU B O 1
ATOM 2962 N N . LEU B 1 153 ? -1.329 -14.938 -14.484 1 94.5 153 LEU B N 1
ATOM 2963 C CA . LEU B 1 153 ? -0.73 -16.156 -13.969 1 94.5 153 LEU B CA 1
ATOM 2964 C C . LEU B 1 153 ? -0.552 -17.188 -15.078 1 94.5 153 LEU B C 1
ATOM 2966 O O . LEU B 1 153 ? -1.198 -17.094 -16.125 1 94.5 153 LEU B O 1
ATOM 2970 N N . THR B 1 154 ? 0.327 -18.156 -14.844 1 94.31 154 THR B N 1
ATOM 2971 C CA . THR B 1 154 ? 0.492 -19.25 -15.797 1 94.31 154 THR B CA 1
ATOM 2972 C C . THR B 1 154 ? -0.767 -20.109 -15.859 1 94.31 154 THR B C 1
ATOM 2974 O O . THR B 1 154 ? -1.549 -20.141 -14.914 1 94.31 154 THR B O 1
ATOM 2977 N N . ALA B 1 155 ? -0.949 -20.797 -16.922 1 94.31 155 ALA B N 1
ATOM 2978 C CA . ALA B 1 155 ? -2.07 -21.719 -17.062 1 94.31 155 ALA B CA 1
ATOM 2979 C C . ALA B 1 155 ? -2.051 -22.766 -15.953 1 94.31 155 ALA B C 1
ATOM 2981 O O . ALA B 1 155 ? -3.102 -23.156 -15.438 1 94.31 155 ALA B O 1
ATOM 2982 N N . GLU B 1 156 ? -0.887 -23.188 -15.633 1 93.5 156 GLU B N 1
ATOM 2983 C CA . GLU B 1 156 ? -0.737 -24.188 -14.586 1 93.5 156 GLU B CA 1
ATOM 2984 C C . GLU B 1 156 ? -1.271 -23.672 -13.25 1 93.5 156 GLU B C 1
ATOM 2986 O O . GLU B 1 156 ? -1.992 -24.391 -12.547 1 93.5 156 GLU B O 1
ATOM 2991 N N . THR B 1 157 ? -0.93 -22.484 -12.938 1 92.69 157 THR B N 1
ATOM 2992 C CA . THR B 1 157 ? -1.391 -21.906 -11.68 1 92.69 157 THR B CA 1
ATOM 2993 C C . THR B 1 157 ? -2.906 -21.734 -11.688 1 92.69 157 THR B C 1
ATOM 2995 O O . THR B 1 157 ? -3.572 -22 -10.688 1 92.69 157 THR B O 1
ATOM 2998 N N . ARG B 1 158 ? -3.496 -21.344 -12.781 1 95.44 158 ARG B N 1
ATOM 2999 C CA . ARG B 1 158 ? -4.93 -21.109 -12.898 1 95.44 158 ARG B CA 1
ATOM 3000 C C . ARG B 1 158 ? -5.715 -22.406 -12.805 1 95.44 158 ARG B C 1
ATOM 3002 O O . ARG B 1 158 ? -6.918 -22.406 -12.539 1 95.44 158 ARG B O 1
ATOM 3009 N N . GLN B 1 159 ? -5.035 -23.516 -13.008 1 94.56 159 GLN B N 1
ATOM 3010 C CA . GLN B 1 159 ? -5.684 -24.828 -12.898 1 94.56 159 GLN B CA 1
ATOM 3011 C C . GLN B 1 159 ? -5.664 -25.328 -11.461 1 94.56 159 GLN B C 1
ATOM 3013 O O . GLN B 1 159 ? -6.332 -26.312 -11.141 1 94.56 159 GLN B O 1
ATOM 3018 N N . ARG B 1 160 ? -4.969 -24.609 -10.625 1 92.81 160 ARG B N 1
ATOM 3019 C CA . ARG B 1 160 ? -4.828 -25.078 -9.25 1 92.81 160 ARG B CA 1
ATOM 3020 C C . ARG B 1 160 ? -5.652 -24.219 -8.289 1 92.81 160 ARG B C 1
ATOM 3022 O O . ARG B 1 160 ? -5.914 -24.625 -7.156 1 92.81 160 ARG B O 1
ATOM 3029 N N . VAL B 1 161 ? -5.961 -23.078 -8.688 1 95.56 161 VAL B N 1
ATOM 3030 C CA . VAL B 1 161 ? -6.723 -22.172 -7.824 1 95.56 161 VAL B CA 1
ATOM 3031 C C . VAL B 1 161 ? -7.996 -21.734 -8.539 1 95.56 161 VAL B C 1
ATOM 3033 O O . VAL B 1 161 ? -7.938 -21.172 -9.633 1 95.56 161 VAL B O 1
ATOM 3036 N N . SER B 1 162 ? -9.141 -22 -7.914 1 98.06 162 SER B N 1
ATOM 3037 C CA . SER B 1 162 ? -10.406 -21.594 -8.523 1 98.06 162 SER B CA 1
ATOM 3038 C C . SER B 1 162 ? -10.57 -20.078 -8.477 1 98.06 162 SER B C 1
ATOM 3040 O O . SER B 1 162 ? -9.977 -19.406 -7.633 1 98.06 162 SER B O 1
ATOM 3042 N N . ILE B 1 163 ? -11.43 -19.547 -9.367 1 98.62 163 ILE B N 1
ATOM 3043 C CA . ILE B 1 163 ? -11.719 -18.125 -9.398 1 98.62 163 ILE B CA 1
ATOM 3044 C C . ILE B 1 163 ? -12.281 -17.672 -8.047 1 98.62 163 ILE B C 1
ATOM 3046 O O . ILE B 1 163 ? -11.852 -16.656 -7.488 1 98.62 163 ILE B O 1
ATOM 3050 N N . LEU B 1 164 ? -13.203 -18.484 -7.535 1 98.5 164 LEU B N 1
ATOM 3051 C CA . LEU B 1 164 ? -13.859 -18.156 -6.27 1 98.5 164 LEU B CA 1
ATOM 3052 C C . LEU B 1 164 ? -12.836 -18.047 -5.141 1 98.5 164 LEU B C 1
ATOM 3054 O O . LEU B 1 164 ? -12.812 -17.062 -4.41 1 98.5 164 LEU B O 1
ATOM 3058 N N . GLU B 1 165 ? -11.992 -19.031 -5.027 1 97.62 165 GLU B N 1
ATOM 3059 C CA . GLU B 1 165 ? -10.969 -19.047 -3.982 1 97.62 165 GLU B CA 1
ATOM 3060 C C . GLU B 1 165 ? -10.023 -17.859 -4.121 1 97.62 165 GLU B C 1
ATOM 3062 O O . GLU B 1 165 ? -9.703 -17.203 -3.131 1 97.62 165 GLU B O 1
ATOM 3067 N N . TYR B 1 166 ? -9.625 -17.594 -5.316 1 98.12 166 TYR B N 1
ATOM 3068 C CA . TYR B 1 166 ? -8.68 -16.516 -5.598 1 98.12 166 TYR B CA 1
ATOM 3069 C C . TYR B 1 166 ? -9.227 -15.18 -5.137 1 98.12 166 TYR B C 1
ATOM 3071 O O . TYR B 1 166 ? -8.531 -14.414 -4.469 1 98.12 166 TYR B O 1
ATOM 3079 N N . ILE B 1 167 ? -10.438 -14.906 -5.465 1 98.44 167 ILE B N 1
ATOM 3080 C CA . ILE B 1 167 ? -11.031 -13.609 -5.176 1 98.44 167 ILE B CA 1
ATOM 3081 C C . ILE B 1 167 ? -11.398 -13.531 -3.693 1 98.44 167 ILE B C 1
ATOM 3083 O O . ILE B 1 167 ? -11.133 -12.523 -3.037 1 98.44 167 ILE B O 1
ATOM 3087 N N . GLN B 1 168 ? -11.875 -14.555 -3.123 1 97.75 168 GLN B N 1
ATOM 3088 C CA . GLN B 1 168 ? -12.289 -14.555 -1.726 1 97.75 168 GLN B CA 1
ATOM 3089 C C . GLN B 1 168 ? -11.094 -14.414 -0.794 1 97.75 168 GLN B C 1
ATOM 3091 O O . GLN B 1 168 ? -11.188 -13.789 0.264 1 97.75 168 GLN B O 1
ATOM 3096 N N . ASP B 1 169 ? -10.031 -15.023 -1.169 1 97.25 169 ASP B N 1
ATOM 3097 C CA . ASP B 1 169 ? -8.828 -14.922 -0.347 1 97.25 169 ASP B CA 1
ATOM 3098 C C . ASP B 1 169 ? -8.32 -13.492 -0.291 1 97.25 169 ASP B C 1
ATOM 3100 O O . ASP B 1 169 ? -7.605 -13.117 0.643 1 97.25 169 ASP B O 1
ATOM 3104 N N . ARG B 1 170 ? -8.695 -12.703 -1.26 1 97.75 170 ARG B N 1
ATOM 3105 C CA . ARG B 1 170 ? -8.039 -11.414 -1.441 1 97.75 170 ARG B CA 1
ATOM 3106 C C . ARG B 1 170 ? -9 -10.266 -1.172 1 97.75 170 ARG B C 1
ATOM 3108 O O . ARG B 1 170 ? -8.602 -9.102 -1.156 1 97.75 170 ARG B O 1
ATOM 3115 N N . THR B 1 171 ? -10.273 -10.57 -1.018 1 97.69 171 THR B N 1
ATOM 3116 C CA . THR B 1 171 ? -11.297 -9.555 -0.815 1 97.69 171 THR B CA 1
ATOM 3117 C C . THR B 1 171 ? -12.281 -9.992 0.268 1 97.69 171 THR B C 1
ATOM 3119 O O . THR B 1 171 ? -12.242 -11.141 0.726 1 97.69 171 THR B O 1
ATOM 3122 N N . HIS B 1 172 ? -13.164 -9.055 0.644 1 96.25 172 HIS B N 1
ATOM 3123 C CA . HIS B 1 172 ? -14.211 -9.375 1.606 1 96.25 172 HIS B CA 1
ATOM 3124 C C . HIS B 1 172 ? -15.547 -9.625 0.908 1 96.25 172 HIS B C 1
ATOM 3126 O O . HIS B 1 172 ? -16.594 -9.609 1.549 1 96.25 172 HIS B O 1
ATOM 3132 N N . LEU B 1 173 ? -15.445 -9.836 -0.394 1 96.94 173 LEU B N 1
ATOM 3133 C CA . LEU B 1 173 ? -16.688 -10.117 -1.116 1 96.94 173 LEU B CA 1
ATOM 3134 C C . LEU B 1 173 ? -17.266 -11.461 -0.695 1 96.94 173 LEU B C 1
ATOM 3136 O O . LEU B 1 173 ? -16.531 -12.406 -0.419 1 96.94 173 LEU B O 1
ATOM 3140 N N . SER B 1 174 ? -18.562 -11.5 -0.706 1 96.81 174 SER B N 1
ATOM 3141 C CA . SER B 1 174 ? -19.234 -12.75 -0.349 1 96.81 174 SER B CA 1
ATOM 3142 C C . SER B 1 174 ? -19.156 -13.758 -1.491 1 96.81 174 SER B C 1
ATOM 3144 O O . SER B 1 174 ? -19.062 -13.375 -2.658 1 96.81 174 SER B O 1
ATOM 3146 N N . ARG B 1 175 ? -19.266 -15.031 -1.065 1 97.75 175 ARG B N 1
ATOM 3147 C CA . ARG B 1 175 ? -19.312 -16.109 -2.039 1 97.75 175 ARG B CA 1
ATOM 3148 C C . ARG B 1 175 ? -20.438 -15.898 -3.051 1 97.75 175 ARG B C 1
ATOM 3150 O O . ARG B 1 175 ? -20.219 -16 -4.258 1 97.75 175 ARG B O 1
ATOM 3157 N N . SER B 1 176 ? -21.625 -15.508 -2.58 1 97.94 176 SER B N 1
ATOM 3158 C CA . SER B 1 176 ? -22.797 -15.328 -3.426 1 97.94 176 SER B CA 1
ATOM 3159 C C . SER B 1 176 ? -22.594 -14.203 -4.434 1 97.94 176 SER B C 1
ATOM 3161 O O . SER B 1 176 ? -22.906 -14.352 -5.613 1 97.94 176 SER B O 1
ATOM 3163 N N . SER B 1 177 ? -21.984 -13.148 -4 1 97.12 177 SER B N 1
ATOM 3164 C CA . SER B 1 177 ? -21.75 -12.008 -4.875 1 97.12 177 SER B CA 1
ATOM 3165 C C . SER B 1 177 ? -20.797 -12.367 -6.004 1 97.12 177 SER B C 1
ATOM 3167 O O . SER B 1 177 ? -21.031 -12.016 -7.164 1 97.12 177 SER B O 1
ATOM 3169 N N . ILE B 1 178 ? -19.781 -13.07 -5.684 1 98.5 178 ILE B N 1
ATOM 3170 C CA . ILE B 1 178 ? -18.781 -13.453 -6.668 1 98.5 178 ILE B CA 1
ATOM 3171 C C . ILE B 1 178 ? -19.391 -14.414 -7.684 1 98.5 178 ILE B C 1
ATOM 3173 O O . ILE B 1 178 ? -19.281 -14.203 -8.891 1 98.5 178 ILE B O 1
ATOM 3177 N N . LEU B 1 179 ? -20.078 -15.414 -7.168 1 98.12 179 LEU B N 1
ATOM 3178 C CA . LEU B 1 179 ? -20.625 -16.438 -8.039 1 98.12 179 LEU B CA 1
ATOM 3179 C C . LEU B 1 179 ? -21.688 -15.859 -8.961 1 98.12 179 LEU B C 1
ATOM 3181 O O . LEU B 1 179 ? -21.828 -16.281 -10.109 1 98.12 179 LEU B O 1
ATOM 3185 N N . ASN B 1 180 ? -22.484 -14.906 -8.469 1 98.06 180 ASN B N 1
ATOM 3186 C CA . ASN B 1 180 ? -23.5 -14.242 -9.297 1 98.06 180 ASN B CA 1
ATOM 3187 C C . ASN B 1 180 ? -22.859 -13.516 -10.477 1 98.06 180 ASN B C 1
ATOM 3189 O O . ASN B 1 180 ? -23.328 -13.633 -11.609 1 98.06 180 ASN B O 1
ATOM 3193 N N . VAL B 1 181 ? -21.828 -12.836 -10.211 1 97.94 181 VAL B N 1
ATOM 3194 C CA . VAL B 1 181 ? -21.141 -12.086 -11.266 1 97.94 181 VAL B CA 1
ATOM 3195 C C . VAL B 1 181 ? -20.5 -13.055 -12.25 1 97.94 181 VAL B C 1
ATOM 3197 O O . VAL B 1 181 ? -20.594 -12.867 -13.469 1 97.94 181 VAL B O 1
ATOM 3200 N N . LEU B 1 182 ? -19.875 -14.125 -11.75 1 97.81 182 LEU B N 1
ATOM 3201 C CA . LEU B 1 182 ? -19.219 -15.109 -12.609 1 97.81 182 LEU B CA 1
ATOM 3202 C C . LEU B 1 182 ? -20.234 -15.797 -13.523 1 97.81 182 LEU B C 1
ATOM 3204 O O . LEU B 1 182 ? -19.953 -16.031 -14.695 1 97.81 182 LEU B O 1
ATOM 3208 N N . SER B 1 183 ? -21.344 -16.094 -12.961 1 97.56 183 SER B N 1
ATOM 3209 C CA . SER B 1 183 ? -22.406 -16.734 -13.734 1 97.56 183 SER B CA 1
ATOM 3210 C C . SER B 1 183 ? -22.875 -15.836 -14.875 1 97.56 183 SER B C 1
ATOM 3212 O O . SER B 1 183 ? -23.047 -16.297 -16 1 97.56 183 SER B O 1
ATOM 3214 N N . ALA B 1 184 ? -23.078 -14.594 -14.547 1 97.38 184 ALA B N 1
ATOM 3215 C CA . ALA B 1 184 ? -23.516 -13.625 -15.547 1 97.38 184 ALA B CA 1
ATOM 3216 C C . ALA B 1 184 ? -22.469 -13.469 -16.656 1 97.38 184 ALA B C 1
ATOM 3218 O O . ALA B 1 184 ? -22.812 -13.391 -17.828 1 97.38 184 ALA B O 1
ATOM 3219 N N . LEU B 1 185 ? -21.25 -13.375 -16.281 1 97.5 185 LEU B N 1
ATOM 3220 C CA . LEU B 1 185 ? -20.172 -13.219 -17.25 1 97.5 185 LEU B CA 1
ATOM 3221 C C . LEU B 1 185 ? -20.078 -14.445 -18.156 1 97.5 185 LEU B C 1
ATOM 3223 O O . LEU B 1 185 ? -19.828 -14.32 -19.359 1 97.5 185 LEU B O 1
ATOM 3227 N N . LYS B 1 186 ? -20.219 -15.594 -17.594 1 96.88 186 LYS B N 1
ATOM 3228 C CA . LYS B 1 186 ? -20.203 -16.828 -18.391 1 96.88 186 LYS B CA 1
ATOM 3229 C C . LYS B 1 186 ? -21.375 -16.875 -19.359 1 96.88 186 LYS B C 1
ATOM 3231 O O . LYS B 1 186 ? -21.188 -17.188 -20.547 1 96.88 186 LYS B O 1
ATOM 3236 N N . LYS B 1 187 ? -22.531 -16.578 -18.875 1 96.69 187 LYS B N 1
ATOM 3237 C CA . LYS B 1 187 ? -23.719 -16.578 -19.703 1 96.69 187 LYS B CA 1
ATOM 3238 C C . LYS B 1 187 ? -23.578 -15.602 -20.875 1 96.69 187 LYS B C 1
ATOM 3240 O O . LYS B 1 187 ? -24.047 -15.875 -21.984 1 96.69 187 LYS B O 1
ATOM 3245 N N . GLY B 1 188 ? -22.922 -14.531 -20.594 1 95.81 188 GLY B N 1
ATOM 3246 C CA . GLY B 1 188 ? -22.719 -13.523 -21.609 1 95.81 188 GLY B CA 1
ATOM 3247 C C . GLY B 1 188 ? -21.594 -13.859 -22.562 1 95.81 188 GLY B C 1
ATOM 3248 O O . GLY B 1 188 ? -21.359 -13.148 -23.547 1 95.81 188 GLY B O 1
ATOM 3249 N N . GLY B 1 189 ? -20.906 -14.859 -22.266 1 96.12 189 GLY B N 1
ATOM 3250 C CA . GLY B 1 189 ? -19.812 -15.289 -23.125 1 96.12 189 GLY B CA 1
ATOM 3251 C C . GLY B 1 189 ? -18.531 -14.492 -22.906 1 96.12 189 GLY B C 1
ATOM 3252 O O . GLY B 1 189 ? -17.656 -14.469 -23.781 1 96.12 189 GLY B O 1
ATOM 3253 N N . TYR B 1 190 ? -18.391 -13.828 -21.812 1 97.56 190 TYR B N 1
ATOM 3254 C CA . TYR B 1 190 ? -17.25 -12.961 -21.547 1 97.56 190 TYR B CA 1
ATOM 3255 C C . TYR B 1 190 ? -16.062 -13.758 -21.016 1 97.56 190 TYR B C 1
ATOM 3257 O O . TYR B 1 190 ? -14.906 -13.383 -21.219 1 97.56 190 TYR B O 1
ATOM 3265 N N . ILE B 1 191 ? -16.359 -14.812 -20.281 1 98 191 ILE B N 1
ATOM 3266 C CA . ILE B 1 191 ? -15.312 -15.656 -19.719 1 98 191 ILE B CA 1
ATOM 3267 C C . ILE B 1 191 ? -15.695 -17.125 -19.875 1 98 191 ILE B C 1
ATOM 3269 O O . ILE B 1 191 ? -16.875 -17.453 -20.047 1 98 191 ILE B O 1
ATOM 3273 N N . THR B 1 192 ? -14.727 -17.984 -19.828 1 97.44 192 THR B N 1
ATOM 3274 C CA . THR B 1 192 ? -14.93 -19.422 -19.734 1 97.44 192 THR B CA 1
ATOM 3275 C C . THR B 1 192 ? -14.125 -20.016 -18.578 1 97.44 192 THR B C 1
ATOM 3277 O O . THR B 1 192 ? -13.016 -19.562 -18.297 1 97.44 192 THR B O 1
ATOM 3280 N N . PHE B 1 193 ? -14.711 -20.906 -17.906 1 97.06 193 PHE B N 1
ATOM 3281 C CA . PHE B 1 193 ? -13.992 -21.641 -16.859 1 97.06 193 PHE B CA 1
ATOM 3282 C C . PHE B 1 193 ? -14.438 -23.094 -16.812 1 97.06 193 PHE B C 1
ATOM 3284 O O . PHE B 1 193 ? -15.562 -23.422 -17.188 1 97.06 193 PHE B O 1
ATOM 3291 N N . ALA B 1 194 ? -13.562 -23.922 -16.438 1 96.19 194 ALA B N 1
ATOM 3292 C CA . ALA B 1 194 ? -13.812 -25.359 -16.328 1 96.19 194 ALA B CA 1
ATOM 3293 C C . ALA B 1 194 ? -14.609 -25.688 -15.062 1 96.19 194 ALA B C 1
ATOM 3295 O O . ALA B 1 194 ? -14.805 -24.828 -14.211 1 96.19 194 ALA B O 1
ATOM 3296 N N . ARG B 1 195 ? -15.031 -27.016 -15.047 1 95.44 195 ARG B N 1
ATOM 3297 C CA . ARG B 1 195 ? -15.68 -27.484 -13.836 1 95.44 195 ARG B CA 1
ATOM 3298 C C . ARG B 1 195 ? -14.805 -27.25 -12.609 1 95.44 195 ARG B C 1
ATOM 3300 O O . ARG B 1 195 ? -13.586 -27.453 -12.664 1 95.44 195 ARG B O 1
ATOM 3307 N N . GLY B 1 196 ? -15.43 -26.734 -11.594 1 95.56 196 GLY B N 1
ATOM 3308 C CA . GLY B 1 196 ? -14.68 -26.359 -10.406 1 95.56 196 GLY B CA 1
ATOM 3309 C C . GLY B 1 196 ? -14.336 -24.891 -10.344 1 95.56 196 GLY B C 1
ATOM 3310 O O . GLY B 1 196 ? -13.867 -24.391 -9.312 1 95.56 196 GLY B O 1
ATOM 3311 N N . GLY B 1 197 ? -14.508 -24.188 -11.414 1 97.56 197 GLY B N 1
ATOM 3312 C CA . GLY B 1 197 ? -14.359 -22.75 -11.422 1 97.56 197 GLY B CA 1
ATOM 3313 C C . GLY B 1 197 ? -12.953 -22.297 -11.773 1 97.56 197 GLY B C 1
ATOM 3314 O O . GLY B 1 197 ? -12.484 -21.266 -11.297 1 97.56 197 GLY B O 1
ATOM 3315 N N . TYR B 1 198 ? -12.258 -23.109 -12.586 1 98.31 198 TYR B N 1
ATOM 3316 C CA . TYR B 1 198 ? -10.883 -22.797 -12.961 1 98.31 198 TYR B CA 1
ATOM 3317 C C . TYR B 1 198 ? -10.836 -21.984 -14.25 1 98.31 198 TYR B C 1
ATOM 3319 O O . TYR B 1 198 ? -11.242 -22.469 -15.312 1 98.31 198 TYR B O 1
ATOM 3327 N N . LEU B 1 199 ? -10.336 -20.766 -14.172 1 98.25 199 LEU B N 1
ATOM 3328 C CA . LEU B 1 199 ? -10.383 -19.797 -15.266 1 98.25 199 LEU B CA 1
ATOM 3329 C C . LEU B 1 199 ? -9.625 -20.312 -16.484 1 98.25 199 LEU B C 1
ATOM 3331 O O . LEU B 1 199 ? -8.469 -20.719 -16.375 1 98.25 199 LEU B O 1
ATOM 3335 N N . GLN B 1 200 ? -10.25 -20.266 -17.578 1 97.56 200 GLN B N 1
ATOM 3336 C CA . GLN B 1 200 ? -9.633 -20.734 -18.812 1 97.56 200 GLN B CA 1
ATOM 3337 C C . GLN B 1 200 ? -9.344 -19.578 -19.75 1 97.56 200 GLN B C 1
ATOM 3339 O O . GLN B 1 200 ? -8.242 -19.469 -20.297 1 97.56 200 GLN B O 1
ATOM 3344 N N . SER B 1 201 ? -10.328 -18.75 -19.984 1 97 201 SER B N 1
ATOM 3345 C CA . SER B 1 201 ? -10.109 -17.641 -20.922 1 97 201 SER B CA 1
ATOM 3346 C C . SER B 1 201 ? -11.031 -16.469 -20.609 1 97 201 SER B C 1
ATOM 3348 O O . SER B 1 201 ? -12.055 -16.625 -19.938 1 97 201 SER B O 1
ATOM 3350 N N . ILE B 1 202 ? -10.562 -15.32 -21.016 1 96.94 202 ILE B N 1
ATOM 3351 C CA . ILE B 1 202 ? -11.359 -14.094 -21 1 96.94 202 ILE B CA 1
ATOM 3352 C C . ILE B 1 202 ? -11.484 -13.539 -22.406 1 96.94 202 ILE B C 1
ATOM 3354 O O . ILE B 1 202 ? -10.477 -13.234 -23.062 1 96.94 202 ILE B O 1
ATOM 3358 N N . ALA B 1 203 ? -12.641 -13.5 -22.938 1 95.31 203 ALA B N 1
ATOM 3359 C CA . ALA B 1 203 ? -12.875 -12.906 -24.25 1 95.31 203 ALA B CA 1
ATOM 3360 C C . ALA B 1 203 ? -12.859 -11.383 -24.172 1 95.31 203 ALA B C 1
ATOM 3362 O O . ALA B 1 203 ? -12.148 -10.719 -24.938 1 95.31 203 ALA B O 1
ATOM 3363 N N . SER B 1 204 ? -13.711 -10.828 -23.344 1 91.69 204 SER B N 1
ATOM 3364 C CA . SER B 1 204 ? -13.773 -9.406 -23.062 1 91.69 204 SER B CA 1
ATOM 3365 C C . SER B 1 204 ? -14.516 -9.141 -21.75 1 91.69 204 SER B C 1
ATOM 3367 O O . SER B 1 204 ? -15.445 -9.867 -21.391 1 91.69 204 SER B O 1
ATOM 3369 N N . LEU B 1 205 ? -14.016 -8.141 -21.047 1 93.25 205 LEU B N 1
ATOM 3370 C CA . LEU B 1 205 ? -14.719 -7.723 -19.844 1 93.25 205 LEU B CA 1
ATOM 3371 C C . LEU B 1 205 ? -15.133 -6.258 -19.938 1 93.25 205 LEU B C 1
ATOM 3373 O O . LEU B 1 205 ? -14.281 -5.363 -19.891 1 93.25 205 LEU B O 1
ATOM 3377 N N . PRO B 1 206 ? -16.422 -6.094 -20.047 1 89 206 PRO B N 1
ATOM 3378 C CA . PRO B 1 206 ? -16.875 -4.703 -20.156 1 89 206 PRO B CA 1
ATOM 3379 C C . PRO B 1 206 ? -16.5 -3.869 -18.938 1 89 206 PRO B C 1
ATOM 3381 O O . PRO B 1 206 ? -16.422 -4.398 -17.828 1 89 206 PRO B O 1
ATOM 3384 N N . GLU B 1 207 ? -16.344 -2.562 -19.094 1 82 207 GLU B N 1
ATOM 3385 C CA . GLU B 1 207 ? -16.016 -1.662 -17.984 1 82 207 GLU B CA 1
ATOM 3386 C C . GLU B 1 207 ? -17.219 -1.471 -17.062 1 82 207 GLU B C 1
ATOM 3388 O O . GLU B 1 207 ? -17.062 -1.394 -15.836 1 82 207 GLU B O 1
ATOM 3393 N N . LYS B 1 208 ? -18.406 -1.301 -17.75 1 81.38 208 LYS B N 1
ATOM 3394 C CA . LYS B 1 208 ? -19.656 -1.186 -17 1 81.38 208 LYS B CA 1
ATOM 3395 C C . LYS B 1 208 ? -20.547 -2.402 -17.219 1 81.38 208 LYS B C 1
ATOM 3397 O O . LYS B 1 208 ? -20.75 -2.832 -18.359 1 81.38 208 LYS B O 1
ATOM 3402 N N . PHE B 1 209 ? -20.703 -3.09 -16.141 1 80.56 209 PHE B N 1
ATOM 3403 C CA . PHE B 1 209 ? -21.516 -4.301 -16.219 1 80.56 209 PHE B CA 1
ATOM 3404 C C . PHE B 1 209 ? -22.625 -4.273 -15.164 1 80.56 209 PHE B C 1
ATOM 3406 O O . PHE B 1 209 ? -22.375 -3.945 -14.008 1 80.56 209 PHE B O 1
#